Protein AF-0000000065899846 (afdb_homodimer)

Radius of gyration: 25.54 Å; Cα contacts (8 Å, |Δi|>4): 1429; chains: 2; bounding box: 60×69×65 Å

pLDDT: mean 94.38, std 7.81, range [38.62, 98.94]

Organism: Xanthomonas campestris pv. campestris (strain 8004) (NCBI:txid314565)

InterPro domains:
  IPR001555 Phosphoribosylglycinamide formyltransferase, active site [PS00373] (131-154)
  IPR002376 Formyl transferase, N-terminal [PF00551] (1-176)
  IPR005793 Formyl transferase, C-terminal [PF02911] (203-300)
  IPR005794 Methionyl-tRNA formyltransferase [MF_00182] (1-303)
  IPR005794 Methionyl-tRNA formyltransferase [TIGR00460] (1-301)
  IPR011034 Formyl transferase-like, C-terminal domain superfamily [SSF50486] (204-304)
  IPR036477 Formyl transferase, N-terminal domain superfamily [SSF53328] (1-206)
  IPR037022 Formyl transferase, C-terminal domain superfamily [G3DSA:3.10.25.10] (206-305)
  IPR041711 Methionyl-tRNA formyltransferase, N-terminal domain [cd08646] (1-204)
  IPR044135 Methionyl-tRNA formyltransferase, C-terminal domain [cd08704] (207-293)

Foldseek 3Di:
DAEEEAAFAPLCQLQVCLVPVVPRHQEYEAAFFFQDDPVRDGDGTPNVVSCVVVVHHYDHDPACPDPVNLVVVLVSQAQEYEYEHRPYQDDPSRQVSHVPGYKYKDWFDPLEAQERQSLLVCLLVPPQKTWIFIFRDDNDRVQGFTQDIDMDTDDPFAASVRSSVVRSNRSSVRSSVQVVCVVVVHHGDGHGTDPPNHDHHYDDDLVVQEDDQQDAQQSVQSNQRSCVPPPFHWYQDPNFIKGANHKDFAQDDDDDDGQDFDAAEQQATWTHGNGGTIGGFWMAGVVGDIDGSNVVCVVPVPPPNRD/DAEEEAAFAPLCQLQVCLVPVVPRHQEYEAAFFFQDDPVRDGDGTPNVVSCVVVVHHYDHDPACPDPVNLVVVLVSQAQEYEYEHRPYQQDPSRQVRHVPGYKYKDWFDPLAAQERQSLLVCLLVPPQKTWIFIFRDDNDRVQGFTQDIDMDTDDPFAASVNSSVVRSNRSSVRSSVQVVCVVVVHHGDTHGTDPPNHDHNYDDDLVVQEDDQQDAQQSVQSNQRSCVPPPFHWYQDPNFIKGANHKDFAQDDDDDDGQDFDAAEQQATWTHGNGGTIGGFWMAGVVGDIDGSNVVCVVVVPPPNRD

Solvent-accessible surface area (backbone atoms only — not comparable to full-atom values): 31270 Å² total; per-residue (Å²): 117,35,28,34,38,29,19,18,46,68,63,26,38,49,35,50,50,48,57,39,69,76,72,26,45,67,32,34,35,29,53,59,62,39,65,44,76,96,78,49,42,78,33,69,35,54,30,50,53,53,32,45,44,68,68,33,50,76,43,52,64,93,56,56,78,44,70,65,43,46,51,57,51,54,71,64,57,30,35,30,32,43,36,25,72,38,86,69,77,69,42,70,69,59,43,60,60,18,75,74,22,30,38,31,57,40,64,21,53,73,38,32,33,27,67,72,27,24,57,34,45,38,38,46,71,62,46,60,58,42,28,30,24,36,23,41,61,50,88,51,79,74,58,33,26,37,44,47,72,50,79,42,74,48,57,95,80,51,29,25,47,59,49,46,55,51,48,23,52,50,36,16,50,54,48,42,52,53,52,51,34,46,74,71,71,37,75,69,66,66,39,73,54,61,85,70,66,62,40,74,10,66,68,84,54,71,79,69,19,57,66,62,39,64,43,41,10,62,54,51,24,27,38,20,25,17,17,20,78,58,75,28,19,27,42,70,57,95,86,37,65,32,35,35,62,18,44,43,53,37,95,42,91,77,89,63,59,52,64,37,79,72,44,28,47,80,81,16,37,28,28,26,17,56,41,29,20,32,30,35,24,23,31,24,48,78,95,55,64,74,38,43,30,40,59,51,50,69,72,34,79,82,52,71,68,39,123,115,36,28,33,38,28,21,19,46,68,63,26,39,47,35,50,51,47,57,39,70,77,72,24,45,66,32,36,35,30,52,58,62,39,65,44,75,96,78,50,42,77,32,68,36,54,30,50,52,53,32,46,43,70,68,33,50,74,44,53,62,95,56,56,78,44,70,64,44,44,51,56,52,54,73,64,58,30,36,30,32,42,37,24,72,37,87,69,77,70,42,70,69,58,43,61,60,17,76,73,21,30,38,32,55,40,62,20,52,72,38,31,34,27,65,73,25,24,58,34,45,38,38,46,71,61,49,58,59,43,27,28,26,36,21,43,63,50,86,50,80,74,57,33,26,38,45,48,72,51,78,43,74,48,56,95,79,53,28,24,46,58,49,47,55,53,47,22,52,48,35,16,49,52,49,42,52,51,54,51,35,46,74,71,71,37,75,69,67,67,39,73,54,61,84,67,66,63,41,74,10,66,67,84,54,70,78,69,19,55,66,63,39,63,42,41,10,62,54,51,25,27,38,22,24,18,17,22,78,58,74,27,20,27,44,70,55,95,86,36,63,32,35,35,62,17,44,42,53,36,95,42,90,77,91,62,60,51,64,36,80,72,42,26,45,80,83,17,37,29,27,27,16,55,40,30,19,33,32,36,22,23,30,23,48,80,95,56,64,74,39,42,29,40,59,51,50,69,72,35,79,81,52,71,70,36,125

Structure (mmCIF, N/CA/C/O backbone):
data_AF-0000000065899846-model_v1
#
loop_
_entity.id
_entity.type
_entity.pdbx_description
1 polymer 'Methionyl-tRNA formyltransferase'
#
loop_
_atom_site.group_PDB
_atom_site.id
_atom_site.type_symbol
_atom_site.label_atom_id
_atom_site.label_alt_id
_atom_site.label_comp_id
_atom_site.label_asym_id
_atom_site.label_entity_id
_atom_site.label_seq_id
_atom_site.pdbx_PDB_ins_code
_atom_site.Cartn_x
_atom_site.Cartn_y
_atom_site.Cartn_z
_atom_site.occupancy
_atom_site.B_iso_or_equiv
_atom_site.auth_seq_id
_atom_site.auth_comp_id
_atom_site.auth_asym_id
_atom_site.auth_atom_id
_atom_site.pdbx_PDB_model_num
ATOM 1 N N . MET A 1 1 ? 4.375 15.898 23.734 1 94 1 MET A N 1
ATOM 2 C CA . MET A 1 1 ? 5.648 15.82 23.016 1 94 1 MET A CA 1
ATOM 3 C C . MET A 1 1 ? 5.555 16.531 21.672 1 94 1 MET A C 1
ATOM 5 O O . MET A 1 1 ? 4.539 16.422 20.984 1 94 1 MET A O 1
ATOM 9 N N . ARG A 1 2 ? 6.488 17.344 21.328 1 98.12 2 ARG A N 1
ATOM 10 C CA . ARG A 1 2 ? 6.559 18.016 20.047 1 98.12 2 ARG A CA 1
ATOM 11 C C . ARG A 1 2 ? 7.453 17.266 19.078 1 98.12 2 ARG A C 1
ATOM 13 O O . ARG A 1 2 ? 8.672 17.219 19.25 1 98.12 2 ARG A O 1
ATOM 20 N N . ILE A 1 3 ? 6.805 16.734 18 1 98.75 3 ILE A N 1
ATOM 21 C CA . ILE A 1 3 ? 7.527 15.906 17.047 1 98.75 3 ILE A CA 1
ATOM 22 C C . ILE A 1 3 ? 7.676 16.656 15.727 1 98.75 3 ILE A C 1
ATOM 24 O O . ILE A 1 3 ? 6.715 17.25 15.227 1 98.75 3 ILE A O 1
ATOM 28 N N . VAL A 1 4 ? 8.852 16.75 15.227 1 98.94 4 VAL A N 1
ATOM 29 C CA . VAL A 1 4 ? 9.094 17.125 13.836 1 98.94 4 VAL A CA 1
ATOM 30 C C . VAL A 1 4 ? 9.305 15.883 12.984 1 98.94 4 VAL A C 1
ATOM 32 O O . VAL A 1 4 ? 10.102 15.008 13.344 1 98.94 4 VAL A O 1
ATOM 35 N N . PHE A 1 5 ? 8.516 15.75 11.922 1 98.88 5 PHE A N 1
ATOM 36 C CA . PHE A 1 5 ? 8.625 14.609 11.031 1 98.88 5 PHE A CA 1
ATOM 37 C C . PHE A 1 5 ? 9.32 15 9.734 1 98.88 5 PHE A C 1
ATOM 39 O O . PHE A 1 5 ? 8.953 15.992 9.102 1 98.88 5 PHE A O 1
ATOM 46 N N . ALA A 1 6 ? 10.344 14.242 9.312 1 98.88 6 ALA A N 1
ATOM 47 C CA . ALA A 1 6 ? 11.055 14.484 8.062 1 98.88 6 ALA A CA 1
ATOM 48 C C . ALA A 1 6 ? 11 13.266 7.152 1 98.88 6 ALA A C 1
ATOM 50 O O . ALA A 1 6 ? 11.516 12.195 7.496 1 98.88 6 ALA A O 1
ATOM 51 N N . GLY A 1 7 ? 10.312 13.359 6.09 1 98.75 7 GLY A N 1
ATOM 52 C CA . GLY A 1 7 ? 10.164 12.305 5.105 1 98.75 7 GLY A CA 1
ATOM 53 C C . GLY A 1 7 ? 9.688 12.805 3.754 1 98.75 7 GLY A C 1
ATOM 54 O O . GLY A 1 7 ? 9.219 13.938 3.637 1 98.75 7 GLY A O 1
ATOM 55 N N . THR A 1 8 ? 9.805 11.922 2.686 1 98.31 8 THR A N 1
ATOM 56 C CA . THR A 1 8 ? 9.477 12.445 1.364 1 98.31 8 THR A CA 1
ATOM 57 C C . THR A 1 8 ? 8.609 11.453 0.596 1 98.31 8 THR A C 1
ATOM 59 O O . THR A 1 8 ? 7.473 11.766 0.228 1 98.31 8 THR A O 1
ATOM 62 N N . PRO A 1 9 ? 9.078 10.211 0.34 1 97.38 9 PRO A N 1
ATOM 63 C CA . PRO A 1 9 ? 8.328 9.312 -0.535 1 97.38 9 PRO A CA 1
ATOM 64 C C . PRO A 1 9 ? 7.152 8.641 0.176 1 97.38 9 PRO A C 1
ATOM 66 O O . PRO A 1 9 ? 6.953 8.852 1.375 1 97.38 9 PRO A O 1
ATOM 69 N N . ASP A 1 10 ? 6.41 7.852 -0.604 1 96.5 10 ASP A N 1
ATOM 70 C CA . ASP A 1 10 ? 5.227 7.141 -0.131 1 96.5 10 ASP A CA 1
ATOM 71 C C . ASP A 1 10 ? 5.566 6.23 1.048 1 96.5 10 ASP A C 1
ATOM 73 O O . ASP A 1 10 ? 4.75 6.047 1.953 1 96.5 10 ASP A O 1
ATOM 77 N N . PHE A 1 11 ? 6.766 5.707 1.084 1 97.62 11 PHE A N 1
ATOM 78 C CA . PHE A 1 11 ? 7.223 4.824 2.15 1 97.62 11 PHE A CA 1
ATOM 79 C C . PHE A 1 11 ? 7.055 5.488 3.512 1 97.62 11 PHE A C 1
ATOM 81 O O . PHE A 1 11 ? 6.758 4.82 4.504 1 97.62 11 PHE A O 1
ATOM 88 N N . ALA A 1 12 ? 7.176 6.781 3.539 1 98.56 12 ALA A N 1
ATOM 89 C CA . ALA A 1 12 ? 7.246 7.527 4.793 1 98.56 12 ALA A CA 1
ATOM 90 C C . ALA A 1 12 ? 5.852 7.902 5.285 1 98.56 12 ALA A C 1
ATOM 92 O O . ALA A 1 12 ? 5.684 8.312 6.438 1 98.56 12 ALA A O 1
ATOM 93 N N . VAL A 1 13 ? 4.848 7.727 4.496 1 97.5 13 VAL A N 1
ATOM 94 C CA . VAL A 1 13 ? 3.516 8.242 4.797 1 97.5 13 VAL A CA 1
ATOM 95 C C . VAL A 1 13 ? 2.918 7.473 5.973 1 97.5 13 VAL A C 1
ATOM 97 O O . VAL A 1 13 ? 2.33 8.07 6.879 1 97.5 13 VAL A O 1
ATOM 100 N N . ALA A 1 14 ? 3.113 6.137 5.992 1 96.31 14 ALA A N 1
ATOM 101 C CA . ALA A 1 14 ? 2.582 5.332 7.09 1 96.31 14 ALA A CA 1
ATOM 102 C C . ALA A 1 14 ? 3.188 5.762 8.422 1 96.31 14 ALA A C 1
ATOM 104 O O . ALA A 1 14 ? 2.49 5.812 9.438 1 96.31 14 ALA A O 1
ATOM 105 N N . SER A 1 15 ? 4.43 6.078 8.43 1 98.31 15 SER A N 1
ATOM 106 C CA . SER A 1 15 ? 5.109 6.527 9.641 1 98.31 15 SER A CA 1
ATOM 107 C C . SER A 1 15 ? 4.613 7.902 10.07 1 98.31 15 SER A C 1
ATOM 109 O O . SER A 1 15 ? 4.453 8.164 11.266 1 98.31 15 SER A O 1
ATOM 111 N N . LEU A 1 16 ? 4.414 8.789 9.102 1 98.25 16 LEU A N 1
ATOM 112 C CA . LEU A 1 16 ? 3.855 10.094 9.43 1 98.25 16 LEU A CA 1
ATOM 113 C C . LEU A 1 16 ? 2.5 9.945 10.109 1 98.25 16 LEU A C 1
ATOM 115 O O . LEU A 1 16 ? 2.242 10.586 11.133 1 98.25 16 LEU A O 1
ATOM 119 N N . ARG A 1 17 ? 1.745 9.07 9.562 1 95.12 17 ARG A N 1
ATOM 120 C CA . ARG A 1 17 ? 0.423 8.836 10.133 1 95.12 17 ARG A CA 1
ATOM 121 C C . ARG A 1 17 ? 0.529 8.328 11.57 1 95.12 17 ARG A C 1
ATOM 123 O O . ARG A 1 17 ? -0.198 8.797 12.453 1 95.12 17 ARG A O 1
ATOM 130 N N . ALA A 1 18 ? 1.392 7.414 11.766 1 95.12 18 ALA A N 1
ATOM 131 C CA . ALA A 1 18 ? 1.591 6.855 13.102 1 95.12 18 ALA A CA 1
ATOM 132 C C . ALA A 1 18 ? 2.039 7.934 14.086 1 95.12 18 ALA A C 1
ATOM 134 O O . ALA A 1 18 ? 1.532 8.008 15.211 1 95.12 18 ALA A O 1
ATOM 135 N N . ALA A 1 19 ? 2.904 8.773 13.656 1 97.5 19 ALA A N 1
ATOM 136 C CA . ALA A 1 19 ? 3.445 9.82 14.516 1 97.5 19 ALA A CA 1
ATOM 137 C C . ALA A 1 19 ? 2.396 10.891 14.805 1 97.5 19 ALA A C 1
ATOM 139 O O . ALA A 1 19 ? 2.42 11.523 15.867 1 97.5 19 ALA A O 1
ATOM 140 N N . ALA A 1 20 ? 1.506 11.055 13.836 1 95.5 20 ALA A N 1
ATOM 141 C CA . ALA A 1 20 ? 0.547 12.156 13.914 1 95.5 20 ALA A CA 1
ATOM 142 C C . ALA A 1 20 ? -0.713 11.734 14.664 1 95.5 20 ALA A C 1
ATOM 144 O O . ALA A 1 20 ? -1.615 12.547 14.875 1 95.5 20 ALA A O 1
ATOM 145 N N . GLN A 1 21 ? -0.756 10.516 15.078 1 88.81 21 GLN A N 1
ATOM 146 C CA . GLN A 1 21 ? -1.967 9.953 15.664 1 88.81 21 GLN A CA 1
ATOM 147 C C . GLN A 1 21 ? -2.402 10.742 16.891 1 88.81 21 GLN A C 1
ATOM 149 O O . GLN A 1 21 ? -3.6 10.875 17.156 1 88.81 21 GLN A O 1
ATOM 154 N N . ARG A 1 22 ? -1.499 11.297 17.656 1 91.5 22 ARG A N 1
ATOM 155 C CA . ARG A 1 22 ? -1.827 12 18.891 1 91.5 22 ARG A CA 1
ATOM 156 C C . ARG A 1 22 ? -1.637 13.5 18.719 1 91.5 22 ARG A C 1
ATOM 158 O O . ARG A 1 22 ? -1.414 14.211 19.703 1 91.5 22 ARG A O 1
ATOM 165 N N . HIS A 1 23 ? -1.62 13.922 17.516 1 92.31 23 HIS A N 1
ATOM 166 C CA . HIS A 1 23 ? -1.536 15.344 17.188 1 92.31 23 HIS A CA 1
ATOM 167 C C . HIS A 1 23 ? -0.284 15.969 17.781 1 92.31 23 HIS A C 1
ATOM 169 O O . HIS A 1 23 ? -0.337 17.078 18.328 1 92.31 23 HIS A O 1
ATOM 175 N N . GLU A 1 24 ? 0.776 15.156 17.688 1 95.88 24 GLU A N 1
ATOM 176 C CA . GLU A 1 24 ? 2.031 15.602 18.281 1 95.88 24 GLU A CA 1
ATOM 177 C C . GLU A 1 24 ? 3.002 16.109 17.234 1 95.88 24 GLU A C 1
ATOM 179 O O . GLU A 1 24 ? 4.02 16.734 17.562 1 95.88 24 GLU A O 1
ATOM 184 N N . VAL A 1 25 ? 2.654 15.945 15.977 1 98.25 25 VAL A N 1
ATOM 185 C CA . VAL A 1 25 ? 3.537 16.406 14.914 1 98.25 25 VAL A CA 1
ATOM 186 C C . VAL A 1 25 ? 3.303 17.891 14.664 1 98.25 25 VAL A C 1
ATOM 188 O O . VAL A 1 25 ? 2.24 18.297 14.172 1 98.25 25 VAL A O 1
ATOM 191 N N . VAL A 1 26 ? 4.297 18.703 14.93 1 98.38 26 VAL A N 1
ATOM 192 C CA . VAL A 1 26 ? 4.125 20.156 14.891 1 98.38 26 VAL A CA 1
ATOM 193 C C . VAL A 1 26 ? 4.602 20.688 13.547 1 98.38 26 VAL A C 1
ATOM 195 O O . VAL A 1 26 ? 4.273 21.812 13.172 1 98.38 26 VAL A O 1
ATOM 198 N N . ALA A 1 27 ? 5.387 19.938 12.836 1 98.75 27 ALA A N 1
ATOM 199 C CA . ALA A 1 27 ? 5.895 20.312 11.523 1 98.75 27 ALA A CA 1
ATOM 200 C C . ALA A 1 27 ? 6.34 19.094 10.727 1 98.75 27 ALA A C 1
ATOM 202 O O . ALA A 1 27 ? 6.797 18.094 11.305 1 98.75 27 ALA A O 1
ATOM 203 N N . VAL A 1 28 ? 6.164 19.234 9.445 1 98.75 28 VAL A N 1
ATOM 204 C CA . VAL A 1 28 ? 6.652 18.203 8.531 1 98.75 28 VAL A CA 1
ATOM 205 C C . VAL A 1 28 ? 7.711 18.797 7.605 1 98.75 28 VAL A C 1
ATOM 207 O O . VAL A 1 28 ? 7.512 19.875 7.039 1 98.75 28 VAL A O 1
ATOM 210 N N . TYR A 1 29 ? 8.859 18.156 7.582 1 98.81 29 TYR A N 1
ATOM 211 C CA . TYR A 1 29 ? 9.914 18.469 6.629 1 98.81 29 TYR A CA 1
ATOM 212 C C . TYR A 1 29 ? 9.922 17.484 5.473 1 98.81 29 TYR A C 1
ATOM 214 O O . TYR A 1 29 ? 9.828 16.266 5.68 1 98.81 29 TYR A O 1
ATOM 222 N N . THR A 1 30 ? 9.961 17.984 4.273 1 98.5 30 THR A N 1
ATOM 223 C CA . THR A 1 30 ? 10.039 17.156 3.078 1 98.5 30 THR A CA 1
ATOM 224 C C . THR A 1 30 ? 10.836 17.859 1.981 1 98.5 30 THR A C 1
ATOM 226 O O . THR A 1 30 ? 11.148 19.047 2.098 1 98.5 30 THR A O 1
ATOM 229 N N . GLN A 1 31 ? 11.266 17.094 1.015 1 97.56 31 GLN A N 1
ATOM 230 C CA . GLN A 1 31 ? 12.031 17.656 -0.088 1 97.56 31 GLN A CA 1
ATOM 231 C C . GLN A 1 31 ? 11.188 18.625 -0.91 1 97.56 31 GLN A C 1
ATOM 233 O O . GLN A 1 31 ? 9.961 18.516 -0.929 1 97.56 31 GLN A O 1
ATOM 238 N N . PRO A 1 32 ? 11.867 19.625 -1.485 1 95.75 32 PRO A N 1
ATOM 239 C CA . PRO A 1 32 ? 11.125 20.516 -2.383 1 95.75 32 PRO A CA 1
ATOM 240 C C . PRO A 1 32 ? 10.398 19.75 -3.49 1 95.75 32 PRO A C 1
ATOM 242 O O . PRO A 1 32 ? 10.812 18.656 -3.869 1 95.75 32 PRO A O 1
ATOM 245 N N . ASP A 1 33 ? 9.273 20.375 -3.93 1 93.12 33 ASP A N 1
ATOM 246 C CA . ASP A 1 33 ? 8.531 19.781 -5.035 1 93.12 33 ASP A CA 1
ATOM 247 C C . ASP A 1 33 ? 9.438 19.562 -6.246 1 93.12 33 ASP A C 1
ATOM 249 O O . ASP A 1 33 ? 10.297 20.391 -6.543 1 93.12 33 ASP A O 1
ATOM 253 N N . ARG A 1 34 ? 9.242 18.422 -6.797 1 89.44 34 ARG A N 1
ATOM 254 C CA . ARG A 1 34 ? 10.07 18.094 -7.957 1 89.44 34 ARG A CA 1
ATOM 255 C C . ARG A 1 34 ? 9.203 17.766 -9.164 1 89.44 34 ARG A C 1
ATOM 257 O O . ARG A 1 34 ? 8.039 17.375 -9.023 1 89.44 34 ARG A O 1
ATOM 264 N N . PRO A 1 35 ? 9.797 18.016 -10.32 1 83.31 35 PRO A N 1
ATOM 265 C CA . PRO A 1 35 ? 9.055 17.625 -11.523 1 83.31 35 PRO A CA 1
ATOM 266 C C . PRO A 1 35 ? 8.797 16.125 -11.609 1 83.31 35 PRO A C 1
ATOM 268 O O . PRO A 1 35 ? 9.68 15.32 -11.273 1 83.31 35 PRO A O 1
ATOM 271 N N . ALA A 1 36 ? 7.559 15.789 -11.875 1 79.62 36 ALA A N 1
ATOM 272 C CA . ALA A 1 36 ? 7.219 14.375 -12.008 1 79.62 36 ALA A CA 1
ATOM 273 C C . ALA A 1 36 ? 6.16 14.164 -13.086 1 79.62 36 ALA A C 1
ATOM 275 O O . ALA A 1 36 ? 5.461 15.102 -13.469 1 79.62 36 ALA A O 1
ATOM 276 N N . GLY A 1 37 ? 6.086 12.914 -13.555 1 66.44 37 GLY A N 1
ATOM 277 C CA . GLY A 1 37 ? 5.07 12.523 -14.516 1 66.44 37 GLY A CA 1
ATOM 278 C C . GLY A 1 37 ? 5.387 12.969 -15.93 1 66.44 37 GLY A C 1
ATOM 279 O O . GLY A 1 37 ? 6.453 13.531 -16.188 1 66.44 37 GLY A O 1
ATOM 280 N N . ARG A 1 38 ? 4.621 12.695 -16.891 1 60.72 38 ARG A N 1
ATOM 281 C CA . ARG A 1 38 ? 4.816 12.969 -18.297 1 60.72 38 ARG A CA 1
ATOM 282 C C . ARG A 1 38 ? 4.871 14.469 -18.578 1 60.72 38 ARG A C 1
ATOM 284 O O . ARG A 1 38 ? 5.602 14.914 -19.453 1 60.72 38 ARG A O 1
ATOM 291 N N . GLY A 1 39 ? 4.18 15.211 -17.75 1 63.38 39 GLY A N 1
ATOM 292 C CA . GLY A 1 39 ? 4.137 16.641 -17.984 1 63.38 39 GLY A CA 1
ATOM 293 C C . GLY A 1 39 ? 5.172 17.422 -17.188 1 63.38 39 GLY A C 1
ATOM 294 O O . GLY A 1 39 ? 5.363 18.609 -17.406 1 63.38 39 GLY A O 1
ATOM 295 N N . ARG A 1 40 ? 5.957 16.719 -16.484 1 68.88 40 ARG A N 1
ATOM 296 C CA . ARG A 1 40 ? 7.074 17.234 -15.711 1 68.88 40 ARG A CA 1
ATOM 297 C C . ARG A 1 40 ? 6.664 18.469 -14.898 1 68.88 40 ARG A C 1
ATOM 299 O O . ARG A 1 40 ? 7.449 19.406 -14.742 1 68.88 40 ARG A O 1
ATOM 306 N N . GLY A 1 41 ? 5.434 18.578 -14.523 1 77.81 41 GLY A N 1
ATOM 307 C CA . GLY A 1 41 ? 5.02 19.625 -13.609 1 77.81 41 GLY A CA 1
ATOM 308 C C . GLY A 1 41 ? 5.465 19.391 -12.18 1 77.81 41 GLY A C 1
ATOM 309 O O . GLY A 1 41 ? 5.758 18.266 -11.797 1 77.81 41 GLY A O 1
ATOM 310 N N . LEU A 1 42 ? 5.711 20.562 -11.445 1 84.62 42 LEU A N 1
ATOM 311 C CA . LEU A 1 42 ? 6.082 20.422 -10.047 1 84.62 42 LEU A CA 1
ATOM 312 C C . LEU A 1 42 ? 5.027 19.641 -9.281 1 84.62 42 LEU A C 1
ATOM 314 O O . LEU A 1 42 ? 3.834 19.938 -9.375 1 84.62 42 LEU A O 1
ATOM 318 N N . THR A 1 43 ? 5.516 18.609 -8.734 1 88.31 43 THR A N 1
ATOM 319 C CA . THR A 1 43 ? 4.625 17.703 -8.016 1 88.31 43 THR A CA 1
ATOM 320 C C . THR A 1 43 ? 5.012 17.609 -6.547 1 88.31 43 THR A C 1
ATOM 322 O O . THR A 1 43 ? 6.176 17.359 -6.219 1 88.31 43 THR A O 1
ATOM 325 N N . PRO A 1 44 ? 4.023 17.906 -5.672 1 93.69 44 PRO A N 1
ATOM 326 C CA . PRO A 1 44 ? 4.316 17.75 -4.246 1 93.69 44 PRO A CA 1
ATOM 327 C C . PRO A 1 44 ? 4.594 16.297 -3.861 1 93.69 44 PRO A C 1
ATOM 329 O O . PRO A 1 44 ? 4.082 15.375 -4.504 1 93.69 44 PRO A O 1
ATOM 332 N N . SER A 1 45 ? 5.457 16.141 -2.859 1 96.06 45 SER A N 1
ATOM 333 C CA . SER A 1 45 ? 5.754 14.789 -2.375 1 96.06 45 SER A CA 1
ATOM 334 C C . SER A 1 45 ? 4.539 14.164 -1.696 1 96.06 45 SER A C 1
ATOM 336 O O . SER A 1 45 ? 3.65 14.883 -1.224 1 96.06 45 SER A O 1
ATOM 338 N N . PRO A 1 46 ? 4.5 12.852 -1.667 1 95.69 46 PRO A N 1
ATOM 339 C CA . PRO A 1 46 ? 3.428 12.18 -0.93 1 95.69 46 PRO A CA 1
ATOM 340 C C . PRO A 1 46 ? 3.334 12.641 0.523 1 95.69 46 PRO A C 1
ATOM 342 O O . PRO A 1 46 ? 2.232 12.836 1.042 1 95.69 46 PRO A O 1
ATOM 345 N N . VAL A 1 47 ? 4.426 12.875 1.143 1 97.94 47 VAL A N 1
ATOM 346 C CA . VAL A 1 47 ? 4.449 13.312 2.535 1 97.94 47 VAL A CA 1
ATOM 347 C C . VAL A 1 47 ? 3.867 14.719 2.643 1 97.94 47 VAL A C 1
ATOM 349 O O . VAL A 1 47 ? 3.129 15.023 3.582 1 97.94 47 VAL A O 1
ATOM 352 N N . LYS A 1 48 ? 4.227 15.555 1.676 1 97.31 48 LYS A N 1
ATOM 353 C CA . LYS A 1 48 ? 3.674 16.906 1.678 1 97.31 48 LYS A CA 1
ATOM 354 C C . LYS A 1 48 ? 2.152 16.875 1.575 1 97.31 48 LYS A C 1
ATOM 356 O O . LYS A 1 48 ? 1.459 17.547 2.344 1 97.31 48 LYS A O 1
ATOM 361 N N . LEU A 1 49 ? 1.688 16.109 0.654 1 94.5 49 LEU A N 1
ATOM 362 C CA . LEU A 1 49 ? 0.247 16.016 0.44 1 94.5 49 LEU A CA 1
ATOM 363 C C . LEU A 1 49 ? -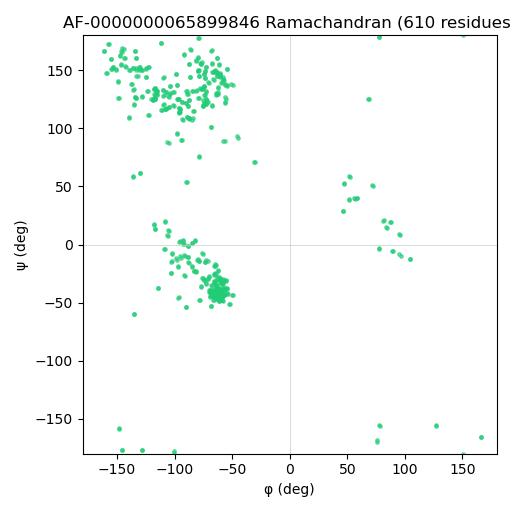0.46 15.531 1.699 1 94.5 49 LEU A C 1
ATOM 365 O O . LEU A 1 49 ? -1.489 16.078 2.094 1 94.5 49 LEU A O 1
ATOM 369 N N . ASP A 1 50 ? 0.075 14.531 2.332 1 95.56 50 ASP A N 1
ATOM 370 C CA . ASP A 1 50 ? -0.522 13.984 3.549 1 95.56 50 ASP A CA 1
ATOM 371 C C . ASP A 1 50 ? -0.489 15.008 4.68 1 95.56 50 ASP A C 1
ATOM 373 O O . ASP A 1 50 ? -1.469 15.164 5.414 1 95.56 50 ASP A O 1
ATOM 377 N N . ALA A 1 51 ? 0.589 15.672 4.824 1 97 51 ALA A N 1
ATOM 378 C CA . ALA A 1 51 ? 0.749 16.688 5.867 1 97 51 ALA A CA 1
ATOM 379 C C . ALA A 1 51 ? -0.26 17.812 5.691 1 97 51 ALA A C 1
ATOM 381 O O . ALA A 1 51 ? -0.925 18.219 6.648 1 97 51 ALA A O 1
ATOM 382 N N . ILE A 1 52 ? -0.324 18.281 4.477 1 95.31 52 ILE A N 1
ATOM 383 C CA . ILE A 1 52 ? -1.226 19.391 4.18 1 95.31 52 ILE A CA 1
ATOM 384 C C . ILE A 1 52 ? -2.67 18.969 4.422 1 95.31 52 ILE A C 1
ATOM 386 O O . ILE A 1 52 ? -3.459 19.719 5.004 1 95.31 52 ILE A O 1
ATOM 390 N N . ALA A 1 53 ? -2.957 17.781 4 1 91.62 53 ALA A N 1
ATOM 391 C CA . ALA A 1 53 ? -4.297 17.234 4.23 1 91.62 53 ALA A CA 1
ATOM 392 C C . ALA A 1 53 ? -4.629 17.219 5.723 1 91.62 53 ALA A C 1
ATOM 394 O O . ALA A 1 53 ? -5.781 17.406 6.109 1 91.62 53 ALA A O 1
ATOM 395 N N . ARG A 1 54 ? -3.643 17.062 6.594 1 91.88 54 ARG A N 1
ATOM 396 C CA . ARG A 1 54 ? -3.812 16.953 8.039 1 91.88 54 ARG A CA 1
ATOM 397 C C . ARG A 1 54 ? -3.713 18.328 8.703 1 91.88 54 ARG A C 1
ATOM 399 O O . ARG A 1 54 ? -3.949 18.453 9.906 1 91.88 54 ARG A O 1
ATOM 406 N N . GLY A 1 55 ? -3.328 19.281 7.93 1 91.75 55 GLY A N 1
ATOM 407 C CA . GLY A 1 55 ? -3.199 20.625 8.477 1 91.75 55 GLY A CA 1
ATOM 408 C C . GLY A 1 55 ? -1.896 20.844 9.219 1 91.75 55 GLY A C 1
ATOM 409 O O . GLY A 1 55 ? -1.814 21.703 10.102 1 91.75 55 GLY A O 1
ATOM 410 N N . ILE A 1 56 ? -0.958 20.031 8.945 1 96 56 ILE A N 1
ATOM 411 C CA . ILE A 1 56 ? 0.343 20.172 9.586 1 96 56 ILE A CA 1
ATOM 412 C C . ILE A 1 56 ? 1.232 21.094 8.766 1 96 56 ILE A C 1
ATOM 414 O O . ILE A 1 56 ? 1.317 20.969 7.539 1 96 56 ILE A O 1
ATOM 418 N N . PRO A 1 57 ? 1.89 22.078 9.383 1 96.81 57 PRO A N 1
ATOM 419 C CA . PRO A 1 57 ? 2.811 22.953 8.648 1 96.81 57 PRO A CA 1
ATOM 420 C C . PRO A 1 57 ? 3.91 22.172 7.934 1 96.81 57 PRO A C 1
ATOM 422 O O . PRO A 1 57 ? 4.461 21.219 8.492 1 96.81 57 PRO A O 1
ATOM 425 N N . VAL A 1 58 ? 4.176 22.594 6.695 1 97.88 58 VAL A N 1
ATOM 426 C CA . VAL A 1 58 ? 5.172 21.891 5.891 1 97.88 58 VAL A CA 1
ATOM 427 C C . VAL A 1 58 ? 6.352 22.828 5.613 1 97.88 58 VAL A C 1
ATOM 429 O O . VAL A 1 58 ? 6.164 23.984 5.254 1 97.88 58 VAL A O 1
ATOM 432 N N . PHE A 1 59 ? 7.516 22.312 5.828 1 98.31 59 PHE A N 1
ATOM 433 C CA . PHE A 1 59 ? 8.766 23 5.527 1 98.31 59 PHE A CA 1
ATOM 434 C C . PHE A 1 59 ? 9.555 22.234 4.465 1 98.31 59 PHE A C 1
ATOM 436 O O . PHE A 1 59 ? 9.68 21.016 4.531 1 98.31 59 PHE A O 1
ATOM 443 N N . GLN A 1 60 ? 10.062 23 3.475 1 97.62 60 GLN A N 1
ATOM 444 C CA . GLN A 1 60 ? 10.789 22.359 2.377 1 97.62 60 GLN A CA 1
ATOM 445 C C . GLN A 1 60 ? 12.141 23.047 2.146 1 97.62 60 GLN A C 1
ATOM 447 O O . GLN A 1 60 ? 12.438 23.484 1.035 1 97.62 60 GLN A O 1
ATOM 452 N N . PRO A 1 61 ? 12.984 23 3.166 1 97.5 61 PRO A N 1
ATOM 453 C CA . PRO A 1 61 ? 14.305 23.609 2.961 1 97.5 61 PRO A CA 1
ATOM 454 C C . PRO A 1 61 ? 15.148 22.859 1.937 1 97.5 61 PRO A C 1
ATOM 456 O O . PRO A 1 61 ? 15.07 21.641 1.85 1 97.5 61 PRO A O 1
ATOM 459 N N . GLN A 1 62 ? 16.016 23.594 1.189 1 95.69 62 GLN A N 1
ATOM 460 C CA . GLN A 1 62 ? 16.953 22.984 0.254 1 95.69 62 GLN A CA 1
ATOM 461 C C . GLN A 1 62 ? 18.109 22.328 0.992 1 95.69 62 GLN A C 1
ATOM 463 O O . GLN A 1 62 ? 18.719 21.375 0.491 1 95.69 62 GLN A O 1
ATOM 468 N N . THR A 1 63 ? 18.406 22.906 2.096 1 95.94 63 THR A N 1
ATOM 469 C CA . THR A 1 63 ? 19.5 22.406 2.932 1 95.94 63 THR A CA 1
ATOM 470 C C . THR A 1 63 ? 19.188 22.625 4.41 1 95.94 63 THR A C 1
ATOM 472 O O . THR A 1 63 ? 18.391 23.5 4.762 1 95.94 63 THR A O 1
ATOM 475 N N . LEU A 1 64 ? 19.781 21.797 5.258 1 97.12 64 LEU A N 1
ATOM 476 C CA . LEU A 1 64 ? 19.625 21.953 6.699 1 97.12 64 LEU A CA 1
ATOM 477 C C . LEU A 1 64 ? 20.906 22.531 7.316 1 97.12 64 LEU A C 1
ATOM 479 O O . LEU A 1 64 ? 21.016 22.609 8.539 1 97.12 64 LEU A O 1
ATOM 483 N N . ARG A 1 65 ? 21.75 22.891 6.492 1 95.25 65 ARG A N 1
ATOM 484 C CA . ARG A 1 65 ? 23.062 23.312 6.961 1 95.25 65 ARG A CA 1
ATOM 485 C C . ARG A 1 65 ? 23.078 24.812 7.273 1 95.25 65 ARG A C 1
ATOM 487 O O . ARG A 1 65 ? 23.953 25.297 7.98 1 95.25 65 ARG A O 1
ATOM 494 N N . SER A 1 66 ? 22.125 25.609 6.844 1 95.75 66 SER A N 1
ATOM 495 C CA . SER A 1 66 ? 22.125 27.047 7.027 1 95.75 66 SER A CA 1
ATOM 496 C C . SER A 1 66 ? 21.688 27.422 8.445 1 95.75 66 SER A C 1
ATOM 498 O O . SER A 1 66 ? 20.891 26.719 9.055 1 95.75 66 SER A O 1
ATOM 500 N N . PRO A 1 67 ? 22.219 28.547 8.914 1 96.12 67 PRO A N 1
ATOM 501 C CA . PRO A 1 67 ? 21.781 29.031 10.227 1 96.12 67 PRO A CA 1
ATOM 502 C C . PRO A 1 67 ? 20.281 29.281 10.281 1 96.12 67 PRO A C 1
ATOM 504 O O . PRO A 1 67 ? 19.656 29.062 11.32 1 96.12 67 PRO A O 1
ATOM 507 N N . GLU A 1 68 ? 19.812 29.688 9.227 1 96.75 68 GLU A N 1
ATOM 508 C CA . GLU A 1 68 ? 18.375 29.953 9.164 1 96.75 68 GLU A CA 1
ATOM 509 C C . GLU A 1 68 ? 17.562 28.672 9.328 1 96.75 68 GLU A C 1
ATOM 511 O O . GLU A 1 68 ? 16.547 28.656 10.023 1 96.75 68 GLU A O 1
ATOM 516 N N . ALA A 1 69 ? 18.016 27.656 8.641 1 96.19 69 ALA A N 1
ATOM 517 C CA . ALA A 1 69 ? 17.328 26.375 8.742 1 96.19 69 ALA A CA 1
ATOM 518 C C . ALA A 1 69 ? 17.344 25.859 10.18 1 96.19 69 ALA A C 1
ATOM 520 O O . ALA A 1 69 ? 16.344 25.359 10.68 1 96.19 69 ALA A O 1
ATOM 521 N N . LEU A 1 70 ? 18.469 25.969 10.805 1 97.38 70 LEU A N 1
ATOM 522 C CA . LEU A 1 70 ? 18.594 25.531 12.188 1 97.38 70 LEU A CA 1
ATOM 523 C C . LEU A 1 70 ? 17.719 26.359 13.117 1 97.38 70 LEU A C 1
ATOM 525 O O . LEU A 1 70 ? 17.078 25.828 14.016 1 97.38 70 LEU A O 1
ATOM 529 N N . ALA A 1 71 ? 17.734 27.672 12.906 1 98.12 71 ALA A N 1
ATOM 530 C CA . ALA A 1 71 ? 16.922 28.562 13.719 1 98.12 71 ALA A CA 1
ATOM 531 C C . ALA A 1 71 ? 15.438 28.219 13.609 1 98.12 71 ALA A C 1
ATOM 533 O O . ALA A 1 71 ? 14.711 28.234 14.609 1 98.12 71 ALA A O 1
ATOM 534 N N . THR A 1 72 ? 15.039 27.938 12.383 1 98.31 72 THR A N 1
ATOM 535 C CA . THR A 1 72 ? 13.656 27.562 12.133 1 98.31 72 THR A CA 1
ATOM 536 C C . THR A 1 72 ? 13.297 26.297 12.906 1 98.31 72 THR A C 1
ATOM 538 O O . THR A 1 72 ? 12.242 26.219 13.539 1 98.31 72 THR A O 1
ATOM 541 N N . LEU A 1 73 ? 14.148 25.312 12.875 1 98.44 73 LEU A N 1
ATOM 542 C CA . LEU A 1 73 ? 13.922 24.062 13.586 1 98.44 73 LEU A CA 1
ATOM 543 C C . LEU A 1 73 ? 13.867 24.281 15.094 1 98.44 73 LEU A C 1
ATOM 545 O O . LEU A 1 73 ? 12.969 23.781 15.766 1 98.44 73 LEU A O 1
ATOM 549 N N . ARG A 1 74 ? 14.781 25.047 15.609 1 98.31 74 ARG A N 1
ATOM 550 C CA . ARG A 1 74 ? 14.852 25.297 17.047 1 98.31 74 ARG A CA 1
ATOM 551 C C . ARG A 1 74 ? 13.617 26.047 17.531 1 98.31 74 ARG A C 1
ATOM 553 O O . ARG A 1 74 ? 13.148 25.828 18.656 1 98.31 74 ARG A O 1
ATOM 560 N N . ALA A 1 75 ? 13.148 26.906 16.672 1 98.56 75 ALA A N 1
ATOM 561 C CA . ALA A 1 75 ? 11.969 27.703 17.031 1 98.56 75 ALA A CA 1
ATOM 562 C C . ALA A 1 75 ? 10.758 26.797 17.266 1 98.56 75 ALA A C 1
ATOM 564 O O . ALA A 1 75 ? 9.828 27.172 17.984 1 98.56 75 ALA A O 1
ATOM 565 N N . LEU A 1 76 ? 10.789 25.625 16.719 1 98.5 76 LEU A N 1
ATOM 566 C CA . LEU A 1 76 ? 9.688 24.672 16.875 1 98.5 76 LEU A CA 1
ATOM 567 C C . LEU A 1 76 ? 9.781 23.953 18.219 1 98.5 76 LEU A C 1
ATOM 569 O O . LEU A 1 76 ? 8.828 23.281 18.625 1 98.5 76 LEU A O 1
ATOM 573 N N . GLN A 1 77 ? 10.906 24.078 18.875 1 98.38 77 GLN A N 1
ATOM 574 C CA . GLN A 1 77 ? 11.156 23.438 20.156 1 98.38 77 GLN A CA 1
ATOM 575 C C . GLN A 1 77 ? 10.844 21.953 20.094 1 98.38 77 GLN A C 1
ATOM 577 O O . GLN A 1 77 ? 10.102 21.438 20.938 1 98.38 77 GLN A O 1
ATOM 582 N N . PRO A 1 78 ? 11.555 21.25 19.172 1 98.56 78 PRO A N 1
ATOM 583 C CA . PRO A 1 78 ? 11.203 19.828 19.016 1 98.56 78 PRO A CA 1
ATOM 584 C C . PRO A 1 78 ? 11.734 18.969 20.156 1 98.56 78 PRO A C 1
ATOM 586 O O . PRO A 1 78 ? 12.875 19.141 20.594 1 98.56 78 PRO A O 1
ATOM 589 N N . ASP A 1 79 ? 10.852 18.078 20.656 1 98.38 79 ASP A N 1
ATOM 590 C CA . ASP A 1 79 ? 11.305 17.031 21.562 1 98.38 79 ASP A CA 1
ATOM 591 C C . ASP A 1 79 ? 12.008 15.906 20.812 1 98.38 79 ASP A C 1
ATOM 593 O O . ASP A 1 79 ? 13 15.352 21.281 1 98.38 79 ASP A O 1
ATOM 597 N N . LEU A 1 80 ? 11.531 15.602 19.625 1 98.56 80 LEU A N 1
ATOM 598 C CA . LEU A 1 80 ? 12.039 14.516 18.781 1 98.56 80 LEU A CA 1
ATOM 599 C C . LEU A 1 80 ? 11.875 14.844 17.312 1 98.56 80 LEU A C 1
ATOM 601 O O . LEU A 1 80 ? 10.875 15.438 16.906 1 98.56 80 LEU A O 1
ATOM 605 N N . MET A 1 81 ? 12.859 14.492 16.547 1 98.81 81 MET A N 1
ATOM 606 C CA . MET A 1 81 ? 12.711 14.492 15.094 1 98.81 81 MET A CA 1
ATOM 607 C C . MET A 1 81 ? 12.695 13.07 14.547 1 98.81 81 MET A C 1
ATOM 609 O O . MET A 1 81 ? 13.609 12.289 14.812 1 98.81 81 MET A O 1
ATOM 613 N N . VAL A 1 82 ? 11.609 12.703 13.883 1 98.88 82 VAL A N 1
ATOM 614 C CA . VAL A 1 82 ? 11.5 11.398 13.227 1 98.88 82 VAL A CA 1
ATOM 615 C C . VAL A 1 82 ? 11.859 11.531 11.75 1 98.88 82 VAL A C 1
ATOM 617 O O . VAL A 1 82 ? 11.281 12.352 11.031 1 98.88 82 VAL A O 1
ATOM 620 N N . VAL A 1 83 ? 12.797 10.742 11.32 1 98.88 83 VAL A N 1
ATOM 621 C CA . VAL A 1 83 ? 13.305 10.805 9.945 1 98.88 83 VAL A CA 1
ATOM 622 C C . VAL A 1 83 ? 13.016 9.484 9.234 1 98.88 83 VAL A C 1
ATOM 624 O O . VAL A 1 83 ? 13.352 8.414 9.734 1 98.88 83 VAL A O 1
ATOM 627 N N . VAL A 1 84 ? 12.336 9.547 8.062 1 98.69 84 VAL A N 1
ATOM 628 C CA . VAL A 1 84 ? 12.047 8.375 7.242 1 98.69 84 VAL A CA 1
ATOM 629 C C . VAL A 1 84 ? 12.242 8.719 5.766 1 98.69 84 VAL A C 1
ATOM 631 O O . VAL A 1 84 ? 11.438 9.453 5.18 1 98.69 84 VAL A O 1
ATOM 634 N N . ALA A 1 85 ? 13.266 8.188 5.168 1 97.81 85 ALA A N 1
ATOM 635 C CA . ALA A 1 85 ? 13.531 8.391 3.746 1 97.81 85 ALA A CA 1
ATOM 636 C C . ALA A 1 85 ? 13.406 9.867 3.373 1 97.81 85 ALA A C 1
ATOM 638 O O . ALA A 1 85 ? 12.711 10.219 2.418 1 97.81 85 ALA A O 1
ATOM 639 N N . TYR A 1 86 ? 14.125 10.797 4.113 1 97.88 86 TYR A N 1
ATOM 640 C CA . TYR A 1 86 ? 13.992 12.242 3.961 1 97.88 86 TYR A CA 1
ATOM 641 C C . TYR A 1 86 ? 14.75 12.734 2.732 1 97.88 86 TYR A C 1
ATOM 643 O O . TYR A 1 86 ? 14.227 13.539 1.957 1 97.88 86 TYR A O 1
ATOM 651 N N . GLY A 1 87 ? 15.883 12.383 2.531 1 95.31 87 GLY A N 1
ATOM 652 C CA . GLY A 1 87 ? 16.672 12.742 1.361 1 95.31 87 GLY A CA 1
ATOM 653 C C . GLY A 1 87 ? 17.719 13.797 1.651 1 95.31 87 GLY A C 1
ATOM 654 O O . GLY A 1 87 ? 18.594 14.062 0.815 1 95.31 87 GLY A O 1
ATOM 655 N N . LEU A 1 88 ? 17.656 14.445 2.797 1 95 88 LEU A N 1
ATOM 656 C CA . LEU A 1 88 ? 18.703 15.383 3.186 1 95 88 LEU A CA 1
ATOM 657 C C . LEU A 1 88 ? 19.531 14.828 4.336 1 95 88 LEU A C 1
ATOM 659 O O . LEU A 1 88 ? 19 14.188 5.242 1 95 88 LEU A O 1
ATOM 663 N N . ILE A 1 89 ? 20.766 15.133 4.277 1 93.38 89 ILE A N 1
ATOM 664 C CA . ILE A 1 89 ? 21.672 14.805 5.371 1 93.38 89 ILE A CA 1
ATOM 665 C C . ILE A 1 89 ? 21.422 15.758 6.543 1 93.38 89 ILE A C 1
ATOM 667 O O . ILE A 1 89 ? 21.25 16.969 6.344 1 93.38 89 ILE A O 1
ATOM 671 N N . LEU A 1 90 ? 21.391 15.234 7.684 1 97.31 90 LEU A N 1
ATOM 672 C CA . LEU A 1 90 ? 21.234 16.062 8.875 1 97.31 90 LEU A CA 1
ATOM 673 C C . LEU A 1 90 ? 22.578 16.391 9.5 1 97.31 90 LEU A C 1
ATOM 675 O O . LEU A 1 90 ? 23.281 15.5 9.984 1 97.31 90 LEU A O 1
ATOM 679 N N . PRO A 1 91 ? 22.938 17.703 9.531 1 96.88 91 PRO A N 1
ATOM 680 C CA . PRO A 1 91 ? 24.172 18.078 10.188 1 96.88 91 PRO A CA 1
ATOM 681 C C . PRO A 1 91 ? 24.125 17.875 11.703 1 96.88 91 PRO A C 1
ATOM 683 O O . PRO A 1 91 ? 23.047 17.719 12.273 1 96.88 91 PRO A O 1
ATOM 686 N N . LYS A 1 92 ? 25.297 17.938 12.359 1 96.94 92 LYS A N 1
ATOM 687 C CA . LYS A 1 92 ? 25.422 17.672 13.789 1 96.94 92 LYS A CA 1
ATOM 688 C C . LYS A 1 92 ? 24.516 18.594 14.602 1 96.94 92 LYS A C 1
ATOM 690 O O . LYS A 1 92 ? 23.891 18.156 15.57 1 96.94 92 LYS A O 1
ATOM 695 N N . ALA A 1 93 ? 24.469 19.812 14.203 1 97.31 93 ALA A N 1
ATOM 696 C CA . ALA A 1 93 ? 23.672 20.781 14.938 1 97.31 93 ALA A CA 1
ATOM 697 C C . ALA A 1 93 ? 22.188 20.438 14.891 1 97.31 93 ALA A C 1
ATOM 699 O O . ALA A 1 93 ? 21.453 20.641 15.859 1 97.31 93 ALA A O 1
ATOM 700 N N . VAL A 1 94 ? 21.719 19.938 13.727 1 98.25 94 VAL A N 1
ATOM 701 C CA . VAL A 1 94 ? 20.328 19.516 13.57 1 98.25 94 VAL A CA 1
ATOM 702 C C . VAL A 1 94 ? 20.062 18.266 14.398 1 98.25 94 VAL A C 1
ATOM 704 O O . VAL A 1 94 ? 19.031 18.141 15.055 1 98.25 94 VAL A O 1
ATOM 707 N N . LEU A 1 95 ? 21 17.328 14.406 1 98.31 95 LEU A N 1
ATOM 708 C CA . LEU A 1 95 ? 20.891 16.078 15.156 1 98.31 95 LEU A CA 1
ATOM 709 C C . LEU A 1 95 ? 20.75 16.359 16.656 1 98.31 95 LEU A C 1
ATOM 711 O O . LEU A 1 95 ? 20.078 15.609 17.359 1 98.31 95 LEU A O 1
ATOM 715 N N . ALA A 1 96 ? 21.328 17.469 17.094 1 97.5 96 ALA A N 1
ATOM 716 C CA . ALA A 1 96 ? 21.406 17.766 18.516 1 97.5 96 ALA A CA 1
ATOM 717 C C . ALA A 1 96 ? 20.25 18.672 18.953 1 97.5 96 ALA A C 1
ATOM 719 O O . ALA A 1 96 ? 20 18.828 20.141 1 97.5 96 ALA A O 1
ATOM 720 N N . ALA A 1 97 ? 19.531 19.188 18.047 1 98.19 97 ALA A N 1
ATOM 721 C CA . ALA A 1 97 ? 18.547 20.234 18.328 1 98.19 97 ALA A CA 1
ATOM 722 C C . ALA A 1 97 ? 17.375 19.656 19.125 1 98.19 97 ALA A C 1
ATOM 724 O O . ALA A 1 97 ? 16.922 20.266 20.109 1 98.19 97 ALA A O 1
ATOM 725 N N . PRO A 1 98 ? 16.828 18.469 18.734 1 98.5 98 PRO A N 1
ATOM 726 C CA . PRO A 1 98 ? 15.695 17.953 19.5 1 98.5 98 PRO A CA 1
ATOM 727 C C . PRO A 1 98 ? 16.109 17.375 20.844 1 98.5 98 PRO A C 1
ATOM 729 O O . PRO A 1 98 ? 17.188 16.766 20.969 1 98.5 98 PRO A O 1
ATOM 732 N N . THR A 1 99 ? 15.273 17.5 21.844 1 97.69 99 THR A N 1
ATOM 733 C CA . THR A 1 99 ? 15.555 17.062 23.203 1 97.69 99 THR A CA 1
ATOM 734 C C . THR A 1 99 ? 15.969 15.586 23.219 1 97.69 99 THR A C 1
ATOM 736 O O . THR A 1 99 ? 16.938 15.219 23.891 1 97.69 99 THR A O 1
ATOM 739 N N . HIS A 1 100 ? 15.328 14.727 22.469 1 97.56 100 HIS A N 1
ATOM 740 C CA . HIS A 1 100 ? 15.609 13.297 22.438 1 97.56 100 HIS A CA 1
ATOM 741 C C . HIS A 1 100 ? 16.344 12.914 21.156 1 97.56 100 HIS A C 1
ATOM 743 O O . HIS A 1 100 ? 16.422 11.727 20.812 1 97.56 100 HIS A O 1
ATOM 749 N N . GLY A 1 101 ? 16.844 13.93 20.422 1 97.75 101 GLY A N 1
ATOM 750 C CA . GLY A 1 101 ? 17.594 13.68 19.188 1 97.75 101 GLY A CA 1
ATOM 751 C C . GLY A 1 101 ? 16.703 13.336 18.016 1 97.75 101 GLY A C 1
ATOM 752 O O . GLY A 1 101 ? 15.578 13.828 17.906 1 97.75 101 GLY A O 1
ATOM 753 N N . CYS A 1 102 ? 17.359 12.617 17.078 1 98.62 102 CYS A N 1
ATOM 754 C CA . CYS A 1 102 ? 16.688 12.211 15.852 1 98.62 102 CYS A CA 1
ATOM 755 C C . CYS A 1 102 ? 16.609 10.695 15.742 1 98.62 102 CYS A C 1
ATOM 757 O O . CYS A 1 102 ? 17.594 10 15.984 1 98.62 102 CYS A O 1
ATOM 759 N N . TRP A 1 103 ? 15.375 10.188 15.484 1 98.75 103 TRP A N 1
ATOM 760 C CA . TRP A 1 103 ? 15.156 8.766 15.227 1 98.75 103 TRP A CA 1
ATOM 761 C C . TRP A 1 103 ? 14.93 8.508 13.742 1 98.75 103 TRP A C 1
ATOM 763 O O . TRP A 1 103 ? 14.227 9.273 13.07 1 98.75 103 TRP A O 1
ATOM 773 N N . ASN A 1 104 ? 15.539 7.488 13.234 1 98.69 104 ASN A N 1
ATOM 774 C CA . ASN A 1 104 ? 15.344 7.074 11.852 1 98.69 104 ASN A CA 1
ATOM 775 C C . ASN A 1 104 ? 14.688 5.695 11.766 1 98.69 104 ASN A C 1
ATOM 777 O O . ASN A 1 104 ? 15.094 4.77 12.469 1 98.69 104 ASN A O 1
ATOM 781 N N . VAL A 1 105 ? 13.609 5.578 10.984 1 98.75 105 VAL A N 1
ATOM 782 C CA . VAL A 1 105 ? 13.062 4.277 10.617 1 98.75 105 VAL A CA 1
ATOM 783 C C . VAL A 1 105 ? 13.75 3.762 9.359 1 98.75 105 VAL A C 1
ATOM 785 O O . VAL A 1 105 ? 13.508 4.262 8.258 1 98.75 105 VAL A O 1
ATOM 788 N N . HIS A 1 106 ? 14.57 2.766 9.531 1 98.75 106 HIS A N 1
ATOM 789 C CA . HIS A 1 106 ? 15.375 2.244 8.43 1 98.75 106 HIS A CA 1
ATOM 790 C C . HIS A 1 106 ? 14.898 0.859 8.008 1 98.75 106 HIS A C 1
ATOM 792 O O . HIS A 1 106 ? 14.695 -0.017 8.852 1 98.75 106 HIS A O 1
ATOM 798 N N . ALA A 1 107 ? 14.742 0.628 6.699 1 98.56 107 ALA A N 1
ATOM 799 C CA . ALA A 1 107 ? 14.102 -0.578 6.176 1 98.56 107 ALA A CA 1
ATOM 800 C C . ALA A 1 107 ? 15.133 -1.684 5.949 1 98.56 107 ALA A C 1
ATOM 802 O O . ALA A 1 107 ? 15.203 -2.26 4.859 1 98.56 107 ALA A O 1
ATOM 803 N N . SER A 1 108 ? 15.906 -2.029 6.941 1 98.56 108 SER A N 1
ATOM 804 C CA . SER A 1 108 ? 16.797 -3.188 6.98 1 98.56 108 SER A CA 1
ATOM 805 C C . SER A 1 108 ? 17.109 -3.594 8.414 1 98.56 108 SER A C 1
ATOM 807 O O . SER A 1 108 ? 16.688 -2.924 9.359 1 98.56 108 SER A O 1
ATOM 809 N N . LEU A 1 109 ? 17.781 -4.734 8.539 1 98.31 109 LEU A N 1
ATOM 810 C CA . LEU A 1 109 ? 18.328 -5.152 9.828 1 98.31 109 LEU A CA 1
ATOM 811 C C . LEU A 1 109 ? 19.781 -4.703 9.969 1 98.31 109 LEU A C 1
ATOM 813 O O . LEU A 1 109 ? 20.703 -5.461 9.648 1 98.31 109 LEU A O 1
ATOM 817 N N . LEU A 1 110 ? 19.969 -3.525 10.492 1 98 110 LEU A N 1
ATOM 818 C CA . LEU A 1 110 ? 21.297 -2.941 10.625 1 98 110 LEU A CA 1
ATOM 819 C C . LEU A 1 110 ? 22.203 -3.83 11.477 1 98 110 LEU A C 1
ATOM 821 O O . LEU A 1 110 ? 21.75 -4.43 12.453 1 98 110 LEU A O 1
ATOM 825 N N . PRO A 1 111 ? 23.578 -3.969 11.031 1 98.12 111 PRO A N 1
ATOM 826 C CA . PRO A 1 111 ? 24.328 -3.07 10.156 1 98.12 111 PRO A CA 1
ATOM 827 C C . PRO A 1 111 ? 24.25 -3.473 8.68 1 98.12 111 PRO A C 1
ATOM 829 O O . PRO A 1 111 ? 24.875 -2.842 7.832 1 98.12 111 PRO A O 1
ATOM 832 N N . ARG A 1 112 ? 23.484 -4.477 8.398 1 98.12 112 ARG A N 1
ATOM 833 C CA . ARG A 1 112 ? 23.344 -4.871 6.996 1 98.12 112 ARG A CA 1
ATOM 834 C C . ARG A 1 112 ? 22.469 -3.887 6.234 1 98.12 112 ARG A C 1
ATOM 836 O O . ARG A 1 112 ? 21.391 -3.516 6.703 1 98.12 112 ARG A O 1
ATOM 843 N N . TRP A 1 113 ? 23.047 -3.43 5.074 1 98.25 113 TRP A N 1
ATOM 844 C CA . TRP A 1 113 ? 22.344 -2.609 4.105 1 98.25 113 TRP A CA 1
ATOM 845 C C . TRP A 1 113 ? 22.109 -1.2 4.645 1 98.25 113 TRP A C 1
ATOM 847 O O . TRP A 1 113 ? 21 -0.688 4.609 1 98.25 113 TRP A O 1
ATOM 857 N N . ARG A 1 114 ? 23.156 -0.578 5.117 1 98 114 ARG A N 1
ATOM 858 C CA . ARG A 1 114 ? 23.156 0.871 5.289 1 98 114 ARG A CA 1
ATOM 859 C C . ARG A 1 114 ? 22.984 1.583 3.951 1 98 114 ARG A C 1
ATOM 861 O O . ARG A 1 114 ? 23.516 1.142 2.934 1 98 114 ARG A O 1
ATOM 868 N N . GLY A 1 115 ? 22.141 2.586 3.928 1 96.06 115 GLY A N 1
ATOM 869 C CA . GLY A 1 115 ? 22.125 3.352 2.691 1 96.06 115 GLY A CA 1
ATOM 870 C C . GLY A 1 115 ? 20.734 3.498 2.088 1 96.06 115 GLY A C 1
ATOM 871 O O . GLY A 1 115 ? 19.734 3.455 2.805 1 96.06 115 GLY A O 1
ATOM 872 N N . ALA A 1 116 ? 20.703 3.717 0.787 1 95.19 116 ALA A N 1
ATOM 873 C CA . ALA A 1 116 ? 19.578 4.398 0.144 1 95.19 116 ALA A CA 1
ATOM 874 C C . ALA A 1 116 ? 18.516 3.396 -0.324 1 95.19 116 ALA A C 1
ATOM 876 O O . ALA A 1 116 ? 17.344 3.734 -0.443 1 95.19 116 ALA A O 1
ATOM 877 N N . ALA A 1 117 ? 18.938 2.117 -0.622 1 97.75 117 ALA A N 1
ATOM 878 C CA . ALA A 1 117 ? 17.984 1.203 -1.246 1 97.75 117 ALA A CA 1
ATOM 879 C C . ALA A 1 117 ? 18.047 -0.177 -0.597 1 97.75 117 ALA A C 1
ATOM 881 O O . ALA A 1 117 ? 18.188 -1.189 -1.287 1 97.75 117 ALA A O 1
ATOM 882 N N . PRO A 1 118 ? 17.812 -0.209 0.696 1 98.62 118 PRO A N 1
ATOM 883 C CA . PRO A 1 118 ? 18 -1.47 1.419 1 98.62 118 PRO A CA 1
ATOM 884 C C . PRO A 1 118 ? 17.016 -2.553 0.974 1 98.62 118 PRO A C 1
ATOM 886 O O . PRO A 1 118 ? 17.375 -3.734 0.938 1 98.62 118 PRO A O 1
ATOM 889 N N . ILE A 1 119 ? 15.844 -2.215 0.578 1 98.62 119 ILE A N 1
ATOM 890 C CA . ILE A 1 119 ? 14.812 -3.191 0.24 1 98.62 119 ILE A CA 1
ATOM 891 C C . ILE A 1 119 ? 15.211 -3.945 -1.025 1 98.62 119 ILE A C 1
ATOM 893 O O . ILE A 1 119 ? 15.289 -5.176 -1.023 1 98.62 119 ILE A O 1
ATOM 897 N N . GLN A 1 120 ? 15.508 -3.209 -2.033 1 98.44 120 GLN A N 1
ATOM 898 C CA . GLN A 1 120 ? 15.844 -3.805 -3.322 1 98.44 120 GLN A CA 1
ATOM 899 C C . GLN A 1 120 ? 17.156 -4.574 -3.25 1 98.44 120 GLN A C 1
ATOM 901 O O . GLN A 1 120 ? 17.266 -5.672 -3.799 1 98.44 120 GLN A O 1
ATOM 906 N N . ARG A 1 121 ? 18.109 -3.994 -2.529 1 98.56 121 ARG A N 1
ATOM 907 C CA . ARG A 1 121 ? 19.422 -4.633 -2.447 1 98.56 121 ARG A CA 1
ATOM 908 C C . ARG A 1 121 ? 19.344 -5.941 -1.669 1 98.56 121 ARG A C 1
ATOM 910 O O . ARG A 1 121 ? 20.047 -6.902 -1.991 1 98.56 121 ARG A O 1
ATOM 917 N N . ALA A 1 122 ? 18.516 -6.012 -0.652 1 98.62 122 ALA A N 1
ATOM 918 C CA . ALA A 1 122 ? 18.312 -7.254 0.086 1 98.62 122 ALA A CA 1
ATOM 919 C C . ALA A 1 122 ? 17.781 -8.352 -0.826 1 98.62 122 ALA A C 1
ATOM 921 O O . ALA A 1 122 ? 18.281 -9.484 -0.815 1 98.62 122 ALA A O 1
ATOM 922 N N . ILE A 1 123 ? 16.797 -8.039 -1.661 1 98.31 123 ILE A N 1
ATOM 923 C CA . ILE A 1 123 ? 16.219 -9.008 -2.576 1 98.31 123 ILE A CA 1
ATOM 924 C C . ILE A 1 123 ? 17.25 -9.43 -3.613 1 98.31 123 ILE A C 1
ATOM 926 O O . ILE A 1 123 ? 17.438 -10.625 -3.865 1 98.31 123 ILE A O 1
ATOM 930 N N . GLU A 1 124 ? 17.984 -8.477 -4.168 1 97.62 124 GLU A N 1
ATOM 931 C CA . GLU A 1 124 ? 19 -8.75 -5.184 1 97.62 124 GLU A CA 1
ATOM 932 C C . GLU A 1 124 ? 20.062 -9.703 -4.652 1 97.62 124 GLU A C 1
ATOM 934 O O . GLU A 1 124 ? 20.547 -10.578 -5.379 1 97.62 124 GLU A O 1
ATOM 939 N N . ALA A 1 125 ? 20.375 -9.5 -3.404 1 97.69 125 ALA A N 1
ATOM 940 C CA . ALA A 1 125 ? 21.453 -10.273 -2.799 1 97.69 125 ALA A CA 1
ATOM 941 C C . ALA A 1 125 ? 20.984 -11.68 -2.428 1 97.69 125 ALA A C 1
ATOM 943 O O . ALA A 1 125 ? 21.797 -12.547 -2.094 1 97.69 125 ALA A O 1
ATOM 944 N N . GLY A 1 126 ? 19.703 -11.867 -2.424 1 97.81 126 GLY A N 1
ATOM 945 C CA . GLY A 1 126 ? 19.156 -13.172 -2.094 1 97.81 126 GLY A CA 1
ATOM 946 C C . GLY A 1 126 ? 18.938 -13.367 -0.606 1 97.81 126 GLY A C 1
ATOM 947 O O . GLY A 1 126 ? 18.891 -14.5 -0.125 1 97.81 126 GLY A O 1
ATOM 948 N N . ASP A 1 127 ? 18.875 -12.227 0.133 1 98.12 127 ASP A N 1
ATOM 949 C CA . ASP A 1 127 ? 18.562 -12.336 1.555 1 98.12 127 ASP A CA 1
ATOM 950 C C . ASP A 1 127 ? 17.219 -13.031 1.771 1 98.12 127 ASP A C 1
ATOM 952 O O . ASP A 1 127 ? 16.266 -12.797 1.026 1 98.12 127 ASP A O 1
ATOM 956 N N . THR A 1 128 ? 17.156 -13.875 2.832 1 97.25 128 THR A N 1
ATOM 957 C CA . THR A 1 128 ? 15.906 -14.57 3.143 1 97.25 128 THR A CA 1
ATOM 958 C C . THR A 1 128 ? 15.148 -13.852 4.25 1 97.25 128 THR A C 1
ATOM 960 O O . THR A 1 128 ? 13.969 -14.141 4.488 1 97.25 128 THR A O 1
ATOM 963 N N . GLU A 1 129 ? 15.836 -12.938 4.855 1 97.94 129 GLU A N 1
ATOM 964 C CA . GLU A 1 129 ? 15.234 -12.141 5.922 1 97.94 129 GLU A CA 1
ATOM 965 C C . GLU A 1 129 ? 15.648 -10.68 5.824 1 97.94 129 GLU A C 1
ATOM 967 O O . GLU A 1 129 ? 16.719 -10.359 5.289 1 97.94 129 GLU A O 1
ATOM 972 N N . THR A 1 130 ? 14.781 -9.852 6.266 1 98.44 130 THR A N 1
ATOM 973 C CA . THR A 1 130 ? 15.031 -8.422 6.43 1 98.44 130 THR A CA 1
ATOM 974 C C . THR A 1 130 ? 14.219 -7.867 7.602 1 98.44 130 THR A C 1
ATOM 976 O O . THR A 1 130 ? 13.922 -8.586 8.555 1 98.44 130 THR A O 1
ATOM 979 N N . GLY A 1 131 ? 14 -6.609 7.602 1 98.25 131 GLY A N 1
ATOM 980 C CA . GLY A 1 131 ? 13.227 -6 8.672 1 98.25 131 GLY A CA 1
ATOM 981 C C . GLY A 1 131 ? 13.336 -4.488 8.703 1 98.25 131 GLY A C 1
ATOM 982 O O . GLY A 1 131 ? 13.648 -3.861 7.688 1 98.25 131 GLY A O 1
ATOM 983 N N . VAL A 1 132 ? 12.875 -3.988 9.852 1 98.62 132 VAL A N 1
ATOM 984 C CA . VAL A 1 132 ? 12.953 -2.555 10.102 1 98.62 132 VAL A CA 1
ATOM 985 C C . VAL A 1 132 ? 13.688 -2.303 11.422 1 98.62 132 VAL A C 1
ATOM 987 O O . VAL A 1 132 ? 13.57 -3.088 12.359 1 98.62 132 VAL A O 1
ATOM 990 N N . CYS A 1 133 ? 14.43 -1.25 11.438 1 98.56 133 CYS A N 1
ATOM 991 C CA . CYS A 1 133 ? 15.07 -0.778 12.656 1 98.56 133 CYS A CA 1
ATOM 992 C C . CYS A 1 133 ? 14.68 0.665 12.953 1 98.56 133 CYS A C 1
ATOM 994 O O . CYS A 1 133 ? 14.594 1.489 12.039 1 98.56 133 CYS A O 1
ATOM 996 N N . LEU A 1 134 ? 14.32 0.896 14.109 1 98.69 134 LEU A N 1
ATOM 997 C CA . LEU A 1 134 ? 14.312 2.246 14.664 1 98.69 134 LEU A CA 1
ATOM 998 C C . LEU A 1 134 ? 15.656 2.582 15.289 1 98.69 134 LEU A C 1
ATOM 1000 O O . LEU A 1 134 ? 16.094 1.923 16.234 1 98.69 134 LEU A O 1
ATOM 1004 N N . MET A 1 135 ? 16.328 3.584 14.797 1 98.25 135 MET A N 1
ATOM 1005 C CA . MET A 1 135 ? 17.672 3.832 15.305 1 98.25 135 MET A CA 1
ATOM 1006 C C . MET A 1 135 ? 17.828 5.289 15.734 1 98.25 135 MET A C 1
ATOM 1008 O O . MET A 1 135 ? 17.141 6.172 15.211 1 98.25 135 MET A O 1
ATOM 1012 N N . GLN A 1 136 ? 18.672 5.496 16.703 1 98.31 136 GLN A N 1
ATOM 1013 C CA . GLN A 1 136 ? 19.141 6.828 17.062 1 98.31 136 GLN A CA 1
ATOM 1014 C C . GLN A 1 136 ? 20.172 7.332 16.047 1 98.31 136 GLN A C 1
ATOM 1016 O O . GLN A 1 136 ? 21.219 6.715 15.867 1 98.31 136 GLN A O 1
ATOM 1021 N N . MET A 1 137 ? 19.812 8.445 15.422 1 98.12 137 MET A N 1
ATOM 1022 C CA . MET A 1 137 ? 20.703 8.914 14.359 1 98.12 137 MET A CA 1
ATOM 1023 C C . MET A 1 137 ? 21.984 9.508 14.938 1 98.12 137 MET A C 1
ATOM 1025 O O . MET A 1 137 ? 21.953 10.141 16 1 98.12 137 MET A O 1
ATOM 1029 N N . GLU A 1 138 ? 23.031 9.289 14.297 1 96.44 138 GLU A N 1
ATOM 1030 C CA . GLU A 1 138 ? 24.328 9.914 14.508 1 96.44 138 GLU 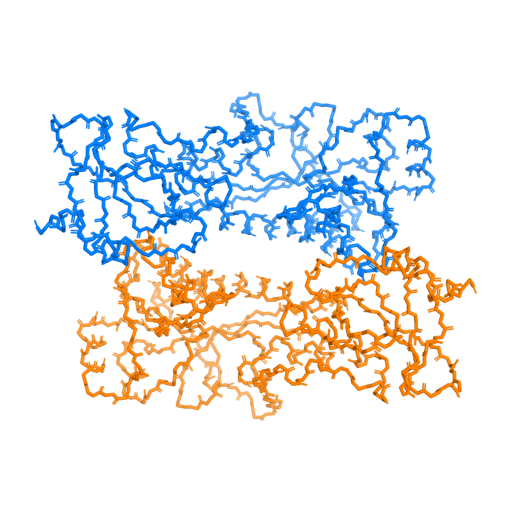A CA 1
ATOM 1031 C C . GLU A 1 138 ? 24.891 10.477 13.203 1 96.44 138 GLU A C 1
ATOM 1033 O O . GLU A 1 138 ? 24.219 10.477 12.172 1 96.44 138 GLU A O 1
ATOM 1038 N N . ALA A 1 139 ? 26.047 11.008 13.219 1 92.94 139 ALA A N 1
ATOM 1039 C CA . ALA A 1 139 ? 26.625 11.703 12.07 1 92.94 139 ALA A CA 1
ATOM 1040 C C . ALA A 1 139 ? 26.875 10.75 10.906 1 92.94 139 ALA A C 1
ATOM 1042 O O . ALA A 1 139 ? 26.766 11.133 9.742 1 92.94 139 ALA A O 1
ATOM 1043 N N . GLY A 1 140 ? 27.047 9.578 11.188 1 90.19 140 GLY A N 1
ATOM 1044 C CA . GLY A 1 140 ? 27.359 8.609 10.148 1 90.19 140 GLY A CA 1
ATOM 1045 C C . GLY A 1 140 ? 26.125 8.117 9.406 1 90.19 140 GLY A C 1
ATOM 1046 O O . GLY A 1 140 ? 25 8.266 9.883 1 90.19 140 GLY A O 1
ATOM 1047 N N . LEU A 1 141 ? 26.391 7.605 8.18 1 92.81 141 LEU A N 1
ATOM 1048 C CA . LEU A 1 141 ? 25.312 7.078 7.359 1 92.81 141 LEU A CA 1
ATOM 1049 C C . LEU A 1 141 ? 24.734 5.797 7.969 1 92.81 141 LEU A C 1
ATOM 1051 O O . LEU A 1 141 ? 25.328 4.723 7.82 1 92.81 141 LEU A O 1
ATOM 1055 N N . ASP A 1 142 ? 23.656 5.867 8.609 1 96.19 142 ASP A N 1
ATOM 1056 C CA . ASP A 1 142 ? 22.906 4.77 9.195 1 96.19 142 ASP A CA 1
ATOM 1057 C C . ASP A 1 142 ? 23.766 3.959 10.164 1 96.19 142 ASP A C 1
ATOM 1059 O O . ASP A 1 142 ? 23.703 2.729 10.18 1 96.19 142 ASP A O 1
ATOM 1063 N N . THR A 1 143 ? 24.578 4.633 10.945 1 96.38 143 THR A N 1
ATOM 1064 C CA . THR A 1 143 ? 25.547 3.969 11.82 1 96.38 143 THR A CA 1
ATOM 1065 C C . THR A 1 143 ? 25.047 3.973 13.266 1 96.38 143 THR A C 1
ATOM 1067 O O . THR A 1 143 ? 25.594 3.268 14.117 1 96.38 143 THR A O 1
ATOM 1070 N N . GLY A 1 144 ? 24.078 4.758 13.609 1 97.25 144 GLY A N 1
ATOM 1071 C CA . GLY A 1 144 ? 23.656 4.945 14.984 1 97.25 144 GLY A CA 1
ATOM 1072 C C . GLY A 1 144 ? 23.125 3.676 15.625 1 97.25 144 GLY A C 1
ATOM 1073 O O . GLY A 1 144 ? 22.766 2.723 14.93 1 97.25 144 GLY A O 1
ATOM 1074 N N . PRO A 1 145 ? 23.109 3.672 16.938 1 98.5 145 PRO A N 1
ATOM 1075 C CA . PRO A 1 145 ? 22.625 2.488 17.656 1 98.5 145 PRO A CA 1
ATOM 1076 C C . PRO A 1 145 ? 21.125 2.234 17.422 1 98.5 145 PRO A C 1
ATOM 1078 O O . PRO A 1 145 ? 20.375 3.178 17.188 1 98.5 145 PRO A O 1
ATOM 1081 N N . VAL A 1 146 ? 20.766 0.949 17.453 1 98.62 146 VAL A N 1
ATOM 1082 C CA . VAL A 1 146 ? 19.391 0.514 17.188 1 98.62 146 VAL A CA 1
ATOM 1083 C C . VAL A 1 146 ? 18.578 0.525 18.484 1 98.62 146 VAL A C 1
ATOM 1085 O O . VAL A 1 146 ? 19.047 0.022 19.516 1 98.62 146 VAL A O 1
ATOM 1088 N N . LEU A 1 147 ? 17.438 1.152 18.406 1 98.56 147 LEU A N 1
ATOM 1089 C CA . LEU A 1 147 ? 16.547 1.246 19.562 1 98.56 147 LEU A CA 1
ATOM 1090 C C . LEU A 1 147 ? 15.57 0.074 19.594 1 98.56 147 LEU A C 1
ATOM 1092 O O . LEU A 1 147 ? 15.375 -0.546 20.641 1 98.56 147 LEU A O 1
ATOM 1096 N N . LEU A 1 148 ? 14.867 -0.151 18.562 1 98.31 148 LEU A N 1
ATOM 1097 C CA . LEU A 1 148 ? 13.93 -1.249 18.344 1 98.31 148 LEU A CA 1
ATOM 1098 C C . LEU A 1 148 ? 14.102 -1.843 16.953 1 98.31 148 LEU A C 1
ATOM 1100 O O . LEU A 1 148 ? 14.57 -1.162 16.031 1 98.31 148 LEU A O 1
ATOM 1104 N N . SER A 1 149 ? 13.781 -3.111 16.797 1 98.06 149 SER A N 1
ATOM 1105 C CA . SER A 1 149 ? 13.828 -3.758 15.492 1 98.06 149 SER A CA 1
ATOM 1106 C C . SER A 1 149 ? 12.812 -4.891 15.398 1 98.06 149 SER A C 1
ATOM 1108 O O . SER A 1 149 ? 12.383 -5.43 16.422 1 98.06 149 SER A O 1
ATOM 1110 N N . GLN A 1 150 ? 12.367 -5.109 14.281 1 97.81 150 GLN A N 1
ATOM 1111 C CA . GLN A 1 150 ? 11.508 -6.254 13.984 1 97.81 150 GLN A CA 1
ATOM 1112 C C . GLN A 1 150 ? 11.945 -6.941 12.688 1 97.81 150 GLN A C 1
ATOM 1114 O O . GLN A 1 150 ? 12.18 -6.277 11.68 1 97.81 150 GLN A O 1
ATOM 1119 N N . ARG A 1 151 ? 12.016 -8.258 12.789 1 97.69 151 ARG A N 1
ATOM 1120 C CA . ARG A 1 151 ? 12.461 -9.07 11.664 1 97.69 151 ARG A CA 1
ATOM 1121 C C . ARG A 1 151 ? 11.266 -9.656 10.906 1 97.69 151 ARG A C 1
ATOM 1123 O O . ARG A 1 151 ? 10.242 -9.969 11.508 1 97.69 151 ARG A O 1
ATOM 1130 N N . VAL A 1 152 ? 11.484 -9.781 9.555 1 95.81 152 VAL A N 1
ATOM 1131 C CA . VAL A 1 152 ? 10.484 -10.461 8.734 1 95.81 152 VAL A CA 1
ATOM 1132 C C . VAL A 1 152 ? 11.18 -11.297 7.656 1 95.81 152 VAL A C 1
ATOM 1134 O O . VAL A 1 152 ? 12.297 -10.977 7.242 1 95.81 152 VAL A O 1
ATOM 1137 N N . GLU A 1 153 ? 10.508 -12.359 7.211 1 95.81 153 GLU A N 1
ATOM 1138 C CA . GLU A 1 153 ? 11.008 -13.156 6.086 1 95.81 153 GLU A CA 1
ATOM 1139 C C . GLU A 1 153 ? 10.719 -12.461 4.758 1 95.81 153 GLU A C 1
ATOM 1141 O O . GLU A 1 153 ? 9.719 -11.758 4.621 1 95.81 153 GLU A O 1
ATOM 1146 N N . ILE A 1 154 ? 11.586 -12.602 3.846 1 96.38 154 ILE A N 1
ATOM 1147 C CA . ILE A 1 154 ? 11.32 -12.188 2.475 1 96.38 154 ILE A CA 1
ATOM 1148 C C . ILE A 1 154 ? 10.711 -13.344 1.69 1 96.38 154 ILE A C 1
ATOM 1150 O O . ILE A 1 154 ? 11.328 -14.414 1.571 1 96.38 154 ILE A O 1
ATOM 1154 N N . GLY A 1 155 ? 9.57 -13.141 1.173 1 91.44 155 GLY A N 1
ATOM 1155 C CA . GLY A 1 155 ? 8.93 -14.188 0.392 1 91.44 155 GLY A CA 1
ATOM 1156 C C . GLY A 1 155 ? 9.703 -14.562 -0.859 1 91.44 155 GLY A C 1
ATOM 1157 O O . GLY A 1 155 ? 10.32 -13.695 -1.493 1 91.44 155 GLY A O 1
ATOM 1158 N N . GLU A 1 156 ? 9.617 -15.789 -1.229 1 90 156 GLU A N 1
ATOM 1159 C CA . GLU A 1 156 ? 10.383 -16.312 -2.363 1 90 156 GLU A CA 1
ATOM 1160 C C . GLU A 1 156 ? 10.039 -15.562 -3.648 1 90 156 GLU A C 1
ATOM 1162 O O . GLU A 1 156 ? 10.891 -15.375 -4.512 1 90 156 GLU A O 1
ATOM 1167 N N . GLN A 1 157 ? 8.852 -15.148 -3.752 1 90.75 157 GLN A N 1
ATOM 1168 C CA . GLN A 1 157 ? 8.406 -14.492 -4.977 1 90.75 157 GLN A CA 1
ATOM 1169 C C . GLN A 1 157 ? 7.996 -13.047 -4.703 1 90.75 157 GLN A C 1
ATOM 1171 O O . GLN A 1 157 ? 7.32 -12.422 -5.523 1 90.75 157 GLN A O 1
ATOM 1176 N N . GLU A 1 158 ? 8.336 -12.57 -3.6 1 93.81 158 GLU A N 1
ATOM 1177 C CA . GLU A 1 158 ? 7.949 -11.227 -3.184 1 93.81 158 GLU A CA 1
ATOM 1178 C C . GLU A 1 158 ? 8.727 -10.164 -3.953 1 93.81 158 GLU A C 1
ATOM 1180 O O . GLU A 1 158 ? 9.945 -10.281 -4.125 1 93.81 158 GLU A O 1
ATOM 1185 N N . THR A 1 159 ? 8.023 -9.164 -4.484 1 96.44 159 THR A N 1
ATOM 1186 C CA . THR A 1 159 ? 8.656 -8.094 -5.238 1 96.44 159 THR A CA 1
ATOM 1187 C C . THR A 1 159 ? 9.133 -6.98 -4.305 1 96.44 159 THR A C 1
ATOM 1189 O O . THR A 1 159 ? 8.773 -6.965 -3.123 1 96.44 159 THR A O 1
ATOM 1192 N N . GLY A 1 160 ? 9.938 -6.109 -4.922 1 97.44 160 GLY A N 1
ATOM 1193 C CA . GLY A 1 160 ? 10.375 -4.941 -4.176 1 97.44 160 GLY A CA 1
ATOM 1194 C C . GLY A 1 160 ? 9.227 -4.102 -3.656 1 97.44 160 GLY A C 1
ATOM 1195 O O . GLY A 1 160 ? 9.242 -3.656 -2.508 1 97.44 160 GLY A O 1
ATOM 1196 N N . GLY A 1 161 ? 8.242 -3.9 -4.504 1 96.38 161 GLY A N 1
ATOM 1197 C CA . GLY A 1 161 ? 7.074 -3.123 -4.121 1 96.38 161 GLY A CA 1
ATOM 1198 C C . GLY A 1 161 ? 6.27 -3.768 -3.008 1 96.38 161 GLY A C 1
ATOM 1199 O O . GLY A 1 161 ? 5.82 -3.088 -2.084 1 96.38 161 GLY A O 1
ATOM 1200 N N . GLN A 1 162 ? 6.055 -5.023 -3.088 1 93.62 162 GLN A N 1
ATOM 1201 C CA . GLN A 1 162 ? 5.316 -5.758 -2.066 1 93.62 162 GLN A CA 1
ATOM 1202 C C . GLN A 1 162 ? 6.039 -5.711 -0.724 1 93.62 162 GLN A C 1
ATOM 1204 O O . GLN A 1 162 ? 5.418 -5.477 0.314 1 93.62 162 GLN A O 1
ATOM 1209 N N . LEU A 1 163 ? 7.312 -5.973 -0.768 1 96.94 163 LEU A N 1
ATOM 1210 C CA . LEU A 1 163 ? 8.109 -5.898 0.455 1 96.94 163 LEU A CA 1
ATOM 1211 C C . LEU A 1 163 ? 8.125 -4.48 1.007 1 96.94 163 LEU A C 1
ATOM 1213 O O . LEU A 1 163 ? 8.062 -4.277 2.221 1 96.94 163 LEU A O 1
ATOM 1217 N N . HIS A 1 164 ? 8.242 -3.502 0.103 1 97.12 164 HIS A N 1
ATOM 1218 C CA . HIS A 1 164 ? 8.188 -2.086 0.451 1 97.12 164 HIS A CA 1
ATOM 1219 C C . HIS A 1 164 ? 6.941 -1.771 1.27 1 97.12 164 HIS A C 1
ATOM 1221 O O . HIS A 1 164 ? 7.031 -1.171 2.344 1 97.12 164 HIS A O 1
ATOM 1227 N N . ASP A 1 165 ? 5.828 -2.186 0.788 1 94.06 165 ASP A N 1
ATOM 1228 C CA . ASP A 1 165 ? 4.562 -1.908 1.464 1 94.06 165 ASP A CA 1
ATOM 1229 C C . ASP A 1 165 ? 4.52 -2.566 2.842 1 94.06 165 ASP A C 1
ATOM 1231 O O . ASP A 1 165 ? 4.082 -1.952 3.814 1 94.06 165 ASP A O 1
ATOM 1235 N N . ARG A 1 166 ? 4.984 -3.777 2.928 1 94.19 166 ARG A N 1
ATOM 1236 C CA . ARG A 1 166 ? 5.008 -4.504 4.191 1 94.19 166 ARG A CA 1
ATOM 1237 C C . ARG A 1 166 ? 5.941 -3.834 5.195 1 94.19 166 ARG A C 1
ATOM 1239 O O . ARG A 1 166 ? 5.594 -3.682 6.367 1 94.19 166 ARG A O 1
ATOM 1246 N N . LEU A 1 167 ? 7.039 -3.432 4.699 1 97.75 167 LEU A N 1
ATOM 1247 C CA . LEU A 1 167 ? 8.031 -2.826 5.582 1 97.75 167 LEU A CA 1
ATOM 1248 C C . LEU A 1 167 ? 7.594 -1.43 6.016 1 97.75 167 LEU A C 1
ATOM 1250 O O . LEU A 1 167 ? 7.883 -1.002 7.133 1 97.75 167 LEU A O 1
ATOM 1254 N N . ALA A 1 168 ? 6.891 -0.708 5.137 1 97.25 168 ALA A N 1
ATOM 1255 C CA . ALA A 1 168 ? 6.344 0.594 5.512 1 97.25 168 ALA A CA 1
ATOM 1256 C C . ALA A 1 168 ? 5.383 0.467 6.691 1 97.25 168 ALA A C 1
ATOM 1258 O O . ALA A 1 168 ? 5.469 1.229 7.656 1 97.25 168 ALA A O 1
ATOM 1259 N N . ALA A 1 169 ? 4.551 -0.477 6.621 1 93.62 169 ALA A N 1
ATOM 1260 C CA . ALA A 1 169 ? 3.596 -0.722 7.699 1 93.62 169 ALA A CA 1
ATOM 1261 C C . ALA A 1 169 ? 4.309 -1.163 8.977 1 93.62 169 ALA A C 1
ATOM 1263 O O . ALA A 1 169 ? 3.977 -0.702 10.07 1 93.62 169 ALA A O 1
ATOM 1264 N N . LEU A 1 170 ? 5.238 -2.07 8.797 1 95.62 170 LEU A N 1
ATOM 1265 C CA . LEU A 1 170 ? 6.016 -2.557 9.93 1 95.62 170 LEU A CA 1
ATOM 1266 C C . LEU A 1 170 ? 6.785 -1.417 10.594 1 95.62 170 LEU A C 1
ATOM 1268 O O . LEU A 1 170 ? 6.859 -1.345 11.82 1 95.62 170 LEU A O 1
ATOM 1272 N N . GLY A 1 171 ? 7.359 -0.588 9.742 1 97.81 171 GLY A N 1
ATOM 1273 C CA . GLY A 1 171 ? 8.07 0.571 10.258 1 97.81 171 GLY A CA 1
ATOM 1274 C C . GLY A 1 171 ? 7.191 1.5 11.07 1 97.81 171 GLY A C 1
ATOM 1275 O O . GLY A 1 171 ? 7.617 2.014 12.109 1 97.81 171 GLY A O 1
ATOM 1276 N N . ALA A 1 172 ? 6.016 1.751 10.586 1 97.06 172 ALA A N 1
ATOM 1277 C CA . ALA A 1 172 ? 5.051 2.566 11.328 1 97.06 172 ALA A CA 1
ATOM 1278 C C . ALA A 1 172 ? 4.746 1.957 12.688 1 97.06 172 ALA A C 1
ATOM 1280 O O . ALA A 1 172 ? 4.648 2.674 13.688 1 97.06 172 ALA A O 1
ATOM 1281 N N . GLN A 1 173 ? 4.641 0.659 12.719 1 94.62 173 GLN A N 1
ATOM 1282 C CA . GLN A 1 173 ? 4.367 -0.041 13.969 1 94.62 173 GLN A CA 1
ATOM 1283 C C . GLN A 1 173 ? 5.535 0.09 14.938 1 94.62 173 GLN A C 1
ATOM 1285 O O . GLN A 1 173 ? 5.332 0.377 16.125 1 94.62 173 GLN A O 1
ATOM 1290 N N . VAL A 1 174 ? 6.688 -0.14 14.453 1 97.81 174 VAL A N 1
ATOM 1291 C CA . VAL A 1 174 ? 7.887 -0.062 15.289 1 97.81 174 VAL A CA 1
ATOM 1292 C C . VAL A 1 174 ? 8.047 1.356 15.828 1 97.81 174 VAL A C 1
ATOM 1294 O O . VAL A 1 174 ? 8.383 1.546 17 1 97.81 174 VAL A O 1
ATOM 1297 N N . LEU A 1 175 ? 7.805 2.348 14.961 1 98.38 175 LEU A N 1
ATOM 1298 C CA . LEU A 1 175 ? 7.855 3.74 15.391 1 98.38 175 LEU A CA 1
ATOM 1299 C C . LEU A 1 175 ? 6.828 4.008 16.484 1 98.38 175 LEU A C 1
ATOM 1301 O O . LEU A 1 175 ? 7.137 4.656 17.484 1 98.38 175 LEU A O 1
ATOM 1305 N N . SER A 1 176 ? 5.66 3.527 16.266 1 96.81 176 SER A N 1
ATOM 1306 C CA . SER A 1 176 ? 4.602 3.703 17.25 1 96.81 176 SER A CA 1
ATOM 1307 C C . SER A 1 176 ? 5.004 3.125 18.609 1 96.81 176 SER A C 1
ATOM 1309 O O . SER A 1 176 ? 4.773 3.746 19.641 1 96.81 176 SER A O 1
ATOM 1311 N N . ASP A 1 177 ? 5.586 1.972 18.578 1 96.94 177 ASP A N 1
ATOM 1312 C CA . ASP A 1 177 ? 6.055 1.343 19.812 1 96.94 177 ASP A CA 1
ATOM 1313 C C . ASP A 1 177 ? 7.105 2.207 20.5 1 96.94 177 ASP A C 1
ATOM 1315 O O . ASP A 1 177 ? 7.035 2.426 21.703 1 96.94 177 ASP A O 1
ATOM 1319 N N . GLY A 1 178 ? 8.031 2.65 19.719 1 97.88 178 GLY A N 1
ATOM 1320 C CA . GLY A 1 178 ? 9.055 3.52 20.281 1 97.88 178 GLY A CA 1
ATOM 1321 C C . GLY A 1 178 ? 8.492 4.793 20.891 1 97.88 178 GLY A C 1
ATOM 1322 O O . GLY A 1 178 ? 8.867 5.18 22 1 97.88 178 GLY A O 1
ATOM 1323 N N . LEU A 1 179 ? 7.594 5.461 20.172 1 97.81 179 LEU A N 1
ATOM 1324 C CA . LEU A 1 179 ? 6.961 6.684 20.656 1 97.81 179 LEU A CA 1
ATOM 1325 C C . LEU A 1 179 ? 6.152 6.41 21.922 1 97.81 179 LEU A C 1
ATOM 1327 O O . LEU A 1 179 ? 6.102 7.25 22.828 1 97.81 179 LEU A O 1
ATOM 1331 N N . GLY A 1 180 ? 5.516 5.23 21.938 1 96.5 180 GLY A N 1
ATOM 1332 C CA . GLY A 1 180 ? 4.793 4.836 23.141 1 96.5 180 GLY A CA 1
ATOM 1333 C C . GLY A 1 180 ? 5.676 4.766 24.375 1 96.5 180 GLY A C 1
ATOM 1334 O O . GLY A 1 180 ? 5.301 5.25 25.438 1 96.5 180 GLY A O 1
ATOM 1335 N N . LEU A 1 181 ? 6.793 4.129 24.25 1 96.31 181 LEU A N 1
ATOM 1336 C CA . LEU A 1 181 ? 7.754 4.039 25.344 1 96.31 181 LEU A CA 1
ATOM 1337 C C . LEU A 1 181 ? 8.211 5.426 25.797 1 96.31 181 LEU A C 1
ATOM 1339 O O . LEU A 1 181 ? 8.227 5.723 26.984 1 96.31 181 LEU A O 1
ATOM 1343 N N . LEU A 1 182 ? 8.523 6.254 24.797 1 95.5 182 LEU A N 1
ATOM 1344 C CA . LEU A 1 182 ? 9 7.602 25.109 1 95.5 182 LEU A CA 1
ATOM 1345 C C . LEU A 1 182 ? 7.93 8.391 25.859 1 95.5 182 LEU A C 1
ATOM 1347 O O . LEU A 1 182 ? 8.234 9.109 26.812 1 95.5 182 LEU A O 1
ATOM 1351 N N . ARG A 1 183 ? 6.719 8.266 25.453 1 94.94 183 ARG A N 1
ATOM 1352 C CA . ARG A 1 183 ? 5.586 8.922 26.094 1 94.94 183 ARG A CA 1
ATOM 1353 C C . ARG A 1 183 ? 5.434 8.469 27.547 1 94.94 183 ARG A C 1
ATOM 1355 O O . ARG A 1 183 ? 5 9.242 28.406 1 94.94 183 ARG A O 1
ATOM 1362 N N . ALA A 1 184 ? 5.812 7.27 27.797 1 95 184 ALA A N 1
ATOM 1363 C CA . ALA A 1 184 ? 5.715 6.695 29.141 1 95 184 ALA A CA 1
ATOM 1364 C C . ALA A 1 184 ? 6.934 7.062 29.984 1 95 184 ALA A C 1
ATOM 1366 O O . ALA A 1 184 ? 7.066 6.609 31.125 1 95 184 ALA A O 1
ATOM 1367 N N . GLY A 1 185 ? 7.754 7.785 29.391 1 94.31 185 GLY A N 1
ATOM 1368 C CA . GLY A 1 185 ? 8.961 8.195 30.094 1 94.31 185 GLY A CA 1
ATOM 1369 C C . GLY A 1 185 ? 10.062 7.156 30.047 1 94.31 185 GLY A C 1
ATOM 1370 O O . GLY A 1 185 ? 11.039 7.234 30.797 1 94.31 185 GLY A O 1
ATOM 1371 N N . ILE A 1 186 ? 9.891 6.211 29.141 1 94.44 186 ILE A N 1
ATOM 1372 C CA . ILE A 1 186 ? 10.867 5.145 28.984 1 94.44 186 ILE A CA 1
ATOM 1373 C C . ILE A 1 186 ? 11.641 5.336 27.672 1 94.44 186 ILE A C 1
ATOM 1375 O O . ILE A 1 186 ? 11.055 5.312 26.594 1 94.44 186 ILE A O 1
ATOM 1379 N N . ARG A 1 187 ? 12.898 5.543 27.859 1 91 187 ARG A N 1
ATOM 1380 C CA . ARG A 1 187 ? 13.734 5.582 26.672 1 91 187 ARG A CA 1
ATOM 1381 C C . ARG A 1 187 ? 14.219 4.188 26.297 1 91 187 ARG A C 1
ATOM 1383 O O . ARG A 1 187 ? 14.82 3.492 27.125 1 91 187 ARG A O 1
ATOM 1390 N N . PRO A 1 188 ? 13.93 3.826 25.094 1 93.12 188 PRO A N 1
ATOM 1391 C CA . PRO A 1 188 ? 14.484 2.533 24.688 1 93.12 188 PRO A CA 1
ATOM 1392 C C . PRO A 1 188 ? 16 2.479 24.797 1 93.12 188 PRO A C 1
ATOM 1394 O O . PRO A 1 188 ? 16.688 3.475 24.531 1 93.12 188 PRO A O 1
ATOM 1397 N N . VAL A 1 189 ? 16.516 1.345 25.172 1 94.06 189 VAL A N 1
ATOM 1398 C CA . VAL A 1 189 ? 17.969 1.181 25.297 1 94.06 189 VAL A CA 1
ATOM 1399 C C . VAL A 1 189 ? 18.609 1.114 23.922 1 94.06 189 VAL A C 1
ATOM 1401 O O . VAL A 1 189 ? 18.281 0.232 23.125 1 94.06 189 VAL A O 1
ATOM 1404 N N . ALA A 1 190 ? 19.484 2.002 23.656 1 96.62 190 ALA A N 1
ATOM 1405 C CA . ALA A 1 190 ? 20.188 2.047 22.375 1 96.62 190 ALA A CA 1
ATOM 1406 C C . ALA A 1 190 ? 21.234 0.949 22.297 1 96.62 190 ALA A C 1
ATOM 1408 O O . ALA A 1 190 ? 22.141 0.889 23.125 1 96.62 190 ALA A O 1
ATOM 1409 N N . GLN A 1 191 ? 21.125 0.083 21.344 1 97.94 191 GLN A N 1
ATOM 1410 C CA . GLN A 1 191 ? 22.094 -0.988 21.141 1 97.94 191 GLN A CA 1
ATOM 1411 C C . GLN A 1 191 ? 23.047 -0.64 20 1 97.94 191 GLN A C 1
ATOM 1413 O O . GLN A 1 191 ? 22.641 -0.518 18.844 1 97.94 191 GLN A O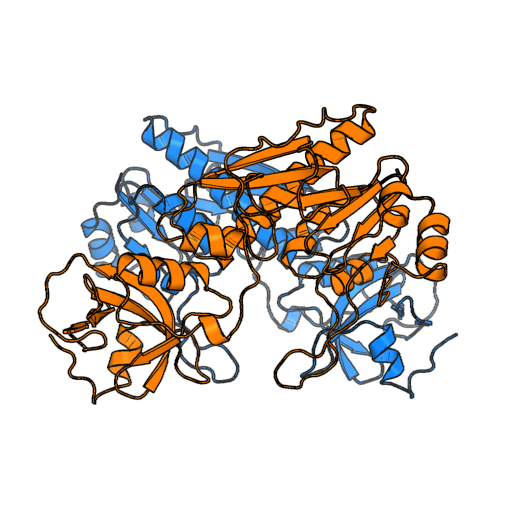 1
ATOM 1418 N N . PRO A 1 192 ? 24.375 -0.569 20.312 1 97.88 192 PRO A N 1
ATOM 1419 C CA . PRO A 1 192 ? 25.344 -0.308 19.234 1 97.88 192 PRO A CA 1
ATOM 1420 C C . PRO A 1 192 ? 25.312 -1.383 18.156 1 97.88 192 PRO A C 1
ATOM 1422 O O . PRO A 1 192 ? 25.094 -2.559 18.453 1 97.88 192 PRO A O 1
ATOM 1425 N N . GLN A 1 193 ? 25.5 -0.952 16.953 1 97.81 193 GLN A N 1
ATOM 1426 C CA . GLN A 1 193 ? 25.594 -1.912 15.852 1 97.81 193 GLN A CA 1
ATOM 1427 C C . GLN A 1 193 ? 26.891 -2.717 15.922 1 97.81 193 GLN A C 1
ATOM 1429 O O . GLN A 1 193 ? 27.953 -2.166 16.219 1 97.81 193 GLN A O 1
ATOM 1434 N N . PRO A 1 194 ? 26.812 -3.99 15.656 1 96.69 194 PRO A N 1
ATOM 1435 C CA . PRO A 1 194 ? 28.047 -4.762 15.562 1 96.69 194 PRO A CA 1
ATOM 1436 C C . PRO A 1 194 ? 28.969 -4.266 14.453 1 96.69 194 PRO A C 1
ATOM 1438 O O . PRO A 1 194 ? 28.5 -3.715 13.453 1 96.69 194 PRO A O 1
ATOM 1441 N N . ALA A 1 195 ? 30.234 -4.523 14.617 1 95.19 195 ALA A N 1
ATOM 1442 C CA . ALA A 1 195 ? 31.219 -4.145 13.609 1 95.19 195 ALA A CA 1
ATOM 1443 C C . ALA A 1 195 ? 31.172 -5.086 12.406 1 95.19 195 ALA A C 1
ATOM 1445 O O . ALA A 1 195 ? 31.484 -4.688 11.289 1 95.19 195 ALA A O 1
ATOM 1446 N N . GLU A 1 196 ? 30.781 -6.289 12.68 1 96.25 196 GLU A N 1
ATOM 1447 C CA . GLU A 1 196 ? 30.688 -7.297 11.633 1 96.25 196 GLU A CA 1
ATOM 1448 C C . GLU A 1 196 ? 29.328 -7.25 10.938 1 96.25 196 GLU A C 1
ATOM 1450 O O . GLU A 1 196 ? 28.312 -6.918 11.57 1 96.25 196 GLU A O 1
ATOM 1455 N N . GLY A 1 197 ? 29.359 -7.516 9.617 1 96.25 197 GLY A N 1
ATOM 1456 C CA . GLY A 1 197 ? 28.109 -7.648 8.906 1 96.25 197 GLY A CA 1
ATOM 1457 C C . GLY A 1 197 ? 27.672 -6.363 8.234 1 96.25 197 GLY A C 1
ATOM 1458 O O . GLY A 1 197 ? 26.562 -6.289 7.68 1 96.25 197 GLY A O 1
ATOM 1459 N N . VAL A 1 198 ? 28.516 -5.387 8.219 1 96.94 198 VAL A N 1
ATOM 1460 C CA . VAL A 1 198 ? 28.188 -4.109 7.582 1 96.94 198 VAL A CA 1
ATOM 1461 C C . VAL A 1 198 ? 28.172 -4.273 6.066 1 96.94 198 VAL A C 1
ATOM 1463 O O . VAL A 1 198 ? 29.109 -4.809 5.48 1 96.94 198 VAL A O 1
ATOM 1466 N N . THR A 1 199 ? 27.094 -3.949 5.438 1 97.62 199 THR A N 1
ATOM 1467 C CA . THR A 1 199 ? 26.984 -3.846 3.984 1 97.62 199 THR A CA 1
ATOM 1468 C C . THR A 1 199 ? 26.266 -2.559 3.586 1 97.62 199 THR A C 1
ATOM 1470 O O . THR A 1 199 ? 25.656 -1.898 4.426 1 97.62 199 THR A O 1
ATOM 1473 N N . TYR A 1 200 ? 26.453 -2.16 2.365 1 97.06 200 TYR A N 1
ATOM 1474 C CA . TYR A 1 200 ? 25.891 -0.895 1.917 1 97.06 200 TYR A CA 1
ATOM 1475 C C . TYR A 1 200 ? 24.891 -1.115 0.789 1 97.06 200 TYR A C 1
ATOM 1477 O O . TYR A 1 200 ? 25.141 -1.908 -0.123 1 97.06 200 TYR A O 1
ATOM 1485 N N . ALA A 1 201 ? 23.766 -0.479 0.907 1 97.25 201 ALA A N 1
ATOM 1486 C CA . ALA A 1 201 ? 22.719 -0.459 -0.11 1 97.25 201 ALA A CA 1
ATOM 1487 C C . ALA A 1 201 ? 22.797 0.813 -0.95 1 97.25 201 ALA A C 1
ATOM 1489 O O . ALA A 1 201 ? 22.125 1.803 -0.648 1 97.25 201 ALA A O 1
ATOM 1490 N N . HIS A 1 202 ? 23.422 0.747 -2.053 1 94.38 202 HIS A N 1
ATOM 1491 C CA . HIS A 1 202 ? 23.578 1.902 -2.928 1 94.38 202 HIS A CA 1
ATOM 1492 C C . HIS A 1 202 ? 22.266 2.246 -3.631 1 94.38 202 HIS A C 1
ATOM 1494 O O . HIS A 1 202 ? 21.453 1.364 -3.885 1 94.38 202 HIS A O 1
ATOM 1500 N N . LYS A 1 203 ? 22.156 3.471 -3.943 1 94.75 203 LYS A N 1
ATOM 1501 C CA . LYS A 1 203 ? 20.969 3.979 -4.621 1 94.75 203 LYS A CA 1
ATOM 1502 C C . LYS A 1 203 ? 20.781 3.297 -5.973 1 94.75 203 LYS A C 1
ATOM 1504 O O . LYS A 1 203 ? 21.75 2.996 -6.668 1 94.75 203 LYS A O 1
ATOM 1509 N N . LEU A 1 204 ? 19.547 3.109 -6.336 1 94 204 LEU A N 1
ATOM 1510 C CA . LEU A 1 204 ? 19.234 2.527 -7.633 1 94 204 LEU A CA 1
ATOM 1511 C C . LEU A 1 204 ? 19.328 3.57 -8.742 1 94 204 LEU A C 1
ATOM 1513 O O . LEU A 1 204 ? 19.156 4.766 -8.492 1 94 204 LEU A O 1
ATOM 1517 N N . ASP A 1 205 ? 19.672 3.123 -9.898 1 91.5 205 ASP A N 1
ATOM 1518 C CA . ASP A 1 205 ? 19.688 3.973 -11.086 1 91.5 205 ASP A CA 1
ATOM 1519 C C . ASP A 1 205 ? 19.016 3.275 -12.266 1 91.5 205 ASP A C 1
ATOM 1521 O O . ASP A 1 205 ? 19.016 2.047 -12.344 1 91.5 205 ASP A O 1
ATOM 1525 N N . LYS A 1 206 ? 18.453 4.074 -13.117 1 91.25 206 LYS A N 1
ATOM 1526 C CA . LYS A 1 206 ? 17.703 3.561 -14.258 1 91.25 206 LYS A CA 1
ATOM 1527 C C . LYS A 1 206 ? 18.594 2.697 -15.148 1 91.25 206 LYS A C 1
ATOM 1529 O O . LYS A 1 206 ? 18.109 1.751 -15.781 1 91.25 206 LYS A O 1
ATOM 1534 N N . ALA A 1 207 ? 19.812 3.039 -15.141 1 90.94 207 ALA A N 1
ATOM 1535 C CA . ALA A 1 207 ? 20.75 2.299 -15.992 1 90.94 207 ALA A CA 1
ATOM 1536 C C . ALA A 1 207 ? 20.859 0.843 -15.547 1 90.94 207 ALA A C 1
ATOM 1538 O O . ALA A 1 207 ? 21.125 -0.042 -16.359 1 90.94 207 ALA A O 1
ATOM 1539 N N . GLN A 1 208 ? 20.578 0.579 -14.273 1 92.69 208 GLN A N 1
ATOM 1540 C CA . GLN A 1 208 ? 20.672 -0.764 -13.711 1 92.69 208 GLN A CA 1
ATOM 1541 C C . GLN A 1 208 ? 19.5 -1.63 -14.156 1 92.69 208 GLN A C 1
ATOM 1543 O O . GLN A 1 208 ? 19.5 -2.844 -13.938 1 92.69 208 GLN A O 1
ATOM 1548 N N . ALA A 1 209 ? 18.531 -1.029 -14.812 1 94.69 209 ALA A N 1
ATOM 1549 C CA . ALA A 1 209 ? 17.312 -1.724 -15.195 1 94.69 209 ALA A CA 1
ATOM 1550 C C . ALA A 1 209 ? 17.578 -2.746 -16.297 1 94.69 209 ALA A C 1
ATOM 1552 O O . ALA A 1 209 ? 16.906 -3.775 -16.375 1 94.69 209 ALA A O 1
ATOM 1553 N N . ARG A 1 210 ? 18.578 -2.533 -17.125 1 95.81 210 ARG A N 1
ATOM 1554 C CA . ARG A 1 210 ? 18.875 -3.416 -18.25 1 95.81 210 ARG A CA 1
ATOM 1555 C C . ARG A 1 210 ? 19.516 -4.715 -17.781 1 95.81 210 ARG A C 1
ATOM 1557 O O . ARG A 1 210 ? 20.578 -4.695 -17.156 1 95.81 210 ARG A O 1
ATOM 1564 N N . LEU A 1 211 ? 18.875 -5.828 -18.141 1 96.94 211 LEU A N 1
ATOM 1565 C CA . LEU A 1 211 ? 19.391 -7.129 -17.719 1 96.94 211 LEU A CA 1
ATOM 1566 C C . LEU A 1 211 ? 20.578 -7.547 -18.578 1 96.94 211 LEU A C 1
ATOM 1568 O O . LEU A 1 211 ? 20.578 -7.316 -19.797 1 96.94 211 LEU A O 1
ATOM 1572 N N . ASP A 1 212 ? 21.609 -8.031 -17.922 1 96.25 212 ASP A N 1
ATOM 1573 C CA . ASP A 1 212 ? 22.719 -8.711 -18.578 1 96.25 212 ASP A CA 1
ATOM 1574 C C . ASP A 1 212 ? 22.5 -10.227 -18.625 1 96.25 212 ASP A C 1
ATOM 1576 O O . ASP A 1 212 ? 22.75 -10.922 -17.641 1 96.25 212 ASP A O 1
ATOM 1580 N N . TRP A 1 213 ? 22.203 -10.727 -19.812 1 96.75 213 TRP A N 1
ATOM 1581 C CA . TRP A 1 213 ? 21.797 -12.117 -19.984 1 96.75 213 TRP A CA 1
ATOM 1582 C C . TRP A 1 213 ? 22.922 -13.07 -19.594 1 96.75 213 TRP A C 1
ATOM 1584 O O . TRP A 1 213 ? 22.688 -14.266 -19.391 1 96.75 213 TRP A O 1
ATOM 1594 N N . ALA A 1 214 ? 24.141 -12.57 -19.516 1 97.38 214 ALA A N 1
ATOM 1595 C CA . ALA A 1 214 ? 25.281 -13.422 -19.219 1 97.38 214 ALA A CA 1
ATOM 1596 C C . ALA A 1 214 ? 25.297 -13.836 -17.75 1 97.38 214 ALA A C 1
ATOM 1598 O O . ALA A 1 214 ? 26.016 -14.75 -17.344 1 97.38 214 ALA A O 1
ATOM 1599 N N . GLN A 1 215 ? 24.5 -13.141 -16.938 1 97.69 215 GLN A N 1
ATOM 1600 C CA . GLN A 1 215 ? 24.406 -13.477 -15.523 1 97.69 215 GLN A CA 1
ATOM 1601 C C . GLN A 1 215 ? 23.547 -14.719 -15.312 1 97.69 215 GLN A C 1
ATOM 1603 O O . GLN A 1 215 ? 22.766 -15.094 -16.188 1 97.69 215 GLN A O 1
ATOM 1608 N N . PRO A 1 216 ? 23.781 -15.406 -14.133 1 98.25 216 PRO A N 1
ATOM 1609 C CA . PRO A 1 216 ? 22.938 -16.578 -13.844 1 98.25 216 PRO A CA 1
ATOM 1610 C C . PRO A 1 216 ? 21.453 -16.234 -13.734 1 98.25 216 PRO A C 1
ATOM 1612 O O . PRO A 1 216 ? 21.109 -15.172 -13.203 1 98.25 216 PRO A O 1
ATOM 1615 N N . ALA A 1 217 ? 20.578 -17.172 -14.148 1 98.44 217 ALA A N 1
ATOM 1616 C CA . ALA A 1 217 ? 19.141 -16.984 -14.156 1 98.44 217 ALA A CA 1
ATOM 1617 C C . ALA A 1 217 ? 18.609 -16.625 -12.766 1 98.44 217 ALA A C 1
ATOM 1619 O O . ALA A 1 217 ? 17.719 -15.797 -12.633 1 98.44 217 ALA A O 1
ATOM 1620 N N . GLU A 1 218 ? 19.156 -17.234 -11.766 1 98.06 218 GLU A N 1
ATOM 1621 C CA . GLU A 1 218 ? 18.719 -16.984 -10.406 1 98.06 218 GLU A CA 1
ATOM 1622 C C . GLU A 1 218 ? 18.938 -15.523 -10.008 1 98.06 218 GLU A C 1
ATOM 1624 O O . GLU A 1 218 ? 18.078 -14.914 -9.359 1 98.06 218 GLU A O 1
ATOM 1629 N N . GLU A 1 219 ? 20.016 -14.992 -10.406 1 97.94 219 GLU A N 1
ATOM 1630 C CA . GLU A 1 219 ? 20.328 -13.594 -10.109 1 97.94 219 GLU A CA 1
ATOM 1631 C C . GLU A 1 219 ? 19.406 -12.648 -10.883 1 97.94 219 GLU A C 1
ATOM 1633 O O . GLU A 1 219 ? 18.938 -11.648 -10.336 1 97.94 219 GLU A O 1
ATOM 1638 N N . LEU A 1 220 ? 19.156 -13.031 -12.078 1 98.19 220 LEU A N 1
ATOM 1639 C CA . LEU A 1 220 ? 18.297 -12.203 -12.906 1 98.19 220 LEU A CA 1
ATOM 1640 C C . LEU A 1 220 ? 16.859 -12.234 -12.398 1 98.19 220 LEU A C 1
ATOM 1642 O O . LEU A 1 220 ? 16.172 -11.211 -12.391 1 98.19 220 LEU A O 1
ATOM 1646 N N . ALA A 1 221 ? 16.438 -13.422 -11.984 1 98.12 221 ALA A N 1
ATOM 1647 C CA . ALA A 1 221 ? 15.094 -13.539 -11.422 1 98.12 221 ALA A CA 1
ATOM 1648 C C . ALA A 1 221 ? 14.938 -12.656 -10.188 1 98.12 221 ALA A C 1
ATOM 1650 O O . ALA A 1 221 ? 13.914 -11.992 -10.016 1 98.12 221 ALA A O 1
ATOM 1651 N N . ARG A 1 222 ? 15.898 -12.609 -9.344 1 98.06 222 ARG A N 1
ATOM 1652 C CA . ARG A 1 222 ? 15.867 -11.773 -8.148 1 98.06 222 ARG A CA 1
ATOM 1653 C C . ARG A 1 222 ? 15.836 -10.289 -8.523 1 98.06 222 ARG A C 1
ATOM 1655 O O . ARG A 1 222 ? 15.141 -9.5 -7.879 1 98.06 222 ARG A O 1
ATOM 1662 N N . ARG A 1 223 ? 16.562 -9.945 -9.523 1 97.94 223 ARG A N 1
ATOM 1663 C CA . ARG A 1 223 ? 16.609 -8.555 -9.945 1 97.94 223 ARG A CA 1
ATOM 1664 C C . ARG A 1 223 ? 15.25 -8.102 -10.477 1 97.94 223 ARG A C 1
ATOM 1666 O O . ARG A 1 223 ? 14.805 -6.988 -10.188 1 97.94 223 ARG A O 1
ATOM 1673 N N . VAL A 1 224 ? 14.625 -8.992 -11.242 1 98.12 224 VAL A N 1
ATOM 1674 C CA . VAL A 1 224 ? 13.297 -8.688 -11.75 1 98.12 224 VAL A CA 1
ATOM 1675 C C . VAL A 1 224 ? 12.352 -8.414 -10.578 1 98.12 224 VAL A C 1
ATOM 1677 O O . VAL A 1 224 ? 11.594 -7.434 -10.602 1 98.12 224 VAL A O 1
ATOM 1680 N N . ARG A 1 225 ? 12.414 -9.203 -9.555 1 97.25 225 ARG A N 1
ATOM 1681 C CA . ARG A 1 225 ? 11.562 -9.023 -8.383 1 97.25 225 ARG A CA 1
ATOM 1682 C C . ARG A 1 225 ? 11.938 -7.754 -7.625 1 97.25 225 ARG A C 1
ATOM 1684 O O . ARG A 1 225 ? 11.07 -6.977 -7.227 1 97.25 225 ARG A O 1
ATOM 1691 N N . ALA A 1 226 ? 13.211 -7.531 -7.457 1 98.12 226 ALA A N 1
ATOM 1692 C CA . ALA A 1 226 ? 13.727 -6.422 -6.66 1 98.12 226 ALA A CA 1
ATOM 1693 C C . ALA A 1 226 ? 13.32 -5.078 -7.262 1 98.12 226 ALA A C 1
ATOM 1695 O O . 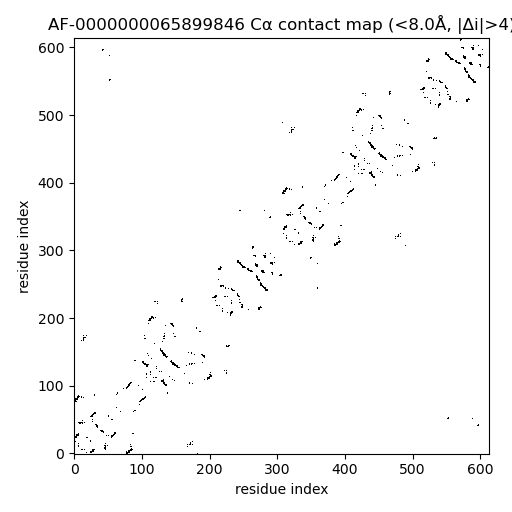ALA A 1 226 ? 12.984 -4.145 -6.531 1 98.12 226 ALA A O 1
ATOM 1696 N N . PHE A 1 227 ? 13.352 -5.051 -8.578 1 97.94 227 PHE A N 1
ATOM 1697 C CA . PHE A 1 227 ? 13.195 -3.775 -9.273 1 97.94 227 PHE A CA 1
ATOM 1698 C C . PHE A 1 227 ? 11.734 -3.518 -9.617 1 97.94 227 PHE A C 1
ATOM 1700 O O . PHE A 1 227 ? 11.422 -2.547 -10.305 1 97.94 227 PHE A O 1
ATOM 1707 N N . ASN A 1 228 ? 10.922 -4.465 -9.219 1 96.56 228 ASN A N 1
ATOM 1708 C CA . ASN A 1 228 ? 9.484 -4.258 -9.375 1 96.56 228 ASN A CA 1
ATOM 1709 C C . ASN A 1 228 ? 8.891 -3.535 -8.172 1 96.56 228 ASN A C 1
ATOM 1711 O O . ASN A 1 228 ? 8.875 -4.074 -7.062 1 96.56 228 ASN A O 1
ATOM 1715 N N . PRO A 1 229 ? 8.445 -2.178 -8.289 1 95.44 229 PRO A N 1
ATOM 1716 C CA . PRO A 1 229 ? 7.965 -1.528 -9.516 1 95.44 229 PRO A CA 1
ATOM 1717 C C . PRO A 1 229 ? 8.953 -0.501 -10.062 1 95.44 229 PRO A C 1
ATOM 1719 O O . PRO A 1 229 ? 8.648 0.196 -11.031 1 95.44 229 PRO A O 1
ATOM 1722 N N . TRP A 1 230 ? 10.008 -0.233 -9.438 1 94 230 TRP A N 1
ATOM 1723 C CA . TRP A 1 230 ? 10.992 0.71 -9.945 1 94 230 TRP A CA 1
ATOM 1724 C C . TRP A 1 230 ? 12.406 0.176 -9.75 1 94 230 TRP A C 1
ATOM 1726 O O . TRP A 1 230 ? 12.742 -0.329 -8.672 1 94 230 TRP A O 1
ATOM 1736 N N . PRO A 1 231 ? 13.312 0.301 -10.695 1 96.12 231 PRO A N 1
ATOM 1737 C CA . PRO A 1 231 ? 13.102 0.928 -12 1 96.12 231 PRO A CA 1
ATOM 1738 C C . PRO A 1 231 ? 12.453 -0.017 -13.016 1 96.12 231 PRO A C 1
ATOM 1740 O O . PRO A 1 231 ? 12.25 0.357 -14.172 1 96.12 231 PRO A O 1
ATOM 1743 N N . VAL A 1 232 ? 12.102 -1.228 -12.625 1 97.38 232 VAL A N 1
ATOM 1744 C CA . VAL A 1 232 ? 11.586 -2.33 -13.43 1 97.38 232 VAL A CA 1
ATOM 1745 C C . VAL A 1 232 ? 12.68 -2.848 -14.359 1 97.38 232 VAL A C 1
ATOM 1747 O O . VAL A 1 232 ? 13.289 -2.072 -15.102 1 97.38 232 VAL A O 1
ATOM 1750 N N . ALA A 1 233 ? 12.93 -4.094 -14.289 1 98 233 ALA A N 1
ATOM 1751 C CA . ALA A 1 233 ? 13.938 -4.695 -15.156 1 98 233 ALA A CA 1
ATOM 1752 C C . ALA A 1 233 ? 13.539 -4.582 -16.625 1 98 233 ALA A C 1
ATOM 1754 O O . ALA A 1 233 ? 12.359 -4.68 -16.969 1 98 233 ALA A O 1
ATOM 1755 N N . GLU A 1 234 ? 14.57 -4.391 -17.453 1 97.38 234 GLU A N 1
ATOM 1756 C CA . GLU A 1 234 ? 14.344 -4.258 -18.891 1 97.38 234 GLU A CA 1
ATOM 1757 C C . GLU A 1 234 ? 15.18 -5.266 -19.688 1 97.38 234 GLU A C 1
ATOM 1759 O O . GLU A 1 234 ? 16.25 -5.68 -19.234 1 97.38 234 GLU A O 1
ATOM 1764 N N . ALA A 1 235 ? 14.641 -5.605 -20.797 1 95.25 235 ALA A N 1
ATOM 1765 C CA . ALA A 1 235 ? 15.352 -6.5 -21.703 1 95.25 235 ALA A CA 1
ATOM 1766 C C . ALA A 1 235 ? 14.891 -6.32 -23.141 1 95.25 235 ALA A C 1
ATOM 1768 O O . ALA A 1 235 ? 13.867 -5.676 -23.391 1 95.25 235 ALA A O 1
ATOM 1769 N N . ILE A 1 236 ? 15.766 -6.766 -24 1 89.81 236 ILE A N 1
ATOM 1770 C CA . ILE A 1 236 ? 15.367 -6.844 -25.391 1 89.81 236 ILE A CA 1
ATOM 1771 C C . ILE A 1 236 ? 14.898 -8.258 -25.719 1 89.81 236 ILE A C 1
ATOM 1773 O O . ILE A 1 236 ? 15.656 -9.227 -25.562 1 89.81 236 ILE A O 1
ATOM 1777 N N . LEU A 1 237 ? 13.688 -8.391 -26 1 85.25 237 LEU A N 1
ATOM 1778 C CA . LEU A 1 237 ? 13.102 -9.664 -26.422 1 85.25 237 LEU A CA 1
ATOM 1779 C C . LEU A 1 237 ? 12.688 -9.625 -27.891 1 85.25 237 LEU A C 1
ATOM 1781 O O . LEU A 1 237 ? 11.789 -8.875 -28.266 1 85.25 237 LEU A O 1
ATOM 1785 N N . ALA A 1 238 ? 13.375 -10.484 -28.688 1 79.25 238 ALA A N 1
ATOM 1786 C CA . ALA A 1 238 ? 13.102 -10.531 -30.109 1 79.25 238 ALA A CA 1
ATOM 1787 C C . ALA A 1 238 ? 13.156 -9.133 -30.734 1 79.25 238 ALA A C 1
ATOM 1789 O O . ALA A 1 238 ? 12.242 -8.727 -31.453 1 79.25 238 ALA A O 1
ATOM 1790 N N . GLY A 1 239 ? 14.039 -8.297 -30.344 1 82.25 239 GLY A N 1
ATOM 1791 C CA . GLY A 1 239 ? 14.297 -6.984 -30.922 1 82.25 239 GLY A CA 1
ATOM 1792 C C . GLY A 1 239 ? 13.469 -5.883 -30.281 1 82.25 239 GLY A C 1
ATOM 1793 O O . GLY A 1 239 ? 13.633 -4.707 -30.625 1 82.25 239 GLY A O 1
ATOM 1794 N N . GLU A 1 240 ? 12.609 -6.262 -29.438 1 88.88 240 GLU A N 1
ATOM 1795 C CA . GLU A 1 240 ? 11.734 -5.285 -28.781 1 88.88 240 GLU A CA 1
ATOM 1796 C C . GLU A 1 240 ? 12.133 -5.082 -27.328 1 88.88 240 GLU A C 1
ATOM 1798 O O . GLU A 1 240 ? 12.391 -6.051 -26.609 1 88.88 240 GLU A O 1
ATOM 1803 N N . ARG A 1 241 ? 12.234 -3.832 -27.031 1 93.62 241 ARG A N 1
ATOM 1804 C CA . ARG A 1 241 ? 12.492 -3.521 -25.625 1 93.62 241 ARG A CA 1
ATOM 1805 C C . ARG A 1 241 ? 11.25 -3.775 -24.781 1 93.62 241 ARG A C 1
ATOM 1807 O O . ARG A 1 241 ? 10.156 -3.316 -25.109 1 93.62 241 ARG A O 1
ATOM 1814 N N . VAL A 1 242 ? 11.383 -4.574 -23.766 1 96.38 242 VAL A N 1
ATOM 1815 C CA . VAL A 1 242 ? 10.273 -4.875 -22.859 1 96.38 242 VAL A CA 1
ATOM 1816 C C . VAL A 1 242 ? 10.719 -4.691 -21.422 1 96.38 242 VAL A C 1
ATOM 1818 O O . VAL A 1 242 ? 11.914 -4.754 -21.109 1 96.38 242 VAL A O 1
ATOM 1821 N N . ARG A 1 243 ? 9.789 -4.387 -20.594 1 97.75 243 ARG A N 1
ATOM 1822 C CA . ARG A 1 243 ? 9.992 -4.379 -19.141 1 97.75 243 ARG A CA 1
ATOM 1823 C C . ARG A 1 243 ? 9.5 -5.676 -18.516 1 97.75 243 ARG A C 1
ATOM 1825 O O . ARG A 1 243 ? 8.477 -6.219 -18.922 1 97.75 243 ARG A O 1
ATOM 1832 N N . LEU A 1 244 ? 10.25 -6.199 -17.609 1 97.88 244 LEU A N 1
ATOM 1833 C CA . LEU A 1 244 ? 9.93 -7.488 -17 1 97.88 244 LEU A CA 1
ATOM 1834 C C . LEU A 1 244 ? 9.375 -7.301 -15.586 1 97.88 244 LEU A C 1
ATOM 1836 O O . LEU A 1 244 ? 10.07 -6.797 -14.703 1 97.88 244 LEU A O 1
ATOM 1840 N N . HIS A 1 245 ? 8.125 -7.738 -15.383 1 97.25 245 HIS A N 1
ATOM 1841 C CA . HIS A 1 245 ? 7.449 -7.566 -14.102 1 97.25 245 HIS A CA 1
ATOM 1842 C C . HIS A 1 245 ? 7.426 -8.867 -13.312 1 97.25 245 HIS A C 1
ATOM 1844 O O . HIS A 1 245 ? 7.262 -8.859 -12.094 1 97.25 245 HIS A O 1
ATOM 1850 N N . GLY A 1 246 ? 7.52 -9.969 -13.969 1 96.81 246 GLY A N 1
ATOM 1851 C CA . GLY A 1 246 ? 7.523 -11.281 -13.344 1 96.81 246 GLY A CA 1
ATOM 1852 C C . GLY A 1 246 ? 8.344 -12.305 -14.109 1 96.81 246 GLY A C 1
ATOM 1853 O O . GLY A 1 246 ? 8.133 -12.508 -15.305 1 96.81 246 GLY A O 1
ATOM 1854 N N . ALA A 1 247 ? 9.266 -12.938 -13.406 1 97.62 247 ALA A N 1
ATOM 1855 C CA . ALA A 1 247 ? 10.117 -13.961 -14.016 1 97.62 247 ALA A CA 1
ATOM 1856 C C . ALA A 1 247 ? 10.602 -14.961 -12.977 1 97.62 247 ALA A C 1
ATOM 1858 O O . ALA A 1 247 ? 10.68 -14.648 -11.789 1 97.62 247 ALA A O 1
ATOM 1859 N N . VAL A 1 248 ? 10.875 -16.172 -13.414 1 96.81 248 VAL A N 1
ATOM 1860 C CA . VAL A 1 248 ? 11.43 -17.203 -12.531 1 96.81 248 VAL A CA 1
ATOM 1861 C C . VAL A 1 248 ? 12.641 -17.859 -13.195 1 96.81 248 VAL A C 1
ATOM 1863 O O . VAL A 1 248 ? 12.75 -17.875 -14.422 1 96.81 248 VAL A O 1
ATOM 1866 N N . ALA A 1 249 ? 13.531 -18.297 -12.32 1 97.62 249 ALA A N 1
ATOM 1867 C CA . ALA A 1 249 ? 14.719 -19 -12.812 1 97.62 249 ALA A CA 1
ATOM 1868 C C . ALA A 1 249 ? 14.43 -20.469 -13.055 1 97.62 249 ALA A C 1
ATOM 1870 O O . ALA A 1 249 ? 13.742 -21.109 -12.258 1 97.62 249 ALA A O 1
ATOM 1871 N N . LEU A 1 250 ? 14.844 -20.891 -14.188 1 97.25 250 LEU A N 1
ATOM 1872 C CA . LEU A 1 250 ? 14.789 -22.312 -14.5 1 97.25 250 LEU A CA 1
ATOM 1873 C C . LEU A 1 250 ? 16.172 -22.938 -14.438 1 97.25 250 LEU A C 1
ATOM 1875 O O . LEU A 1 250 ? 17.125 -22.422 -15.016 1 97.25 250 LEU A O 1
ATOM 1879 N N . ASP A 1 251 ? 16.219 -24.047 -13.633 1 96.31 251 ASP A N 1
ATOM 1880 C CA . ASP A 1 251 ? 17.453 -24.828 -13.641 1 96.31 251 ASP A CA 1
ATOM 1881 C C . ASP A 1 251 ? 17.531 -25.719 -14.867 1 96.31 251 ASP A C 1
ATOM 1883 O O . ASP A 1 251 ? 17.266 -26.922 -14.789 1 96.31 251 ASP A O 1
ATOM 1887 N N . LEU A 1 252 ? 17.812 -25.141 -15.906 1 94 252 LEU A N 1
ATOM 1888 C CA . LEU A 1 252 ? 17.828 -25.797 -17.203 1 94 252 LEU A CA 1
ATOM 1889 C C . LEU A 1 252 ? 19.219 -25.703 -17.844 1 94 252 LEU A C 1
ATOM 1891 O O . LEU A 1 252 ? 19.812 -24.625 -17.906 1 94 252 LEU A O 1
ATOM 1895 N N . ALA A 1 253 ? 19.75 -26.875 -18.203 1 94.06 253 ALA A N 1
ATOM 1896 C CA . ALA A 1 253 ? 21.016 -26.875 -18.938 1 94.06 253 ALA A CA 1
ATOM 1897 C C . ALA A 1 253 ? 20.781 -26.578 -20.422 1 94.06 253 ALA A C 1
ATOM 1899 O O . ALA A 1 253 ? 19.828 -27.078 -21.016 1 94.06 253 ALA A O 1
ATOM 1900 N N . HIS A 1 254 ? 21.594 -25.688 -20.859 1 94.69 254 HIS A N 1
ATOM 1901 C CA . HIS A 1 254 ? 21.547 -25.391 -22.297 1 94.69 254 HIS A CA 1
ATOM 1902 C C . HIS A 1 254 ? 22.922 -25.031 -22.828 1 94.69 254 HIS A C 1
ATOM 1904 O O . HIS A 1 254 ? 23.844 -24.75 -22.047 1 94.69 254 HIS A O 1
ATOM 1910 N N . GLN A 1 2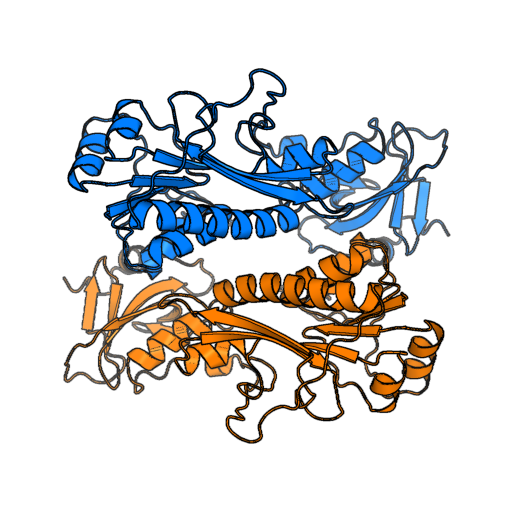55 ? 23.078 -25.016 -24.188 1 95.19 255 GLN A N 1
ATOM 1911 C CA . GLN A 1 255 ? 24.328 -24.641 -24.828 1 95.19 255 GLN A CA 1
ATOM 1912 C C . GLN A 1 255 ? 24.172 -23.406 -25.703 1 95.19 255 GLN A C 1
ATOM 1914 O O . GLN A 1 255 ? 24.984 -23.141 -26.578 1 95.19 255 GLN A O 1
ATOM 1919 N N . GLN A 1 256 ? 23.109 -22.703 -25.469 1 95.88 256 GLN A N 1
ATOM 1920 C CA . GLN A 1 256 ? 22.828 -21.516 -26.281 1 95.88 256 GLN A CA 1
ATOM 1921 C C . GLN A 1 256 ? 23.5 -20.281 -25.719 1 95.88 256 GLN A C 1
ATOM 1923 O O . GLN A 1 256 ? 23.812 -20.219 -24.531 1 95.88 256 GLN A O 1
ATOM 1928 N N . ALA A 1 257 ? 23.734 -19.312 -26.594 1 96.31 257 ALA A N 1
ATOM 1929 C CA . ALA A 1 257 ? 24.312 -18.047 -26.141 1 96.31 257 ALA A CA 1
ATOM 1930 C C . ALA A 1 257 ? 23.328 -17.297 -25.234 1 96.31 257 ALA A C 1
ATOM 1932 O O . ALA A 1 257 ? 22.125 -17.297 -25.484 1 96.31 257 ALA A O 1
ATOM 1933 N N . PRO A 1 258 ? 23.844 -16.656 -24.219 1 96.38 258 PRO A N 1
ATOM 1934 C CA . PRO A 1 258 ? 22.953 -15.836 -23.406 1 96.38 258 PRO A CA 1
ATOM 1935 C C . PRO A 1 258 ? 22.109 -14.875 -24.234 1 96.38 258 PRO A C 1
ATOM 1937 O O . PRO A 1 258 ? 22.594 -14.281 -25.203 1 96.38 258 PRO A O 1
ATOM 1940 N N . GLY A 1 259 ? 20.797 -14.734 -23.875 1 94.69 259 GLY A N 1
ATOM 1941 C CA . GLY A 1 259 ? 19.891 -13.859 -24.578 1 94.69 259 GLY A CA 1
ATOM 1942 C C . GLY A 1 259 ? 19.078 -14.578 -25.641 1 94.69 259 GLY A C 1
ATOM 1943 O O . GLY A 1 259 ? 18.109 -14.023 -26.172 1 94.69 259 GLY A O 1
ATOM 1944 N N . THR A 1 260 ? 19.406 -15.844 -25.906 1 93.94 260 THR A N 1
ATOM 1945 C CA . THR A 1 260 ? 18.719 -16.625 -26.906 1 93.94 260 THR A CA 1
ATOM 1946 C C . THR A 1 260 ? 17.344 -17.094 -26.406 1 93.94 260 THR A C 1
ATOM 1948 O O . THR A 1 260 ? 17.219 -17.516 -25.25 1 93.94 260 THR A O 1
ATOM 1951 N N . LEU A 1 261 ? 16.359 -16.922 -27.25 1 93.38 261 LEU A N 1
ATOM 1952 C CA . LEU A 1 261 ? 15.047 -17.469 -26.953 1 93.38 261 LEU A CA 1
ATOM 1953 C C . LEU A 1 261 ? 15.07 -18.984 -26.984 1 93.38 261 LEU A C 1
ATOM 1955 O O . LEU A 1 261 ? 15.375 -19.594 -28.016 1 93.38 261 LEU A O 1
ATOM 1959 N N . LEU A 1 262 ? 14.742 -19.625 -25.859 1 93.5 262 LEU A N 1
ATOM 1960 C CA . LEU A 1 262 ? 14.805 -21.078 -25.781 1 93.5 262 LEU A CA 1
ATOM 1961 C C . LEU A 1 262 ? 13.43 -21.688 -26.031 1 93.5 262 LEU A C 1
ATOM 1963 O O . LEU A 1 262 ? 13.32 -22.719 -26.703 1 93.5 262 LEU A O 1
ATOM 1967 N N . ALA A 1 263 ? 12.406 -21.125 -25.391 1 92.44 263 ALA A N 1
ATOM 1968 C CA . ALA A 1 263 ? 11.047 -21.641 -25.5 1 92.44 263 ALA A CA 1
ATOM 1969 C C . ALA A 1 263 ? 10.016 -20.547 -25.234 1 92.44 263 ALA A C 1
ATOM 1971 O O . ALA A 1 263 ? 10.312 -19.562 -24.547 1 92.44 263 ALA A O 1
ATOM 1972 N N . ALA A 1 264 ? 8.82 -20.641 -25.828 1 91.88 264 ALA A N 1
ATOM 1973 C CA . ALA A 1 264 ? 7.668 -19.781 -25.594 1 91.88 264 ALA A CA 1
ATOM 1974 C C . ALA A 1 264 ? 6.391 -20.609 -25.453 1 91.88 264 ALA A C 1
ATOM 1976 O O . ALA A 1 264 ? 6.074 -21.438 -26.312 1 91.88 264 ALA A O 1
ATOM 1977 N N . SER A 1 265 ? 5.785 -20.469 -24.344 1 89.31 265 SER A N 1
ATOM 1978 C CA . SER A 1 265 ? 4.547 -21.188 -24.047 1 89.31 265 SER A CA 1
ATOM 1979 C C . SER A 1 265 ? 3.611 -20.344 -23.188 1 89.31 265 SER A C 1
ATOM 1981 O O . SER A 1 265 ? 3.9 -19.172 -22.891 1 89.31 265 SER A O 1
ATOM 1983 N N . LYS A 1 266 ? 2.461 -20.922 -22.797 1 85 266 LYS A N 1
ATOM 1984 C CA . LYS A 1 266 ? 1.515 -20.25 -21.906 1 85 266 LYS A CA 1
ATOM 1985 C C . LYS A 1 266 ? 2.117 -20.031 -20.531 1 85 266 LYS A C 1
ATOM 1987 O O . LYS A 1 266 ? 1.675 -19.172 -19.781 1 85 266 LYS A O 1
ATOM 1992 N N . GLN A 1 267 ? 3.156 -20.812 -20.312 1 89.44 267 GLN A N 1
ATOM 1993 C CA . GLN A 1 267 ? 3.785 -20.734 -19 1 89.44 267 GLN A CA 1
ATOM 1994 C C . GLN A 1 267 ? 4.766 -19.562 -18.938 1 89.44 267 GLN A C 1
ATOM 1996 O O . GLN A 1 267 ? 5.152 -19.125 -17.844 1 89.44 267 GLN A O 1
ATOM 2001 N N . GLY A 1 268 ? 5.242 -19.141 -20.094 1 94.12 268 GLY A N 1
ATOM 2002 C CA . GLY A 1 268 ? 6.18 -18.031 -20.125 1 94.12 268 GLY A CA 1
ATOM 2003 C C . GLY A 1 268 ? 7.148 -18.109 -21.297 1 94.12 268 GLY A C 1
ATOM 2004 O O . GLY A 1 268 ? 7.023 -18.984 -22.156 1 94.12 268 GLY A O 1
ATOM 2005 N N . ILE A 1 269 ? 8.016 -17.141 -21.375 1 94.81 269 ILE A N 1
ATOM 2006 C CA . ILE A 1 269 ? 9.062 -17.047 -22.391 1 94.81 269 ILE A CA 1
ATOM 2007 C C . ILE A 1 269 ? 10.422 -17.344 -21.75 1 94.81 269 ILE A C 1
ATOM 2009 O O . ILE A 1 269 ? 10.875 -16.609 -20.875 1 94.81 269 ILE A O 1
ATOM 2013 N N . ASP A 1 270 ? 11.047 -18.406 -22.188 1 96.25 270 ASP A N 1
ATOM 2014 C CA . ASP A 1 270 ? 12.312 -18.844 -21.609 1 96.25 270 ASP A CA 1
ATOM 2015 C C . ASP A 1 270 ? 13.5 -18.281 -22.391 1 96.25 270 ASP A C 1
ATOM 2017 O O . ASP A 1 270 ? 13.617 -18.484 -23.594 1 96.25 270 ASP A O 1
ATOM 2021 N N . ILE A 1 271 ? 14.359 -17.562 -21.719 1 96.56 271 ILE A N 1
ATOM 2022 C CA . ILE A 1 271 ? 15.531 -16.953 -22.328 1 96.56 271 ILE A CA 1
ATOM 2023 C C . ILE A 1 271 ? 16.797 -17.547 -21.719 1 96.56 271 ILE A C 1
ATOM 2025 O O . ILE A 1 271 ? 16.922 -17.641 -20.5 1 96.56 271 ILE A O 1
ATOM 2029 N N . ALA A 1 272 ? 17.75 -17.922 -22.562 1 97.19 272 ALA A N 1
ATOM 2030 C CA . ALA A 1 272 ? 19.016 -18.484 -22.109 1 97.19 272 ALA A CA 1
ATOM 2031 C C . ALA A 1 272 ? 19.812 -17.453 -21.297 1 97.19 272 ALA A C 1
ATOM 2033 O O . ALA A 1 272 ? 19.953 -16.312 -21.719 1 97.19 272 ALA A O 1
ATOM 2034 N N . CYS A 1 273 ? 20.266 -17.875 -20.125 1 97.94 273 CYS A N 1
ATOM 2035 C CA . CYS A 1 273 ? 21.156 -17.062 -19.297 1 97.94 273 CYS A CA 1
ATOM 2036 C C . CYS A 1 273 ? 22.547 -17.672 -19.219 1 97.94 273 CYS A C 1
ATOM 2038 O O . CYS A 1 273 ? 22.828 -18.672 -19.891 1 97.94 273 CYS A O 1
ATOM 2040 N N . GLY A 1 274 ? 23.531 -16.891 -18.562 1 97.56 274 GLY A N 1
ATOM 2041 C CA . GLY A 1 274 ? 24.844 -17.484 -18.359 1 97.56 274 GLY A CA 1
ATOM 2042 C C . GLY A 1 274 ? 24.781 -18.875 -17.75 1 97.56 274 GLY A C 1
ATOM 2043 O O . GLY A 1 274 ? 25.562 -19.75 -18.109 1 97.56 274 GLY A O 1
ATOM 2044 N N . GLN A 1 275 ? 23.938 -18.969 -16.797 1 97.62 275 GLN A N 1
ATOM 2045 C CA . GLN A 1 275 ? 23.578 -20.25 -16.188 1 97.62 275 GLN A CA 1
ATOM 2046 C C . GLN A 1 275 ? 22.062 -20.375 -16.031 1 97.62 275 GLN A C 1
ATOM 2048 O O . GLN A 1 275 ? 21.422 -19.5 -15.445 1 97.62 275 GLN A O 1
ATOM 2053 N N . GLY A 1 276 ? 21.562 -21.453 -16.562 1 98 276 GLY A N 1
ATOM 2054 C CA . GLY A 1 276 ? 20.109 -21.625 -16.5 1 98 276 GLY A CA 1
ATOM 2055 C C . GLY A 1 276 ? 19.359 -20.75 -17.5 1 98 276 GLY A C 1
ATOM 2056 O O . GLY A 1 276 ? 19.953 -20.234 -18.453 1 98 276 GLY A O 1
ATOM 2057 N N . ALA A 1 277 ? 18.062 -20.688 -17.312 1 98.12 277 ALA A N 1
ATOM 2058 C CA . ALA A 1 277 ? 17.203 -19.875 -18.156 1 98.12 277 ALA A CA 1
ATOM 2059 C C . ALA A 1 277 ? 16.234 -19.047 -17.312 1 98.12 277 ALA A C 1
ATOM 2061 O O . ALA A 1 277 ? 15.852 -19.469 -16.219 1 98.12 277 ALA A O 1
ATOM 2062 N N . LEU A 1 278 ? 15.961 -17.859 -17.781 1 97.81 278 LEU A N 1
ATOM 2063 C CA . LEU A 1 278 ? 14.945 -17.016 -17.156 1 97.81 278 LEU A CA 1
ATOM 2064 C C . LEU A 1 278 ? 13.602 -17.156 -17.875 1 97.81 278 LEU A C 1
ATOM 2066 O O . LEU A 1 278 ? 13.516 -16.938 -19.078 1 97.81 278 LEU A O 1
ATOM 2070 N N . ARG A 1 279 ? 12.594 -17.641 -17.188 1 97.5 279 ARG A N 1
ATOM 2071 C CA . ARG A 1 279 ? 11.234 -17.672 -17.719 1 97.5 279 ARG A CA 1
ATOM 2072 C C . ARG A 1 279 ? 10.477 -16.391 -17.391 1 97.5 279 ARG A C 1
ATOM 2074 O O . ARG A 1 279 ? 10.133 -16.156 -16.234 1 97.5 279 ARG A O 1
ATOM 2081 N N . VAL A 1 280 ? 10.227 -15.578 -18.391 1 97.06 280 VAL A N 1
ATOM 2082 C CA . VAL A 1 280 ? 9.461 -14.344 -18.25 1 97.06 280 VAL A CA 1
ATOM 2083 C C . VAL A 1 280 ? 7.969 -14.664 -18.234 1 97.06 280 VAL A C 1
ATOM 2085 O O . VAL A 1 280 ? 7.457 -15.289 -19.172 1 97.06 280 VAL A O 1
ATOM 2088 N N . ARG A 1 281 ? 7.297 -14.195 -17.219 1 96.88 281 ARG A N 1
ATOM 2089 C CA . ARG A 1 281 ? 5.891 -14.555 -17.078 1 96.88 281 ARG A CA 1
ATOM 2090 C C . ARG A 1 281 ? 4.992 -13.336 -17.234 1 96.88 281 ARG A C 1
ATOM 2092 O O . ARG A 1 281 ? 3.867 -13.445 -17.719 1 96.88 281 ARG A O 1
ATOM 2099 N N . VAL A 1 282 ? 5.402 -12.234 -16.75 1 96.69 282 VAL A N 1
ATOM 2100 C CA . VAL A 1 282 ? 4.676 -10.969 -16.844 1 96.69 282 VAL A CA 1
ATOM 2101 C C . VAL A 1 282 ? 5.594 -9.883 -17.391 1 96.69 282 VAL A C 1
ATOM 2103 O O . VAL A 1 282 ? 6.711 -9.695 -16.906 1 96.69 282 VAL A O 1
ATOM 2106 N N . LEU A 1 283 ? 5.148 -9.219 -18.438 1 96.5 283 LEU A N 1
ATOM 2107 C CA . LEU A 1 283 ? 5.98 -8.195 -19.062 1 96.5 283 LEU A CA 1
ATOM 2108 C C . LEU A 1 283 ? 5.133 -7.035 -19.562 1 96.5 283 LEU A C 1
ATOM 2110 O O . LEU A 1 283 ? 3.904 -7.086 -19.5 1 96.5 283 LEU A O 1
ATOM 2114 N N . GLN A 1 284 ? 5.824 -6.012 -19.906 1 96 284 GLN A N 1
ATOM 2115 C CA . GLN A 1 284 ? 5.199 -4.777 -20.359 1 96 284 GLN A CA 1
ATOM 2116 C C . GLN A 1 284 ? 5.895 -4.238 -21.609 1 96 284 GLN A C 1
ATOM 2118 O O . GLN A 1 284 ? 7.113 -4.031 -21.609 1 96 284 GLN A O 1
ATOM 2123 N N . ARG A 1 285 ? 5.094 -3.998 -22.625 1 93.38 285 ARG A N 1
ATOM 2124 C CA . ARG A 1 285 ? 5.621 -3.365 -23.828 1 93.38 285 ARG A CA 1
ATOM 2125 C C . ARG A 1 285 ? 5.75 -1.857 -23.641 1 93.38 285 ARG A C 1
ATOM 2127 O O . ARG A 1 285 ? 5.141 -1.284 -22.734 1 93.38 285 ARG A O 1
ATOM 2134 N N . GLU A 1 286 ? 6.574 -1.275 -24.516 1 89.81 286 GLU A N 1
ATOM 2135 C CA . GLU A 1 286 ? 6.742 0.172 -24.422 1 89.81 286 GLU A CA 1
ATOM 2136 C C . GLU A 1 286 ? 5.398 0.89 -24.531 1 89.81 286 GLU A C 1
ATOM 2138 O O . GLU A 1 286 ? 4.629 0.657 -25.453 1 89.81 286 GLU A O 1
ATOM 2143 N N . GLY A 1 287 ? 5.184 1.703 -23.547 1 85.38 287 GLY A N 1
ATOM 2144 C CA . GLY A 1 287 ? 3.959 2.49 -23.562 1 85.38 287 GLY A CA 1
ATOM 2145 C C . GLY A 1 287 ? 2.73 1.69 -23.156 1 85.38 287 GLY A C 1
ATOM 2146 O O . GLY A 1 287 ? 1.619 2.221 -23.141 1 85.38 287 GLY A O 1
ATOM 2147 N N . GLY A 1 288 ? 2.879 0.415 -22.922 1 87.94 288 GLY A N 1
ATOM 2148 C CA . GLY A 1 288 ? 1.748 -0.441 -22.609 1 87.94 288 GLY A CA 1
ATOM 2149 C C . GLY A 1 288 ? 1.62 -0.733 -21.125 1 87.94 288 GLY A C 1
ATOM 2150 O O . GLY A 1 288 ? 2.359 -0.173 -20.312 1 87.94 288 GLY A O 1
ATOM 2151 N N . LYS A 1 289 ? 0.566 -1.558 -20.812 1 90.06 289 LYS A N 1
ATOM 2152 C CA . LYS A 1 289 ? 0.365 -2.061 -19.453 1 90.06 289 LYS A CA 1
ATOM 2153 C C . LYS A 1 289 ? 1.05 -3.41 -19.25 1 90.06 289 LYS A C 1
ATOM 2155 O O . LYS A 1 289 ? 1.473 -4.043 -20.234 1 90.06 289 LYS A O 1
ATOM 2160 N N . ALA A 1 290 ? 1.236 -3.795 -18 1 93.75 290 ALA A N 1
ATOM 2161 C CA . ALA A 1 290 ? 1.742 -5.137 -17.719 1 93.75 290 ALA A CA 1
ATOM 2162 C C . ALA A 1 290 ? 0.765 -6.203 -18.203 1 93.75 290 ALA A C 1
ATOM 2164 O O . ALA A 1 290 ? -0.438 -6.117 -17.953 1 93.75 290 ALA A O 1
ATOM 2165 N N . ILE A 1 291 ? 1.262 -7.137 -18.938 1 92.69 291 ILE A N 1
ATOM 2166 C CA . ILE A 1 291 ? 0.452 -8.227 -19.484 1 92.69 291 ILE A CA 1
ATOM 2167 C C . ILE A 1 291 ? 1.176 -9.555 -19.266 1 92.69 291 ILE A C 1
ATOM 2169 O O . ILE A 1 291 ? 2.367 -9.578 -18.953 1 92.69 291 ILE A O 1
ATOM 2173 N N . THR A 1 292 ? 0.498 -10.672 -19.438 1 92.62 292 THR A N 1
ATOM 2174 C CA . THR A 1 292 ? 1.093 -12 -19.297 1 92.62 292 THR A CA 1
ATOM 2175 C C . THR A 1 292 ? 1.926 -12.344 -20.531 1 92.62 292 THR A C 1
ATOM 2177 O O . THR A 1 292 ? 1.688 -11.82 -21.625 1 92.62 292 THR A O 1
ATOM 2180 N N . ALA A 1 293 ? 2.859 -13.227 -20.281 1 93 293 ALA A N 1
ATOM 2181 C CA . ALA A 1 293 ? 3.641 -13.719 -21.406 1 93 293 ALA A CA 1
ATOM 2182 C C . ALA A 1 293 ? 2.734 -14.32 -22.484 1 93 293 ALA A C 1
ATOM 2184 O O . ALA A 1 293 ? 2.975 -14.141 -23.672 1 93 293 ALA A O 1
ATOM 2185 N N . ALA A 1 294 ? 1.724 -14.977 -22.062 1 90.69 294 ALA A N 1
ATOM 2186 C CA . ALA A 1 294 ? 0.769 -15.562 -23 1 90.69 294 ALA A CA 1
ATOM 2187 C C . ALA A 1 294 ? 0.113 -14.492 -23.859 1 90.69 294 ALA A C 1
ATOM 2189 O O . ALA A 1 294 ? 0.005 -14.648 -25.078 1 90.69 294 ALA A O 1
ATOM 2190 N N . ASP A 1 295 ? -0.334 -13.422 -23.234 1 89.69 295 ASP A N 1
ATOM 2191 C CA . ASP A 1 295 ? -0.955 -12.328 -23.969 1 89.69 295 ASP A CA 1
ATOM 2192 C C . ASP A 1 295 ? 0.041 -11.672 -24.922 1 89.69 295 ASP A C 1
ATOM 2194 O O . ASP A 1 295 ? -0.322 -11.281 -26.031 1 89.69 295 ASP A O 1
ATOM 2198 N N . TYR A 1 296 ? 1.229 -11.508 -24.469 1 91.31 296 TYR A N 1
ATOM 2199 C CA . TYR A 1 296 ? 2.291 -10.953 -25.297 1 91.31 296 TYR A CA 1
ATOM 2200 C C . TYR A 1 296 ? 2.523 -11.805 -26.547 1 91.31 296 TYR A C 1
ATOM 2202 O O . TYR A 1 296 ? 2.604 -11.281 -27.656 1 91.31 296 TYR A O 1
ATOM 2210 N N . LEU A 1 297 ? 2.627 -13.109 -26.344 1 90.38 297 LEU A N 1
ATOM 2211 C CA . LEU A 1 297 ? 2.871 -14.047 -27.422 1 90.38 297 LEU A CA 1
ATOM 2212 C C . LEU A 1 297 ? 1.707 -14.047 -28.422 1 90.38 297 LEU A C 1
ATOM 2214 O O . LEU A 1 297 ? 1.911 -14.195 -29.625 1 90.38 297 LEU A O 1
ATOM 2218 N N . ASN A 1 298 ? 0.554 -13.875 -27.875 1 87.69 298 ASN A N 1
ATOM 2219 C CA . ASN A 1 298 ? -0.627 -13.812 -28.734 1 87.69 298 ASN A CA 1
ATOM 2220 C C . ASN A 1 298 ? -0.599 -12.586 -29.641 1 87.69 298 ASN A C 1
ATOM 2222 O O . ASN A 1 298 ? -1.12 -12.625 -30.75 1 87.69 298 ASN A O 1
ATOM 2226 N N . ALA A 1 299 ? -0.033 -11.547 -29.141 1 84.12 299 ALA A N 1
ATOM 2227 C CA . ALA A 1 299 ? 0.041 -10.305 -29.906 1 84.12 299 ALA A CA 1
ATOM 2228 C C . ALA A 1 299 ? 1.203 -10.344 -30.891 1 84.12 299 ALA A C 1
ATOM 2230 O O . ALA A 1 299 ? 1.224 -9.586 -31.875 1 84.12 299 ALA A O 1
ATOM 2231 N N . ARG A 1 300 ? 2.195 -11.18 -30.625 1 79.75 300 ARG A N 1
ATOM 2232 C CA . ARG A 1 300 ? 3.391 -11.273 -31.453 1 79.75 300 ARG A CA 1
ATOM 2233 C C . ARG A 1 300 ? 3.377 -12.547 -32.281 1 79.75 300 ARG A C 1
ATOM 2235 O O . ARG A 1 300 ? 3.988 -13.547 -31.906 1 79.75 300 ARG A O 1
ATOM 2242 N N . ARG A 1 301 ? 2.852 -12.562 -33.375 1 69.62 301 ARG A N 1
ATOM 2243 C CA . ARG A 1 301 ? 2.695 -13.719 -34.25 1 69.62 301 ARG A CA 1
ATOM 2244 C C . ARG A 1 301 ? 4.031 -14.133 -34.875 1 69.62 301 ARG A C 1
ATOM 2246 O O . ARG A 1 301 ? 4.156 -15.227 -35.438 1 69.62 301 ARG A O 1
ATOM 2253 N N . ASP A 1 302 ? 4.992 -13.258 -34.75 1 68.19 302 ASP A N 1
ATOM 2254 C CA . ASP A 1 302 ? 6.289 -13.516 -35.344 1 68.19 302 ASP A CA 1
ATOM 2255 C C . ASP A 1 302 ? 7.184 -14.352 -34.438 1 68.19 302 ASP A C 1
ATOM 2257 O O . ASP A 1 302 ? 8.195 -14.898 -34.875 1 68.19 302 ASP A O 1
ATOM 2261 N N . LEU A 1 303 ? 6.809 -14.367 -33.219 1 64.44 303 LEU A N 1
ATOM 2262 C CA . LEU A 1 303 ? 7.613 -15.148 -32.281 1 64.44 303 LEU A CA 1
ATOM 2263 C C . LEU A 1 303 ? 7.191 -16.609 -32.312 1 64.44 303 LEU A C 1
ATOM 2265 O O . LEU A 1 303 ? 5.996 -16.922 -32.281 1 64.44 303 LEU A O 1
ATOM 2269 N N . PRO A 1 304 ? 7.988 -17.469 -32.844 1 56.53 304 PRO A N 1
ATOM 2270 C CA . PRO A 1 304 ? 7.578 -18.875 -32.875 1 56.53 304 PRO A CA 1
ATOM 2271 C C . PRO A 1 304 ? 7 -19.359 -31.562 1 56.53 304 PRO A C 1
ATOM 2273 O O . PRO A 1 304 ? 7.512 -19.016 -30.484 1 56.53 304 PRO A O 1
ATOM 2276 N N . ALA A 1 305 ? 5.566 -19.281 -31.312 1 52.34 305 ALA A N 1
ATOM 2277 C CA . ALA A 1 305 ? 5.027 -20.062 -30.203 1 52.34 305 ALA A CA 1
ATOM 2278 C C . ALA A 1 305 ? 5.832 -21.344 -30 1 52.34 305 ALA A C 1
ATOM 2280 O O . ALA A 1 305 ? 5.801 -22.25 -30.844 1 52.34 305 ALA A O 1
ATOM 2281 N N . LEU A 1 306 ? 7.133 -21.312 -29.484 1 45.97 306 LEU A N 1
ATOM 2282 C CA . LEU A 1 306 ? 7.715 -22.656 -29.469 1 45.97 306 LEU A CA 1
ATOM 2283 C C . LEU A 1 306 ? 6.832 -23.609 -28.688 1 45.97 306 LEU A C 1
ATOM 2285 O O . LEU A 1 306 ? 6.449 -23.344 -27.547 1 45.97 306 LEU A O 1
ATOM 2289 N N . ARG A 1 307 ? 5.84 -24.281 -29.312 1 38.62 307 ARG A N 1
ATOM 2290 C CA . ARG A 1 307 ? 5.215 -25.484 -28.781 1 38.62 307 ARG A CA 1
ATOM 2291 C C . ARG A 1 307 ? 6.266 -26.453 -28.25 1 38.62 307 ARG A C 1
ATOM 2293 O O . ARG A 1 307 ? 7.375 -26.531 -28.781 1 38.62 307 ARG A O 1
ATOM 2300 N N . MET B 1 1 ? -2.053 -28.984 2.631 1 94.06 1 MET B N 1
ATOM 2301 C CA . MET B 1 1 ? -3.395 -28.453 2.416 1 94.06 1 MET B CA 1
ATOM 2302 C C . MET B 1 1 ? -3.518 -27.828 1.028 1 94.06 1 MET B C 1
ATOM 2304 O O . MET B 1 1 ? -2.598 -27.156 0.561 1 94.06 1 MET B O 1
ATOM 2308 N N . ARG B 1 2 ? -4.523 -28.141 0.302 1 98.06 2 ARG B N 1
ATOM 2309 C CA . ARG B 1 2 ? -4.797 -27.562 -1.011 1 98.06 2 ARG B CA 1
ATOM 2310 C C . ARG B 1 2 ? -5.758 -26.391 -0.904 1 98.06 2 ARG B C 1
ATOM 2312 O O . ARG B 1 2 ? -6.938 -26.562 -0.597 1 98.06 2 ARG B O 1
ATOM 2319 N N . ILE B 1 3 ? -5.219 -25.188 -1.231 1 98.75 3 ILE B N 1
ATOM 2320 C CA . ILE B 1 3 ? -6.004 -23.969 -1.086 1 98.75 3 ILE B CA 1
ATOM 2321 C C . ILE B 1 3 ? -6.363 -23.422 -2.465 1 98.75 3 ILE B C 1
ATOM 2323 O O . ILE B 1 3 ? -5.508 -23.344 -3.35 1 98.75 3 ILE B O 1
ATOM 2327 N N . VAL B 1 4 ? -7.594 -23.156 -2.703 1 98.94 4 VAL B N 1
ATOM 2328 C CA . VAL B 1 4 ? -8.023 -22.328 -3.826 1 98.94 4 VAL B CA 1
ATOM 2329 C C . VAL B 1 4 ? -8.266 -20.891 -3.355 1 98.94 4 VAL B C 1
ATOM 2331 O O . VAL B 1 4 ? -8.953 -20.672 -2.357 1 98.94 4 VAL B O 1
ATOM 2334 N N . PHE B 1 5 ? -7.613 -19.953 -4.004 1 98.88 5 PHE B N 1
ATOM 2335 C CA . PHE B 1 5 ? -7.77 -18.547 -3.65 1 98.88 5 PHE B CA 1
ATOM 2336 C C . PHE B 1 5 ? -8.648 -17.828 -4.668 1 98.88 5 PHE B C 1
ATOM 2338 O O . PHE B 1 5 ? -8.422 -17.938 -5.875 1 98.88 5 PHE B O 1
ATOM 2345 N N . ALA B 1 6 ? -9.656 -17.078 -4.215 1 98.88 6 ALA B N 1
ATOM 2346 C CA . ALA B 1 6 ? -10.531 -16.312 -5.086 1 98.88 6 ALA B CA 1
ATOM 2347 C C . ALA B 1 6 ? -10.516 -14.828 -4.703 1 98.88 6 ALA B C 1
ATOM 2349 O O . ALA B 1 6 ? -10.922 -14.461 -3.598 1 98.88 6 ALA B O 1
ATOM 2350 N N . GLY B 1 7 ? -9.977 -14.023 -5.523 1 98.75 7 GLY B N 1
ATOM 2351 C CA . GLY B 1 7 ? -9.891 -12.586 -5.324 1 98.75 7 GLY B CA 1
ATOM 2352 C C . GLY B 1 7 ? -9.617 -11.82 -6.605 1 98.75 7 GLY B C 1
ATOM 2353 O O . GLY B 1 7 ? -9.234 -12.414 -7.617 1 98.75 7 GLY B O 1
ATOM 2354 N N . THR B 1 8 ? -9.812 -10.445 -6.566 1 98.31 8 THR B N 1
ATOM 2355 C CA . THR B 1 8 ? -9.672 -9.727 -7.828 1 98.31 8 THR B CA 1
ATOM 2356 C C . THR B 1 8 ? -8.844 -8.461 -7.641 1 98.31 8 THR B C 1
ATOM 2358 O O . THR B 1 8 ? -7.789 -8.305 -8.258 1 98.31 8 THR B O 1
ATOM 2361 N N . PRO B 1 9 ? -9.281 -7.504 -6.777 1 97.31 9 PRO B N 1
ATOM 2362 C CA . PRO B 1 9 ? -8.586 -6.219 -6.711 1 97.31 9 PRO B CA 1
ATOM 2363 C C . PRO B 1 9 ? -7.297 -6.285 -5.898 1 97.31 9 PRO B C 1
ATOM 2365 O O . PRO B 1 9 ? -6.961 -7.34 -5.352 1 97.31 9 PRO B O 1
ATOM 2368 N N . ASP B 1 10 ? -6.613 -5.141 -5.855 1 96.5 10 ASP B N 1
ATOM 2369 C CA . ASP B 1 10 ? -5.336 -4.996 -5.16 1 96.5 10 ASP B CA 1
ATOM 2370 C C . ASP B 1 10 ? -5.473 -5.363 -3.682 1 96.5 10 ASP B C 1
ATOM 2372 O O . ASP B 1 10 ? -4.539 -5.906 -3.084 1 96.5 10 ASP B O 1
ATOM 2376 N N . PHE B 1 11 ? -6.625 -5.133 -3.1 1 97.62 11 PHE B N 1
ATOM 2377 C CA . PHE B 1 11 ? -6.891 -5.438 -1.698 1 97.62 11 PHE B CA 1
ATOM 2378 C C . PHE B 1 11 ? -6.602 -6.902 -1.397 1 97.62 11 PHE B C 1
ATOM 2380 O O . PHE B 1 11 ? -6.141 -7.238 -0.304 1 97.62 11 PHE B O 1
ATOM 2387 N N . ALA B 1 12 ? -6.789 -7.734 -2.371 1 98.56 12 ALA B N 1
ATOM 2388 C CA . ALA B 1 12 ? -6.746 -9.18 -2.166 1 98.56 12 ALA B CA 1
ATOM 2389 C C . ALA B 1 12 ? -5.328 -9.719 -2.322 1 98.56 12 ALA B C 1
ATOM 2391 O O . ALA B 1 12 ? -5.043 -10.859 -1.952 1 98.56 12 ALA B O 1
ATOM 2392 N N . VAL B 1 13 ? -4.422 -8.938 -2.797 1 97.5 13 VAL B N 1
ATOM 2393 C CA . VAL B 1 13 ? -3.098 -9.422 -3.176 1 97.5 13 VAL B CA 1
ATOM 2394 C C . VAL B 1 13 ? -2.314 -9.812 -1.927 1 97.5 13 VAL B C 1
ATOM 2396 O O . VAL B 1 13 ? -1.65 -10.852 -1.904 1 97.5 13 VAL B O 1
ATOM 2399 N N . ALA B 1 14 ? -2.426 -8.992 -0.854 1 96.25 14 ALA B N 1
ATOM 2400 C CA . ALA B 1 14 ? -1.716 -9.312 0.382 1 96.25 14 ALA B CA 1
ATOM 2401 C C . ALA B 1 14 ? -2.174 -10.648 0.948 1 96.25 14 ALA B C 1
ATOM 2403 O O . ALA B 1 14 ? -1.359 -11.43 1.446 1 96.25 14 ALA B O 1
ATOM 2404 N N . SER B 1 15 ? -3.42 -10.93 0.862 1 98.31 15 SER B N 1
ATOM 2405 C CA . SER B 1 15 ? -3.969 -12.195 1.344 1 98.31 15 SER B CA 1
ATOM 2406 C C . SER B 1 15 ? -3.504 -13.359 0.483 1 98.31 15 SER B C 1
ATOM 2408 O O . SER B 1 15 ? -3.211 -14.445 1 1 98.31 15 SER B O 1
ATOM 2410 N N . LEU B 1 16 ? -3.479 -13.148 -0.833 1 98.25 16 LEU B N 1
ATOM 2411 C CA . LEU B 1 16 ? -2.963 -14.188 -1.717 1 98.25 16 LEU B CA 1
ATOM 2412 C C . LEU B 1 16 ? -1.526 -14.547 -1.354 1 98.25 16 LEU B C 1
ATOM 2414 O O . LEU B 1 16 ? -1.182 -15.727 -1.256 1 98.25 16 LEU B O 1
ATOM 2418 N N . ARG B 1 17 ? -0.799 -13.531 -1.11 1 95.06 17 ARG B N 1
ATOM 2419 C CA . ARG B 1 17 ? 0.596 -13.742 -0.738 1 95.06 17 ARG B CA 1
ATOM 2420 C C . ARG B 1 17 ? 0.703 -14.555 0.551 1 95.06 17 ARG B C 1
ATOM 2422 O O . ARG B 1 17 ? 1.503 -15.484 0.64 1 95.06 17 ARG B O 1
ATOM 2429 N N . ALA B 1 18 ? -0.072 -14.18 1.499 1 95.12 18 ALA B N 1
ATOM 2430 C CA . ALA B 1 18 ? -0.067 -14.883 2.781 1 95.12 18 ALA B CA 1
ATOM 2431 C C . ALA B 1 18 ? -0.454 -16.344 2.607 1 95.12 18 ALA B C 1
ATOM 2433 O O . ALA B 1 18 ? 0.183 -17.234 3.178 1 95.12 18 ALA B O 1
ATOM 2434 N N . ALA B 1 19 ? -1.413 -16.594 1.791 1 97.5 19 ALA B N 1
ATOM 2435 C CA . ALA B 1 19 ? -1.904 -17.953 1.576 1 97.5 19 ALA B CA 1
ATOM 2436 C C . ALA B 1 19 ? -0.893 -18.781 0.794 1 97.5 19 ALA B C 1
ATOM 2438 O O . ALA B 1 19 ? -0.824 -20 0.958 1 97.5 19 ALA B O 1
ATOM 2439 N N . ALA B 1 20 ? -0.142 -18.078 -0.046 1 95.5 20 ALA B N 1
ATOM 2440 C CA . ALA B 1 20 ? 0.75 -18.766 -0.973 1 95.5 20 ALA B CA 1
ATOM 2441 C C . ALA B 1 20 ? 2.115 -19.016 -0.339 1 95.5 20 ALA B C 1
ATOM 2443 O O . ALA B 1 20 ? 2.988 -19.641 -0.951 1 95.5 20 ALA B O 1
ATOM 2444 N N . GLN B 1 21 ? 2.287 -18.578 0.855 1 88.75 21 GLN B N 1
ATOM 2445 C CA . GLN B 1 21 ? 3.594 -18.609 1.504 1 88.75 21 GLN B CA 1
ATOM 2446 C C . GLN B 1 21 ? 4.129 -20.031 1.592 1 88.75 21 GLN B C 1
ATOM 2448 O O . GLN B 1 21 ? 5.336 -20.266 1.501 1 88.75 21 GLN B O 1
ATOM 2453 N N . ARG B 1 22 ? 3.283 -21.031 1.748 1 91.44 22 ARG B N 1
ATOM 2454 C CA . ARG B 1 22 ? 3.721 -22.406 1.92 1 91.44 22 ARG B CA 1
ATOM 2455 C C . ARG B 1 22 ? 3.42 -23.234 0.675 1 91.44 22 ARG B C 1
ATOM 2457 O O . ARG B 1 22 ? 3.283 -24.453 0.754 1 91.44 22 ARG B O 1
ATOM 2464 N N . HIS B 1 23 ? 3.23 -22.547 -0.402 1 92.31 23 HIS B N 1
ATOM 2465 C CA . HIS B 1 23 ? 3.023 -23.188 -1.695 1 92.31 23 HIS B CA 1
ATOM 2466 C C . HIS B 1 23 ? 1.818 -24.125 -1.659 1 92.31 23 HIS B C 1
ATOM 2468 O O . HIS B 1 23 ? 1.869 -25.234 -2.203 1 92.31 23 HIS B O 1
ATOM 2474 N N . GLU B 1 24 ? 0.809 -23.609 -0.962 1 95.88 24 GLU B N 1
ATOM 2475 C CA . GLU B 1 24 ? -0.385 -24.422 -0.776 1 95.88 24 GLU B CA 1
ATOM 2476 C C . GLU B 1 24 ? -1.509 -23.984 -1.709 1 95.88 24 GLU B C 1
ATOM 2478 O O . GLU B 1 24 ? -2.51 -24.688 -1.859 1 95.88 24 GLU B O 1
ATOM 2483 N N . VAL B 1 25 ? -1.319 -22.875 -2.389 1 98.25 25 VAL B N 1
ATOM 2484 C CA . VAL B 1 25 ? -2.354 -22.391 -3.297 1 98.25 25 VAL B CA 1
ATOM 2485 C C . VAL B 1 25 ? -2.242 -23.109 -4.637 1 98.25 25 VAL B C 1
ATOM 2487 O O . VAL B 1 25 ? -1.275 -22.922 -5.379 1 98.25 25 VAL B O 1
ATOM 2490 N N . VAL B 1 26 ? -3.232 -23.875 -4.969 1 98.38 26 VAL B N 1
ATOM 2491 C CA . VAL B 1 26 ? -3.158 -24.75 -6.141 1 98.38 26 VAL B CA 1
ATOM 2492 C C . VAL B 1 26 ? -3.832 -24.062 -7.332 1 98.38 26 VAL B C 1
ATOM 2494 O O . VAL B 1 26 ? -3.625 -24.469 -8.484 1 98.38 26 VAL B O 1
ATOM 2497 N N . ALA B 1 27 ? -4.648 -23.094 -7.082 1 98.75 27 ALA B N 1
ATOM 2498 C CA . ALA B 1 27 ? -5.34 -22.328 -8.125 1 98.75 27 ALA B CA 1
ATOM 2499 C C . ALA B 1 27 ? -5.809 -20.984 -7.605 1 98.75 27 ALA B C 1
ATOM 2501 O O . ALA B 1 27 ? -6.121 -20.828 -6.422 1 98.75 27 ALA B O 1
ATOM 2502 N N . VAL B 1 28 ? -5.801 -20.062 -8.531 1 98.75 28 VAL B N 1
ATOM 2503 C CA . VAL B 1 28 ? -6.336 -18.734 -8.242 1 98.75 28 VAL B CA 1
ATOM 2504 C C . VAL B 1 28 ? -7.535 -18.453 -9.141 1 98.75 28 VAL B C 1
ATOM 2506 O O . VAL B 1 28 ? -7.473 -18.672 -10.352 1 98.75 28 VAL B O 1
ATOM 2509 N N . TYR B 1 29 ? -8.633 -18.094 -8.508 1 98.81 29 TYR B N 1
ATOM 2510 C CA . TYR B 1 29 ? -9.82 -17.625 -9.211 1 98.81 29 TYR B CA 1
ATOM 2511 C C . TYR B 1 29 ? -9.914 -16.094 -9.156 1 98.81 29 TYR B C 1
ATOM 2513 O O . TYR B 1 29 ? -9.727 -15.5 -8.102 1 98.81 29 TYR B O 1
ATOM 2521 N N . THR B 1 30 ? -10.133 -15.492 -10.289 1 98.5 30 THR B N 1
ATOM 2522 C CA . THR B 1 30 ? -10.305 -14.047 -10.375 1 98.5 30 THR B CA 1
ATOM 2523 C C . THR B 1 30 ? -11.273 -13.68 -11.492 1 98.5 30 THR B C 1
ATOM 2525 O O . THR B 1 30 ? -11.641 -14.531 -12.305 1 98.5 30 THR B O 1
ATOM 2528 N N . GLN B 1 31 ? -11.789 -12.469 -11.438 1 97.56 31 GLN B N 1
ATOM 2529 C CA . GLN B 1 31 ? -12.719 -12.016 -12.461 1 97.56 31 GLN B CA 1
ATOM 2530 C C . GLN B 1 31 ? -12.031 -11.93 -13.828 1 97.56 31 GLN B C 1
ATOM 2532 O O . GLN B 1 31 ? -10.812 -11.773 -13.906 1 97.56 31 GLN B O 1
ATOM 2537 N N . PRO B 1 32 ? -12.828 -12.148 -14.891 1 95.75 32 PRO B N 1
ATOM 2538 C CA . PRO B 1 32 ? -12.258 -11.961 -16.219 1 95.75 32 PRO B CA 1
ATOM 2539 C C . PRO B 1 32 ? -11.633 -10.578 -16.406 1 95.75 32 PRO B C 1
ATOM 2541 O O . PRO B 1 32 ? -12.023 -9.625 -15.734 1 95.75 32 PRO B O 1
ATOM 2544 N N . ASP B 1 33 ? -10.609 -10.562 -17.297 1 93.06 33 ASP B N 1
ATOM 2545 C CA . ASP B 1 33 ? -9.977 -9.281 -17.609 1 93.06 33 ASP B CA 1
ATOM 2546 C C . ASP B 1 33 ? -11.016 -8.258 -18.078 1 93.06 33 ASP B C 1
ATOM 2548 O O . ASP B 1 33 ? -11.945 -8.594 -18.797 1 93.06 33 ASP B O 1
ATOM 2552 N N . ARG B 1 34 ? -10.82 -7.102 -17.547 1 89.5 34 ARG B N 1
ATOM 2553 C CA . ARG B 1 34 ? -11.758 -6.039 -17.906 1 89.5 34 ARG B CA 1
ATOM 2554 C C . ARG B 1 34 ? -11.031 -4.844 -18.516 1 89.5 34 ARG B C 1
ATOM 2556 O O . ARG B 1 34 ? -9.836 -4.648 -18.266 1 89.5 34 ARG B O 1
ATOM 2563 N N . PRO B 1 35 ? -11.766 -4.152 -19.344 1 83.06 35 PRO B N 1
ATOM 2564 C CA . PRO B 1 35 ? -11.164 -2.93 -19.875 1 83.06 35 PRO B CA 1
ATOM 2565 C C . PRO B 1 35 ? -10.836 -1.908 -18.797 1 83.06 35 PRO B C 1
ATOM 2567 O O . PRO B 1 35 ? -11.617 -1.727 -17.859 1 83.06 35 PRO B O 1
ATOM 2570 N N . ALA B 1 36 ? -9.609 -1.433 -18.844 1 79.19 36 ALA B N 1
ATOM 2571 C CA . ALA B 1 36 ? -9.203 -0.426 -17.859 1 79.19 36 ALA B CA 1
ATOM 2572 C C . ALA B 1 36 ? -8.273 0.604 -18.5 1 79.19 36 ALA B C 1
ATOM 2574 O O . ALA B 1 36 ? -7.684 0.359 -19.547 1 79.19 36 ALA B O 1
ATOM 2575 N N . GLY B 1 37 ? -8.172 1.761 -17.828 1 66.56 37 GLY B N 1
ATOM 2576 C CA . GLY B 1 37 ? -7.262 2.812 -18.234 1 66.56 37 GLY B CA 1
ATOM 2577 C C . GLY B 1 37 ? -7.773 3.619 -19.422 1 66.56 37 GLY B C 1
ATOM 2578 O O . GLY B 1 37 ? -8.898 3.41 -19.875 1 66.56 37 GLY B O 1
ATOM 2579 N N . ARG B 1 38 ? -7.098 4.586 -19.859 1 60.81 38 ARG B N 1
ATOM 2580 C CA . ARG B 1 38 ? -7.48 5.52 -20.922 1 60.81 38 ARG B CA 1
ATOM 2581 C C . ARG B 1 38 ? -7.652 4.801 -22.25 1 60.81 38 ARG B C 1
ATOM 2583 O O . ARG B 1 38 ? -8.5 5.18 -23.062 1 60.81 38 ARG B O 1
ATOM 2590 N N . GLY B 1 39 ? -6.93 3.703 -22.391 1 63.5 39 GLY B N 1
ATOM 2591 C CA . GLY B 1 39 ? -7.008 3.004 -23.656 1 63.5 39 GLY B CA 1
ATOM 2592 C C . GLY B 1 39 ? -7.988 1.849 -23.656 1 63.5 39 GLY B C 1
ATOM 2593 O O . GLY B 1 39 ? -8.273 1.26 -24.703 1 63.5 39 GLY B O 1
ATOM 2594 N N . ARG B 1 40 ? -8.633 1.686 -22.578 1 69.06 40 ARG B N 1
ATOM 2595 C CA . ARG B 1 40 ? -9.68 0.694 -22.359 1 69.06 40 ARG B CA 1
ATOM 2596 C C . ARG B 1 40 ? -9.258 -0.677 -22.875 1 69.06 40 ARG B C 1
ATOM 2598 O O . ARG B 1 40 ? -10.07 -1.428 -23.422 1 69.06 40 ARG B O 1
ATOM 2605 N N . GLY B 1 41 ? -7.992 -0.971 -22.891 1 77.62 41 GLY B N 1
ATOM 2606 C CA . GLY B 1 41 ? -7.535 -2.314 -23.203 1 77.62 41 GLY B CA 1
ATOM 2607 C C . GLY B 1 41 ? -7.789 -3.309 -22.078 1 77.62 41 GLY B C 1
ATOM 2608 O O . GLY B 1 41 ? -7.965 -2.918 -20.922 1 77.62 41 GLY B O 1
ATOM 2609 N N . LEU B 1 42 ? -8.008 -4.625 -22.531 1 84.38 42 LEU B N 1
ATOM 2610 C CA . LEU B 1 42 ? -8.195 -5.652 -21.5 1 84.38 42 LEU B CA 1
ATOM 2611 C C . LEU B 1 42 ? -7.012 -5.691 -20.547 1 84.38 42 LEU B C 1
ATOM 2613 O O . LEU B 1 42 ? -5.859 -5.742 -20.984 1 84.38 42 LEU B O 1
ATOM 2617 N N . THR B 1 43 ? -7.371 -5.504 -19.344 1 88.19 43 THR B N 1
ATOM 2618 C CA . THR B 1 43 ? -6.344 -5.441 -18.297 1 88.19 43 THR B CA 1
ATOM 2619 C C . THR B 1 43 ? -6.543 -6.555 -17.281 1 88.19 43 THR B C 1
ATOM 2621 O O . THR B 1 43 ? -7.641 -6.719 -16.734 1 88.19 43 THR B O 1
ATOM 2624 N N . PRO B 1 44 ? -5.477 -7.359 -17.094 1 93.62 44 PRO B N 1
ATOM 2625 C CA . PRO B 1 44 ? -5.582 -8.383 -16.047 1 93.62 44 PRO B CA 1
ATOM 2626 C C . PRO B 1 44 ? -5.723 -7.789 -14.656 1 93.62 44 PRO B C 1
ATOM 2628 O O . PRO B 1 44 ? -5.238 -6.684 -14.398 1 93.62 44 PRO B O 1
ATOM 2631 N N . SER B 1 45 ? -6.445 -8.516 -13.797 1 96.06 45 SER B N 1
ATOM 2632 C CA . SER B 1 45 ? -6.598 -8.07 -12.422 1 96.06 45 SER B CA 1
ATOM 2633 C C . SER B 1 45 ? -5.273 -8.133 -11.672 1 96.06 45 SER B C 1
ATOM 2635 O O . SER B 1 45 ? -4.375 -8.891 -12.047 1 96.06 45 SER B O 1
ATOM 2637 N N . PRO B 1 46 ? -5.152 -7.328 -10.633 1 95.62 46 PRO B N 1
ATOM 2638 C CA . PRO B 1 46 ? -3.957 -7.418 -9.789 1 95.62 46 PRO B CA 1
ATOM 2639 C C . PRO B 1 46 ? -3.713 -8.828 -9.258 1 95.62 46 PRO B C 1
ATOM 2641 O O . PRO B 1 46 ? -2.568 -9.289 -9.234 1 95.62 46 PRO B O 1
ATOM 2644 N N . VAL B 1 47 ? -4.73 -9.523 -8.922 1 97.88 47 VAL B N 1
ATOM 2645 C CA . VAL B 1 47 ? -4.605 -10.883 -8.406 1 97.88 47 VAL B CA 1
ATOM 2646 C C . VAL B 1 47 ? -4.102 -11.812 -9.5 1 97.88 47 VAL B C 1
ATOM 2648 O O . VAL B 1 47 ? -3.271 -12.688 -9.25 1 97.88 47 VAL B O 1
ATOM 2651 N N . LYS B 1 48 ? -4.625 -11.602 -10.703 1 97.25 48 LYS B N 1
ATOM 2652 C CA . LYS B 1 48 ? -4.156 -12.414 -11.82 1 97.25 48 LYS B CA 1
ATOM 2653 C C . LYS B 1 48 ? -2.658 -12.227 -12.055 1 97.25 48 LYS B C 1
ATOM 2655 O O . LYS B 1 48 ? -1.918 -13.203 -12.188 1 97.25 48 LYS B O 1
ATOM 2660 N N . LEU B 1 49 ? -2.271 -11.008 -12.078 1 94.38 49 LEU B N 1
ATOM 2661 C CA . LEU B 1 49 ? -0.866 -10.703 -12.32 1 94.38 49 LEU B CA 1
ATOM 2662 C C . LEU B 1 49 ? 0.02 -11.336 -11.258 1 94.38 49 LEU B C 1
ATOM 2664 O O . LEU B 1 49 ? 1.055 -11.93 -11.57 1 94.38 49 LEU B O 1
ATOM 2668 N N . ASP B 1 50 ? -0.367 -11.219 -10.016 1 95.5 50 ASP B N 1
ATOM 2669 C CA . ASP B 1 50 ? 0.408 -11.789 -8.922 1 95.5 50 ASP B CA 1
ATOM 2670 C C . ASP B 1 50 ? 0.456 -13.312 -9.016 1 95.5 50 ASP B C 1
ATOM 2672 O O . ASP B 1 50 ? 1.508 -13.922 -8.812 1 95.5 50 ASP B O 1
ATOM 2676 N N . ALA B 1 51 ? -0.636 -13.906 -9.312 1 97 51 ALA B N 1
ATOM 2677 C CA . ALA B 1 51 ? -0.727 -15.359 -9.438 1 97 51 ALA B CA 1
ATOM 2678 C C . ALA B 1 51 ? 0.182 -15.875 -10.555 1 97 51 ALA B C 1
ATOM 2680 O O . ALA B 1 51 ? 0.936 -16.828 -10.359 1 97 51 ALA B O 1
ATOM 2681 N N . ILE B 1 52 ? 0.063 -15.219 -11.68 1 95.25 52 ILE B N 1
ATOM 2682 C CA . ILE B 1 52 ? 0.854 -15.633 -12.836 1 95.25 52 ILE B CA 1
ATOM 2683 C C . ILE B 1 52 ? 2.34 -15.461 -12.523 1 95.25 52 ILE B C 1
ATOM 2685 O O . ILE B 1 52 ? 3.15 -16.328 -12.844 1 95.25 52 ILE B O 1
ATOM 2689 N N . ALA B 1 53 ? 2.645 -14.367 -11.898 1 91.56 53 ALA B N 1
ATOM 2690 C CA . ALA B 1 53 ? 4.031 -14.133 -11.508 1 91.56 53 ALA B CA 1
ATOM 2691 C C . ALA B 1 53 ? 4.547 -15.25 -10.609 1 91.56 53 ALA B C 1
ATOM 2693 O O . ALA B 1 53 ? 5.727 -15.609 -10.672 1 91.56 53 ALA B O 1
ATOM 2694 N N . ARG B 1 54 ? 3.693 -15.891 -9.82 1 91.88 54 ARG B N 1
ATOM 2695 C CA . ARG B 1 54 ? 4.047 -16.938 -8.875 1 91.88 54 ARG B CA 1
ATOM 2696 C C . ARG B 1 54 ? 3.955 -18.312 -9.516 1 91.88 54 ARG B C 1
ATOM 2698 O O . ARG B 1 54 ? 4.332 -19.312 -8.906 1 91.88 54 ARG B O 1
ATOM 2705 N N . GLY B 1 55 ? 3.414 -18.344 -10.68 1 91.56 55 GLY B N 1
ATOM 2706 C CA . GLY B 1 55 ? 3.275 -19.609 -11.375 1 91.56 55 GLY B CA 1
ATOM 2707 C C . GLY B 1 55 ? 2.064 -20.406 -10.922 1 91.56 55 GLY B C 1
ATOM 2708 O O . GLY B 1 55 ? 2.045 -21.641 -11.039 1 91.56 55 GLY B O 1
ATOM 2709 N N . ILE B 1 56 ? 1.144 -19.75 -10.352 1 96 56 ILE B N 1
ATOM 2710 C CA . ILE B 1 56 ? -0.072 -20.422 -9.898 1 96 56 ILE B CA 1
ATOM 2711 C C . ILE B 1 56 ? -1.113 -20.406 -11.016 1 96 56 ILE B C 1
ATOM 2713 O O . ILE B 1 56 ? -1.346 -19.375 -11.648 1 96 56 ILE B O 1
ATOM 2717 N N . PRO B 1 57 ? -1.747 -21.547 -11.312 1 96.81 57 PRO B N 1
ATOM 2718 C CA . PRO B 1 57 ? -2.803 -21.562 -12.328 1 96.81 57 PRO B CA 1
ATOM 2719 C C . PRO B 1 57 ? -3.934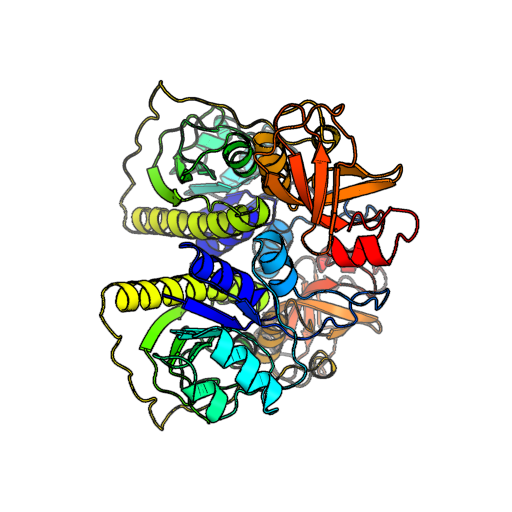 -20.578 -12.023 1 96.81 57 PRO B C 1
ATOM 2721 O O . PRO B 1 57 ? -4.355 -20.453 -10.867 1 96.81 57 PRO B O 1
ATOM 2724 N N . VAL B 1 58 ? -4.371 -19.906 -13.086 1 97.88 58 VAL B N 1
ATOM 2725 C CA . VAL B 1 58 ? -5.418 -18.906 -12.922 1 97.88 58 VAL B CA 1
ATOM 2726 C C . VAL B 1 58 ? -6.676 -19.344 -13.664 1 97.88 58 VAL B C 1
ATOM 2728 O O . VAL B 1 58 ? -6.605 -19.781 -14.812 1 97.88 58 VAL B O 1
ATOM 2731 N N . PHE B 1 59 ? -7.762 -19.25 -12.992 1 98.31 59 PHE B N 1
ATOM 2732 C CA . PHE B 1 59 ? -9.078 -19.516 -13.555 1 98.31 59 PHE B CA 1
ATOM 2733 C C . PHE B 1 59 ? -9.945 -18.266 -13.523 1 98.31 59 PHE B C 1
ATOM 2735 O O . PHE B 1 59 ? -9.984 -17.547 -12.516 1 98.31 59 PHE B O 1
ATOM 2742 N N . GLN B 1 60 ? -10.633 -18 -14.656 1 97.69 60 GLN B N 1
ATOM 2743 C CA . GLN B 1 60 ? -11.453 -16.797 -14.758 1 97.69 60 GLN B CA 1
ATOM 2744 C C . GLN B 1 60 ? -12.852 -17.125 -15.258 1 97.69 60 GLN B C 1
ATOM 2746 O O . GLN B 1 60 ? -13.312 -16.562 -16.25 1 97.69 60 GLN B O 1
ATOM 2751 N N . PRO B 1 61 ? -13.562 -17.938 -14.492 1 97.5 61 PRO B N 1
ATOM 2752 C CA . PRO B 1 61 ? -14.93 -18.25 -14.93 1 97.5 61 PRO B CA 1
ATOM 2753 C C . PRO B 1 61 ? -15.852 -17.031 -14.867 1 97.5 61 PRO B C 1
ATOM 2755 O O . PRO B 1 61 ? -15.711 -16.188 -13.984 1 97.5 61 PRO B O 1
ATOM 2758 N N . GLN B 1 62 ? -16.844 -16.969 -15.797 1 95.69 62 GLN B N 1
ATOM 2759 C CA . GLN B 1 62 ? -17.859 -15.914 -15.781 1 95.69 62 GLN B CA 1
ATOM 2760 C C . GLN B 1 62 ? -18.875 -16.141 -14.672 1 95.69 62 GLN B C 1
ATOM 2762 O O . GLN B 1 62 ? -19.469 -15.188 -14.164 1 95.69 62 GLN B O 1
ATOM 2767 N N . THR B 1 63 ? -19.062 -17.375 -14.391 1 95.94 63 THR B N 1
ATOM 2768 C CA . THR B 1 63 ? -20 -17.781 -13.352 1 95.94 63 THR B CA 1
ATOM 2769 C C . THR B 1 63 ? -19.516 -19.047 -12.648 1 95.94 63 THR B C 1
ATOM 2771 O O . THR B 1 63 ? -18.75 -19.828 -13.211 1 95.94 63 THR B O 1
ATOM 2774 N N . LEU B 1 64 ? -19.953 -19.234 -11.406 1 97.12 64 LEU B N 1
ATOM 2775 C CA . LEU B 1 64 ? -19.641 -20.453 -10.672 1 97.12 64 LEU B CA 1
ATOM 2776 C C . LEU B 1 64 ? -20.859 -21.359 -10.57 1 97.12 64 LEU B C 1
ATOM 2778 O O . LEU B 1 64 ? -20.844 -22.359 -9.867 1 97.12 64 LEU B O 1
ATOM 2782 N N . ARG B 1 65 ? -21.828 -20.984 -11.242 1 95.19 65 ARG B N 1
ATOM 2783 C CA . ARG B 1 65 ? -23.094 -21.688 -11.125 1 95.19 65 ARG B CA 1
ATOM 2784 C C . ARG B 1 65 ? -23.156 -22.859 -12.086 1 95.19 65 ARG B C 1
ATOM 2786 O O . ARG B 1 65 ? -23.984 -23.766 -11.922 1 95.19 65 ARG B O 1
ATOM 2793 N N . SER B 1 66 ? -22.328 -22.984 -13.086 1 95.69 66 SER B N 1
ATOM 2794 C CA . SER B 1 66 ? -22.391 -24.031 -14.102 1 95.69 66 SER B CA 1
ATOM 2795 C C . SER B 1 66 ? -21.797 -25.344 -13.57 1 95.69 66 SER B C 1
ATOM 2797 O O . SER B 1 66 ? -20.891 -25.328 -12.742 1 95.69 66 SER B O 1
ATOM 2799 N N . PRO B 1 67 ? -22.344 -26.453 -14.078 1 96.12 67 PRO B N 1
ATOM 2800 C CA . PRO B 1 67 ? -21.766 -27.75 -13.703 1 96.12 67 PRO B CA 1
ATOM 2801 C C . PRO B 1 67 ? -20.297 -27.859 -14.062 1 96.12 67 PRO B C 1
ATOM 2803 O O . PRO B 1 67 ? -19.531 -28.5 -13.328 1 96.12 67 PRO B O 1
ATOM 2806 N N . GLU B 1 68 ? -19.969 -27.266 -15.086 1 96.69 68 GLU B N 1
ATOM 2807 C CA . GLU B 1 68 ? -18.578 -27.297 -15.516 1 96.69 68 GLU B CA 1
ATOM 2808 C C . GLU B 1 68 ? -17.688 -26.562 -14.516 1 96.69 68 GLU B C 1
ATOM 2810 O O . GLU B 1 68 ? -16.594 -27.031 -14.195 1 96.69 68 GLU B O 1
ATOM 2815 N N . ALA B 1 69 ? -18.156 -25.422 -14.102 1 96.25 69 ALA B N 1
ATOM 2816 C CA . ALA B 1 69 ? -17.391 -24.656 -13.117 1 96.25 69 ALA B CA 1
ATOM 2817 C C . ALA B 1 69 ? -17.188 -25.453 -11.828 1 96.25 69 ALA B C 1
ATOM 2819 O O . ALA B 1 69 ? -16.094 -25.469 -11.258 1 96.25 69 ALA B O 1
ATOM 2820 N N . LEU B 1 70 ? -18.219 -26.078 -11.391 1 97.44 70 LEU B N 1
ATOM 2821 C CA . LEU B 1 70 ? -18.156 -26.875 -10.18 1 97.44 70 LEU B CA 1
ATOM 2822 C C . LEU B 1 70 ? -17.219 -28.062 -10.367 1 97.44 70 LEU B C 1
ATOM 2824 O O . LEU B 1 70 ? -16.438 -28.391 -9.477 1 97.44 70 LEU B O 1
ATOM 2828 N N . ALA B 1 71 ? -17.328 -28.719 -11.5 1 98.12 71 ALA B N 1
ATOM 2829 C CA . ALA B 1 71 ? -16.484 -29.875 -11.797 1 98.12 71 ALA B CA 1
ATOM 2830 C C . ALA B 1 71 ? -15.008 -29.484 -11.773 1 98.12 71 ALA B C 1
ATOM 2832 O O . ALA B 1 71 ? -14.164 -30.219 -11.258 1 98.12 71 ALA B O 1
ATOM 2833 N N . THR B 1 72 ? -14.742 -28.344 -12.375 1 98.31 72 THR B N 1
ATOM 2834 C CA . THR B 1 72 ? -13.383 -27.828 -12.406 1 98.31 72 THR B CA 1
ATOM 2835 C C . THR B 1 72 ? -12.852 -27.609 -10.992 1 98.31 72 THR B C 1
ATOM 2837 O O . THR B 1 72 ? -11.727 -27.984 -10.672 1 98.31 72 THR B O 1
ATOM 2840 N N . LEU B 1 73 ? -13.641 -27.016 -10.148 1 98.5 73 LEU B N 1
ATOM 2841 C CA . LEU B 1 73 ? -13.25 -26.766 -8.766 1 98.5 73 LEU B CA 1
ATOM 2842 C C . LEU B 1 73 ? -13.023 -28.078 -8.016 1 98.5 73 LEU B C 1
ATOM 2844 O O . LEU B 1 73 ? -12.016 -28.234 -7.312 1 98.5 73 LEU B O 1
ATOM 2848 N N . ARG B 1 74 ? -13.914 -29.016 -8.164 1 98.31 74 ARG B N 1
ATOM 2849 C CA . ARG B 1 74 ? -13.82 -30.281 -7.465 1 98.31 74 ARG B CA 1
ATOM 2850 C C . ARG B 1 74 ? -12.578 -31.062 -7.898 1 98.31 74 ARG B C 1
ATOM 2852 O O . ARG B 1 74 ? -11.969 -31.766 -7.094 1 98.31 74 ARG B O 1
ATOM 2859 N N . ALA B 1 75 ? -12.281 -30.906 -9.148 1 98.56 75 ALA B N 1
ATOM 2860 C CA . ALA B 1 75 ? -11.125 -31.609 -9.695 1 98.56 75 ALA B CA 1
ATOM 2861 C C . ALA B 1 75 ? -9.836 -31.156 -9.008 1 98.56 75 ALA B C 1
ATOM 2863 O O . ALA B 1 75 ? -8.852 -31.891 -8.977 1 98.56 75 ALA B O 1
ATOM 2864 N N . LEU B 1 76 ? -9.859 -29.984 -8.438 1 98.56 76 LEU B N 1
ATOM 2865 C CA . LEU B 1 76 ? -8.695 -29.453 -7.742 1 98.56 76 LEU B CA 1
ATOM 2866 C C . LEU B 1 76 ? -8.57 -30.047 -6.348 1 98.56 76 LEU B C 1
ATOM 2868 O O . LEU B 1 76 ? -7.535 -29.906 -5.695 1 98.56 76 LEU B O 1
ATOM 2872 N N . GLN B 1 77 ? -9.609 -30.703 -5.891 1 98.38 77 GLN B N 1
ATOM 2873 C CA . GLN B 1 77 ? -9.656 -31.328 -4.57 1 98.38 77 GLN B CA 1
ATOM 2874 C C . GLN B 1 77 ? -9.266 -30.328 -3.484 1 98.38 77 GLN B C 1
ATOM 2876 O O . GLN B 1 77 ? -8.391 -30.609 -2.658 1 98.38 77 GLN B O 1
ATOM 2881 N N . PRO B 1 78 ? -10.039 -29.203 -3.432 1 98.56 78 PRO B N 1
ATOM 2882 C CA . PRO B 1 78 ? -9.633 -28.172 -2.469 1 98.56 78 PRO B CA 1
ATOM 2883 C C . PRO B 1 78 ? -9.961 -28.562 -1.027 1 98.56 78 PRO B C 1
ATOM 2885 O O . PRO B 1 78 ? -11.039 -29.078 -0.752 1 98.56 78 PRO B O 1
ATOM 2888 N N . ASP B 1 79 ? -8.969 -28.328 -0.14 1 98.38 79 ASP B N 1
ATOM 2889 C CA . ASP B 1 79 ? -9.234 -28.406 1.293 1 98.38 79 ASP B CA 1
ATOM 2890 C C . ASP B 1 79 ? -9.961 -27.156 1.787 1 98.38 79 ASP B C 1
ATOM 2892 O O . ASP B 1 79 ? -10.852 -27.25 2.639 1 98.38 79 ASP B O 1
ATOM 2896 N N . LEU B 1 80 ? -9.625 -26.016 1.235 1 98.56 80 LEU B N 1
ATOM 2897 C CA . LEU B 1 80 ? -10.156 -24.719 1.632 1 98.56 80 LEU B CA 1
ATOM 2898 C C . LEU B 1 80 ? -10.203 -23.766 0.444 1 98.56 80 LEU B C 1
ATOM 2900 O O . LEU B 1 80 ? -9.297 -23.766 -0.39 1 98.56 80 LEU B O 1
ATOM 2904 N N . MET B 1 81 ? -11.258 -23.016 0.363 1 98.81 81 MET B N 1
ATOM 2905 C CA . MET B 1 81 ? -11.297 -21.875 -0.547 1 98.81 81 MET B CA 1
ATOM 2906 C C . MET B 1 81 ? -11.258 -20.562 0.226 1 98.81 81 MET B C 1
ATOM 2908 O O . MET B 1 81 ? -12.078 -20.328 1.115 1 98.81 81 MET B O 1
ATOM 2912 N N . VAL B 1 82 ? -10.25 -19.75 -0.039 1 98.88 82 VAL B N 1
ATOM 2913 C CA . VAL B 1 82 ? -10.141 -18.422 0.559 1 98.88 82 VAL B CA 1
ATOM 2914 C C . VAL B 1 82 ? -10.688 -17.375 -0.407 1 98.88 82 VAL B C 1
ATOM 2916 O O . VAL B 1 82 ? -10.258 -17.297 -1.561 1 98.88 82 VAL B O 1
ATOM 2919 N N . VAL B 1 83 ? -11.625 -16.594 0.052 1 98.81 83 VAL B N 1
ATOM 2920 C CA . VAL B 1 83 ? -12.297 -15.602 -0.775 1 98.81 83 VAL B CA 1
ATOM 2921 C C . VAL B 1 83 ? -12.023 -14.203 -0.229 1 98.81 83 VAL B C 1
ATOM 2923 O O . VAL B 1 83 ? -12.234 -13.938 0.958 1 98.81 83 VAL B O 1
ATOM 2926 N N . VAL B 1 84 ? -11.508 -13.297 -1.086 1 98.69 84 VAL B N 1
ATOM 2927 C CA . VAL B 1 84 ? -11.242 -11.906 -0.72 1 98.69 84 VAL B CA 1
ATOM 2928 C C . VAL B 1 84 ? -11.648 -10.984 -1.869 1 98.69 84 VAL B C 1
ATOM 2930 O O . VAL B 1 84 ? -10.969 -10.938 -2.898 1 98.69 84 VAL B O 1
ATOM 2933 N N . ALA B 1 85 ? -12.703 -10.25 -1.699 1 97.88 85 ALA B N 1
ATOM 2934 C CA . ALA B 1 85 ? -13.164 -9.289 -2.701 1 97.88 85 ALA B CA 1
ATOM 2935 C C . ALA B 1 85 ? -13.172 -9.914 -4.094 1 97.88 85 ALA B C 1
ATOM 2937 O O . ALA B 1 85 ? -12.625 -9.344 -5.039 1 97.88 85 ALA B O 1
ATOM 2938 N N . TYR B 1 86 ? -13.852 -11.109 -4.281 1 97.88 86 TYR B N 1
ATOM 2939 C CA . TYR B 1 86 ? -13.82 -11.891 -5.512 1 97.88 86 TYR B CA 1
ATOM 2940 C C . TYR B 1 86 ? -14.758 -11.289 -6.559 1 97.88 86 TYR B C 1
ATOM 2942 O O . TYR B 1 86 ? -14.383 -11.156 -7.727 1 97.88 86 TYR B O 1
ATOM 2950 N N . GLY B 1 87 ? -15.891 -10.977 -6.258 1 95.31 87 GLY B N 1
ATOM 2951 C CA . GLY B 1 87 ? -16.828 -10.336 -7.168 1 95.31 87 GLY B CA 1
ATOM 2952 C C . GLY B 1 87 ? -17.891 -11.289 -7.68 1 95.31 87 GLY B C 1
ATOM 2953 O O . GLY B 1 87 ? -18.859 -10.859 -8.312 1 95.31 87 GLY B O 1
ATOM 2954 N N . LEU B 1 88 ? -17.734 -12.578 -7.477 1 95.06 88 LEU B N 1
ATOM 2955 C CA . LEU B 1 88 ? -18.766 -13.539 -7.84 1 95.06 88 LEU B CA 1
ATOM 2956 C C . LEU B 1 88 ? -19.422 -14.133 -6.598 1 95.06 88 LEU B C 1
ATOM 2958 O O . LEU B 1 88 ? -18.734 -14.406 -5.605 1 95.06 88 LEU B O 1
ATOM 2962 N N . ILE B 1 89 ? -20.656 -14.352 -6.715 1 93.5 89 ILE B N 1
ATOM 2963 C CA . ILE B 1 89 ? -21.391 -15.055 -5.672 1 93.5 89 ILE B CA 1
ATOM 2964 C C . ILE B 1 89 ? -21.062 -16.547 -5.723 1 93.5 89 ILE B C 1
ATOM 2966 O O . ILE B 1 89 ? -21 -17.141 -6.801 1 93.5 89 ILE B O 1
ATOM 2970 N N . LEU B 1 90 ? -20.859 -17.109 -4.605 1 97.31 90 LEU B N 1
ATOM 2971 C CA . LEU B 1 90 ? -20.594 -18.547 -4.531 1 97.31 90 LEU B CA 1
ATOM 2972 C C . LEU B 1 90 ? -21.891 -19.312 -4.238 1 97.31 90 LEU B C 1
ATOM 2974 O O . LEU B 1 90 ? -22.469 -19.172 -3.162 1 97.31 90 LEU B O 1
ATOM 2978 N N . PRO B 1 91 ? -22.312 -20.172 -5.195 1 96.88 91 PRO B N 1
ATOM 2979 C CA . PRO B 1 91 ? -23.484 -21 -4.93 1 96.88 91 PRO B CA 1
ATOM 2980 C C . PRO B 1 91 ? -23.234 -22.047 -3.848 1 96.88 91 PRO B C 1
ATOM 2982 O O . PRO B 1 91 ? -22.078 -22.328 -3.51 1 96.88 91 PRO B O 1
ATOM 2985 N N . LYS B 1 92 ? -24.297 -22.656 -3.344 1 96.94 92 LYS B N 1
ATOM 2986 C CA . LYS B 1 92 ? -24.25 -23.625 -2.242 1 96.94 92 LYS B CA 1
ATOM 2987 C C . LYS B 1 92 ? -23.297 -24.766 -2.562 1 96.94 92 LYS B C 1
ATOM 2989 O O . LYS B 1 92 ? -22.531 -25.203 -1.701 1 96.94 92 LYS B O 1
ATOM 2994 N N . ALA B 1 93 ? -23.359 -25.219 -3.764 1 97.31 93 ALA B N 1
ATOM 2995 C CA . ALA B 1 93 ? -22.531 -26.359 -4.168 1 97.31 93 ALA B CA 1
ATOM 2996 C C . ALA B 1 93 ? -21.047 -26 -4.105 1 97.31 93 ALA B C 1
ATOM 2998 O O . ALA B 1 93 ? -20.219 -26.844 -3.762 1 97.31 93 ALA B O 1
ATOM 2999 N N . VAL B 1 94 ? -20.719 -24.75 -4.492 1 98.25 94 VAL B N 1
ATOM 3000 C CA . VAL B 1 94 ? -19.328 -24.297 -4.441 1 98.25 94 VAL B CA 1
ATOM 3001 C C . VAL B 1 94 ? -18.891 -24.125 -2.988 1 98.25 94 VAL B C 1
ATOM 3003 O O . VAL B 1 94 ? -17.781 -24.516 -2.623 1 98.25 94 VAL B O 1
ATOM 3006 N N . LEU B 1 95 ? -19.766 -23.609 -2.139 1 98.31 95 LEU B N 1
ATOM 3007 C CA . LEU B 1 95 ? -19.469 -23.406 -0.722 1 98.31 95 LEU B CA 1
ATOM 3008 C C . LEU B 1 95 ? -19.172 -24.734 -0.032 1 98.31 95 LEU B C 1
ATOM 3010 O O . LEU B 1 95 ? -18.359 -24.781 0.905 1 98.31 95 LEU B O 1
ATOM 3014 N N . ALA B 1 96 ? -19.75 -25.797 -0.549 1 97.5 96 ALA B N 1
ATOM 3015 C CA . ALA B 1 96 ? -19.672 -27.109 0.104 1 97.5 96 ALA B CA 1
ATOM 3016 C C . ALA B 1 96 ? -18.516 -27.938 -0.472 1 97.5 96 ALA B C 1
ATOM 3018 O O . ALA B 1 96 ? -18.141 -28.953 0.104 1 97.5 96 ALA B O 1
ATOM 3019 N N . ALA B 1 97 ? -17.953 -27.516 -1.522 1 98.12 97 ALA B N 1
ATOM 3020 C CA . ALA B 1 97 ? -17 -28.328 -2.277 1 98.12 97 ALA B CA 1
ATOM 3021 C C . ALA B 1 97 ? -15.703 -28.516 -1.501 1 98.12 97 ALA B C 1
ATOM 3023 O O . ALA B 1 97 ? -15.18 -29.625 -1.419 1 98.12 97 ALA B O 1
ATOM 3024 N N . PRO B 1 98 ? -15.141 -27.438 -0.878 1 98.5 98 PRO B N 1
ATOM 3025 C CA . PRO B 1 98 ? -13.891 -27.641 -0.14 1 98.5 98 PRO B CA 1
ATOM 3026 C C . PRO B 1 98 ? -14.109 -28.359 1.191 1 98.5 98 PRO B C 1
ATOM 3028 O O . PRO B 1 98 ? -15.117 -28.141 1.863 1 98.5 98 PRO B O 1
ATOM 3031 N N . THR B 1 99 ? -13.172 -29.156 1.599 1 97.69 99 THR B N 1
ATOM 3032 C CA . THR B 1 99 ? -13.25 -29.953 2.818 1 97.69 99 THR B CA 1
ATOM 3033 C C . THR B 1 99 ? -13.57 -29.062 4.02 1 97.69 99 THR B C 1
ATOM 3035 O O . THR B 1 99 ? -14.422 -29.406 4.844 1 97.69 99 THR B O 1
ATOM 3038 N N . HIS B 1 100 ? -12.977 -27.906 4.148 1 97.5 100 HIS B N 1
ATOM 3039 C CA . HIS B 1 100 ? -13.172 -27 5.277 1 97.5 100 HIS B CA 1
ATOM 3040 C C . HIS B 1 100 ? -14.047 -25.828 4.887 1 97.5 100 HIS B C 1
ATOM 3042 O O . HIS B 1 100 ? -14.094 -24.812 5.602 1 97.5 100 HIS B O 1
ATOM 3048 N N . GLY B 1 101 ? -14.695 -25.906 3.693 1 97.75 101 GLY B N 1
ATOM 3049 C CA . GLY B 1 101 ? -15.57 -24.844 3.227 1 97.75 101 GLY B CA 1
ATOM 3050 C C . GLY B 1 101 ? -14.812 -23.656 2.658 1 97.75 101 GLY B C 1
ATOM 3051 O O . GLY B 1 101 ? -13.734 -23.828 2.086 1 97.75 101 GLY B O 1
ATOM 3052 N N . CYS B 1 102 ? -15.539 -22.516 2.715 1 98.62 102 CYS B N 1
ATOM 3053 C CA . CYS B 1 102 ? -14.992 -21.281 2.188 1 98.62 102 CYS B CA 1
ATOM 3054 C C . CYS B 1 102 ? -14.844 -20.234 3.289 1 98.62 102 CYS B C 1
ATOM 3056 O O . CYS B 1 102 ? -15.758 -20.047 4.098 1 98.62 102 CYS B O 1
ATOM 3058 N N . TRP B 1 103 ? -13.625 -19.625 3.381 1 98.75 103 TRP B N 1
ATOM 3059 C CA . TRP B 1 103 ? -13.352 -18.531 4.297 1 98.75 103 TRP B CA 1
ATOM 3060 C C . TRP B 1 103 ? -13.297 -17.203 3.553 1 98.75 103 TRP B C 1
ATOM 3062 O O . TRP B 1 103 ? -12.727 -17.125 2.461 1 98.75 103 TRP B O 1
ATOM 3072 N N . ASN B 1 104 ? -13.906 -16.203 4.102 1 98.69 104 ASN B N 1
ATOM 3073 C CA . ASN B 1 104 ? -13.859 -14.859 3.547 1 98.69 104 ASN B CA 1
ATOM 3074 C C . ASN B 1 104 ? -13.141 -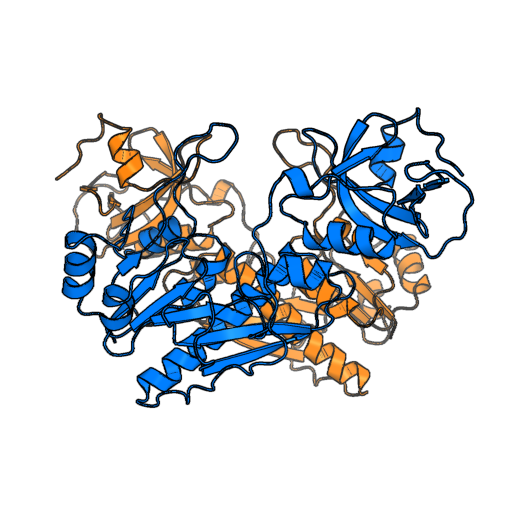13.898 4.484 1 98.69 104 ASN B C 1
ATOM 3076 O O . ASN B 1 104 ? -13.398 -13.883 5.691 1 98.69 104 ASN B O 1
ATOM 3080 N N . VAL B 1 105 ? -12.156 -13.141 3.963 1 98.75 105 VAL B N 1
ATOM 3081 C CA . VAL B 1 105 ? -11.586 -12.016 4.684 1 98.75 105 VAL B CA 1
ATOM 3082 C C . VAL B 1 105 ? -12.398 -10.75 4.395 1 98.75 105 VAL B C 1
ATOM 3084 O O . VAL B 1 105 ? -12.312 -10.195 3.297 1 98.75 105 VAL B O 1
ATOM 3087 N N . HIS B 1 106 ? -13.125 -10.312 5.371 1 98.75 106 HIS B N 1
ATOM 3088 C CA . HIS B 1 106 ? -14.023 -9.18 5.199 1 98.75 106 HIS B CA 1
ATOM 3089 C C . HIS B 1 106 ? -13.523 -7.953 5.953 1 98.75 106 HIS B C 1
ATOM 3091 O O . HIS B 1 106 ? -13.164 -8.047 7.129 1 98.75 106 HIS B O 1
ATOM 3097 N N . ALA B 1 107 ? -13.516 -6.793 5.309 1 98.56 107 ALA B N 1
ATOM 3098 C CA . ALA B 1 107 ? -12.883 -5.59 5.844 1 98.56 107 ALA B CA 1
ATOM 3099 C C . ALA B 1 107 ? -13.859 -4.781 6.688 1 98.56 107 ALA B C 1
ATOM 3101 O O . ALA B 1 107 ? -14.031 -3.58 6.469 1 98.56 107 ALA B O 1
ATOM 3102 N N . SER B 1 108 ? -14.484 -5.383 7.664 1 98.62 108 SER B N 1
ATOM 3103 C CA . SER B 1 108 ? -15.297 -4.742 8.695 1 98.62 108 SER B CA 1
ATOM 3104 C C . SER B 1 108 ? -15.406 -5.617 9.938 1 98.62 108 SER B C 1
ATOM 3106 O O . SER B 1 108 ? -14.906 -6.746 9.953 1 98.62 108 SER B O 1
ATOM 3108 N N . LEU B 1 109 ? -15.992 -5.043 10.977 1 98.38 109 LEU B N 1
ATOM 3109 C CA . LEU B 1 109 ? -16.344 -5.809 12.164 1 98.38 109 LEU B CA 1
ATOM 3110 C C . LEU B 1 109 ? -17.797 -6.289 12.086 1 98.38 109 LEU B C 1
ATOM 3112 O O . LEU B 1 109 ? -18.703 -5.629 12.602 1 98.38 109 LEU B O 1
ATOM 3116 N N . LEU B 1 110 ? -17.984 -7.441 11.523 1 98.06 110 LEU B N 1
ATOM 3117 C CA . LEU B 1 110 ? -19.328 -8 11.32 1 98.06 110 LEU B CA 1
ATOM 3118 C C . LEU B 1 110 ? -20.047 -8.164 12.648 1 98.06 110 LEU B C 1
ATOM 3120 O O . LEU B 1 110 ? -19.438 -8.516 13.656 1 98.06 110 LEU B O 1
ATOM 3124 N N . PRO B 1 111 ? -21.453 -7.809 12.656 1 98.12 111 PRO B N 1
ATOM 3125 C CA . PRO B 1 111 ? -22.359 -7.734 11.516 1 98.12 111 PRO B CA 1
ATOM 3126 C C . PRO B 1 111 ? -22.438 -6.336 10.906 1 98.12 111 PRO B C 1
ATOM 3128 O O . PRO B 1 111 ? -23.203 -6.105 9.969 1 98.12 111 PRO B O 1
ATOM 3131 N N . ARG B 1 112 ? -21.672 -5.434 11.414 1 98.12 112 ARG B N 1
ATOM 3132 C CA . ARG B 1 112 ? -21.688 -4.09 10.844 1 98.12 112 ARG B CA 1
ATOM 3133 C C . ARG B 1 112 ? -20.969 -4.055 9.5 1 98.12 112 ARG B C 1
ATOM 3135 O O . ARG B 1 112 ? -19.859 -4.59 9.367 1 98.12 112 ARG B O 1
ATOM 3142 N N . TRP B 1 113 ? -21.719 -3.48 8.508 1 98.25 113 TRP B N 1
ATOM 3143 C CA . TRP B 1 113 ? -21.172 -3.197 7.184 1 98.25 113 TRP B CA 1
ATOM 3144 C C . TRP B 1 113 ? -20.969 -4.484 6.395 1 98.25 113 TRP B C 1
ATOM 3146 O O . TRP B 1 113 ? -19.891 -4.715 5.836 1 98.25 113 TRP B O 1
ATOM 3156 N N . ARG B 1 114 ? -21.984 -5.297 6.332 1 98 114 ARG B N 1
ATOM 3157 C CA . ARG B 1 114 ? -22.062 -6.34 5.312 1 98 114 ARG B CA 1
ATOM 3158 C C . ARG B 1 114 ? -22.094 -5.738 3.912 1 98 114 ARG B C 1
ATOM 3160 O O . ARG B 1 114 ? -22.734 -4.707 3.691 1 98 114 ARG B O 1
ATOM 3167 N N . GLY B 1 115 ? -21.312 -6.297 3.01 1 96 115 GLY B N 1
ATOM 3168 C CA . GLY B 1 115 ? -21.5 -5.812 1.651 1 96 115 GLY B CA 1
ATOM 3169 C C . GLY B 1 115 ? -20.219 -5.355 0.993 1 96 115 GLY B C 1
ATOM 3170 O O . GLY B 1 115 ? -19.125 -5.824 1.344 1 96 115 GLY B O 1
ATOM 3171 N N . ALA B 1 116 ? -20.344 -4.48 0.008 1 95.12 116 ALA B N 1
ATOM 3172 C CA . ALA B 1 116 ? -19.344 -4.336 -1.057 1 95.12 116 ALA B CA 1
ATOM 3173 C C . ALA B 1 116 ? -18.312 -3.285 -0.697 1 95.12 116 ALA B C 1
ATOM 3175 O O . ALA B 1 116 ? -17.172 -3.338 -1.179 1 95.12 116 ALA B O 1
ATOM 3176 N N . ALA B 1 117 ? -18.672 -2.279 0.165 1 97.69 117 ALA B N 1
ATOM 3177 C CA . ALA B 1 117 ? -17.75 -1.163 0.372 1 97.69 117 ALA B CA 1
ATOM 3178 C C . ALA B 1 117 ? -17.656 -0.807 1.853 1 97.69 117 ALA B C 1
ATOM 3180 O O . ALA B 1 117 ? -17.812 0.355 2.23 1 97.69 117 ALA B O 1
ATOM 3181 N N . PRO B 1 118 ? -17.25 -1.776 2.645 1 98.62 118 PRO B N 1
ATOM 3182 C CA . PRO B 1 118 ? -17.281 -1.562 4.094 1 98.62 118 PRO B CA 1
ATOM 3183 C C . PRO B 1 118 ? -16.297 -0.478 4.539 1 98.62 118 PRO B C 1
ATOM 3185 O O . PRO B 1 118 ? -16.578 0.268 5.48 1 98.62 118 PRO B O 1
ATOM 3188 N N . ILE B 1 119 ? -15.203 -0.31 3.877 1 98.62 119 ILE B N 1
ATOM 3189 C CA . ILE B 1 119 ? -14.164 0.625 4.305 1 98.62 119 ILE B CA 1
ATOM 3190 C C . ILE B 1 119 ? -14.672 2.057 4.16 1 98.62 119 ILE B C 1
ATOM 3192 O O . ILE B 1 119 ? -14.68 2.82 5.129 1 98.62 119 ILE B O 1
ATOM 3196 N N . GLN B 1 120 ? -15.141 2.357 3.006 1 98.44 120 GLN B N 1
ATOM 3197 C CA . GLN B 1 120 ? -15.594 3.713 2.715 1 98.44 120 GLN B CA 1
ATOM 3198 C C . GLN B 1 120 ? -16.844 4.062 3.518 1 98.44 120 GLN B C 1
ATOM 3200 O O . GLN B 1 120 ? -16.969 5.168 4.047 1 98.44 120 GLN B O 1
ATOM 3205 N N . ARG B 1 121 ? -17.734 3.082 3.641 1 98.56 121 ARG B N 1
ATOM 3206 C CA . ARG B 1 121 ? -18.984 3.338 4.352 1 98.56 121 ARG B CA 1
ATOM 3207 C C . ARG B 1 121 ? -18.734 3.557 5.84 1 98.56 121 ARG B C 1
ATOM 3209 O O . ARG B 1 121 ? -19.406 4.367 6.477 1 98.56 121 ARG B O 1
ATOM 3216 N N . ALA B 1 122 ? -17.766 2.861 6.414 1 98.62 122 ALA B N 1
ATOM 3217 C CA . ALA B 1 122 ? -17.406 3.078 7.812 1 98.62 122 ALA B CA 1
ATOM 3218 C C . ALA B 1 122 ? -16.922 4.508 8.031 1 98.62 122 ALA B C 1
ATOM 3220 O O . ALA B 1 122 ? -17.344 5.172 8.977 1 98.62 122 ALA B O 1
ATOM 3221 N N . ILE B 1 123 ? -16.078 5.012 7.152 1 98.31 123 ILE B N 1
ATOM 3222 C CA . ILE B 1 123 ? -15.555 6.367 7.266 1 98.31 123 ILE B CA 1
ATOM 3223 C C . ILE B 1 123 ? -16.688 7.379 7.09 1 98.31 123 ILE B C 1
ATOM 3225 O O . ILE B 1 123 ? -16.828 8.312 7.883 1 98.31 123 ILE B O 1
ATOM 3229 N N . GLU B 1 124 ? -17.531 7.168 6.098 1 97.56 124 GLU B N 1
ATOM 3230 C CA . GLU B 1 124 ? -18.641 8.07 5.812 1 97.56 124 GLU B CA 1
ATOM 3231 C C . GLU B 1 124 ? -19.578 8.188 7.012 1 97.56 124 GLU B C 1
ATOM 3233 O O . GLU B 1 124 ? -20.094 9.273 7.305 1 97.56 124 GLU B O 1
ATOM 3238 N N . ALA B 1 125 ? -19.75 7.074 7.664 1 97.62 125 ALA B N 1
ATOM 3239 C CA . ALA B 1 125 ? -20.703 7.027 8.773 1 97.62 125 ALA B CA 1
ATOM 3240 C C . ALA B 1 125 ? -20.094 7.645 10.031 1 97.62 125 ALA B C 1
ATOM 3242 O O . ALA B 1 125 ? -20.812 7.883 11.016 1 97.62 125 ALA B O 1
ATOM 3243 N N . GLY B 1 126 ? -18.828 7.824 10.016 1 97.88 126 GLY B N 1
ATOM 3244 C CA . GLY B 1 126 ? -18.156 8.414 11.172 1 97.88 126 GLY B CA 1
ATOM 3245 C C . GLY B 1 126 ? -17.75 7.395 12.211 1 97.88 126 GLY B C 1
ATOM 3246 O O . GLY B 1 126 ? -17.578 7.734 13.383 1 97.88 126 GLY B O 1
ATOM 3247 N N . ASP B 1 127 ? -17.672 6.117 11.773 1 98.12 127 ASP B N 1
ATOM 3248 C CA . ASP B 1 127 ? -17.172 5.098 12.695 1 98.12 127 ASP B CA 1
ATOM 3249 C C . ASP B 1 127 ? -15.773 5.445 13.203 1 98.12 127 ASP B C 1
ATOM 3251 O O . ASP B 1 127 ? -14.938 5.934 12.445 1 98.12 127 ASP B O 1
ATOM 3255 N N . THR B 1 128 ? -15.523 5.156 14.5 1 97.25 128 THR B N 1
ATOM 3256 C CA . THR B 1 128 ? -14.219 5.426 15.086 1 97.25 128 THR B CA 1
ATOM 3257 C C . THR B 1 128 ? -13.359 4.16 15.109 1 97.25 128 THR B C 1
ATOM 3259 O O . THR B 1 128 ? -12.156 4.227 15.336 1 97.25 128 THR B O 1
ATOM 3262 N N . GLU B 1 129 ? -14.039 3.072 14.867 1 98 129 GLU B N 1
ATOM 3263 C CA . GLU B 1 129 ? -13.352 1.783 14.828 1 98 129 GLU B CA 1
ATOM 3264 C C . GLU B 1 129 ? -13.859 0.918 13.68 1 98 129 GLU B C 1
ATOM 3266 O O . GLU B 1 129 ? -15 1.074 13.234 1 98 129 GLU B O 1
ATOM 3271 N N . THR B 1 130 ? -12.992 0.106 13.195 1 98.44 130 THR B N 1
ATOM 3272 C CA . THR B 1 130 ? -13.297 -0.933 12.219 1 98.44 130 THR B CA 1
ATOM 3273 C C . THR B 1 130 ? -12.383 -2.143 12.414 1 98.44 130 THR B C 1
ATOM 3275 O O . THR B 1 130 ? -11.93 -2.41 13.523 1 98.44 130 THR B O 1
ATOM 3278 N N . GLY B 1 131 ? -12.242 -2.916 11.398 1 98.31 131 GLY B N 1
ATOM 3279 C CA . GLY B 1 131 ? -11.375 -4.078 11.492 1 98.31 131 GLY B CA 1
ATOM 3280 C C . GLY B 1 131 ? -11.57 -5.062 10.352 1 98.31 131 GLY B C 1
ATOM 3281 O O . GLY B 1 131 ? -12.039 -4.684 9.273 1 98.31 131 GLY B O 1
ATOM 3282 N N . VAL B 1 132 ? -11 -6.23 10.609 1 98.62 132 VAL B N 1
ATOM 3283 C CA . VAL B 1 132 ? -11.125 -7.336 9.656 1 98.62 132 VAL B CA 1
ATOM 3284 C C . VAL B 1 132 ? -11.711 -8.555 10.367 1 98.62 132 VAL B C 1
ATOM 3286 O O . VAL B 1 132 ? -11.43 -8.797 11.547 1 98.62 132 VAL B O 1
ATOM 3289 N N . CYS B 1 133 ? -12.508 -9.266 9.656 1 98.56 133 CYS B N 1
ATOM 3290 C CA . CYS B 1 133 ? -13.016 -10.555 10.125 1 98.56 133 CYS B CA 1
ATOM 3291 C C . CYS B 1 133 ? -12.68 -11.664 9.133 1 98.56 133 CYS B C 1
ATOM 3293 O O . CYS B 1 133 ? -12.766 -11.469 7.922 1 98.56 133 CYS B O 1
ATOM 3295 N N . LEU B 1 134 ? -12.188 -12.688 9.625 1 98.69 134 LEU B N 1
ATOM 3296 C CA . LEU B 1 134 ? -12.188 -13.961 8.914 1 98.69 134 LEU B CA 1
ATOM 3297 C C . LEU B 1 134 ? -13.469 -14.742 9.211 1 98.69 134 LEU B C 1
ATOM 3299 O O . LEU B 1 134 ? -13.734 -15.094 10.359 1 98.69 134 LEU B O 1
ATOM 3303 N N . MET B 1 135 ? -14.25 -15.023 8.211 1 98.25 135 MET B N 1
ATOM 3304 C CA . MET B 1 135 ? -15.531 -15.648 8.5 1 98.25 135 MET B CA 1
ATOM 3305 C C . MET B 1 135 ? -15.727 -16.906 7.648 1 98.25 135 MET B C 1
ATOM 3307 O O . MET B 1 135 ? -15.172 -17.016 6.555 1 98.25 135 MET B O 1
ATOM 3311 N N . GLN B 1 136 ? -16.453 -17.844 8.18 1 98.31 136 GLN B N 1
ATOM 3312 C CA . GLN B 1 136 ? -16.969 -18.984 7.426 1 98.31 136 GLN B CA 1
ATOM 3313 C C . GLN B 1 136 ? -18.141 -18.578 6.539 1 98.31 136 GLN B C 1
ATOM 3315 O O . GLN B 1 136 ? -19.156 -18.109 7.035 1 98.31 136 GLN B O 1
ATOM 3320 N N . MET B 1 137 ? -17.922 -18.781 5.242 1 98.19 137 MET B N 1
ATOM 3321 C CA . MET B 1 137 ? -18.969 -18.297 4.336 1 98.19 137 MET B CA 1
ATOM 3322 C C . MET B 1 137 ? -20.203 -19.188 4.391 1 98.19 137 MET B C 1
ATOM 3324 O O . MET B 1 137 ? -20.078 -20.406 4.559 1 98.19 137 MET B O 1
ATOM 3328 N N . GLU B 1 138 ? -21.312 -18.609 4.293 1 96.44 138 GLU B N 1
ATOM 3329 C CA . GLU B 1 138 ? -22.609 -19.234 4.098 1 96.44 138 GLU B CA 1
ATOM 3330 C C . GLU B 1 138 ? -23.359 -18.609 2.93 1 96.44 138 GLU B C 1
ATOM 3332 O O . GLU B 1 138 ? -22.812 -17.766 2.213 1 96.44 138 GLU B O 1
ATOM 3337 N N . ALA B 1 139 ? -24.547 -19.016 2.674 1 92.88 139 ALA B N 1
ATOM 3338 C CA . ALA B 1 139 ? -25.297 -18.594 1.499 1 92.88 139 ALA B CA 1
ATOM 3339 C C . ALA B 1 139 ? -25.625 -17.109 1.557 1 92.88 139 ALA B C 1
ATOM 3341 O O . ALA B 1 139 ? -25.688 -16.438 0.521 1 92.88 139 ALA B O 1
ATOM 3342 N N . GLY B 1 140 ? -25.688 -16.609 2.664 1 90.31 140 GLY B N 1
ATOM 3343 C CA . GLY B 1 140 ? -26.062 -15.211 2.812 1 90.31 140 GLY B CA 1
ATOM 3344 C C . GLY B 1 140 ? -24.906 -14.25 2.582 1 90.31 140 GLY B C 1
ATOM 3345 O O . GLY B 1 140 ? -23.75 -14.648 2.619 1 90.31 140 GLY B O 1
ATOM 3346 N N . LEU B 1 141 ? -25.297 -12.992 2.262 1 92.94 141 LEU B N 1
ATOM 3347 C CA . LEU B 1 141 ? -24.297 -11.953 2.033 1 92.94 141 LEU B CA 1
ATOM 3348 C C . LEU B 1 141 ? -23.578 -11.594 3.33 1 92.94 141 LEU B C 1
ATOM 3350 O O . LEU B 1 141 ? -24.109 -10.844 4.148 1 92.94 141 LEU B O 1
ATOM 3354 N N . ASP B 1 142 ? -22.422 -12.078 3.539 1 96.31 142 ASP B N 1
ATOM 3355 C CA . ASP B 1 142 ? -21.531 -11.805 4.66 1 96.31 142 ASP B CA 1
ATOM 3356 C C . ASP B 1 142 ? -22.203 -12.102 5.992 1 96.31 142 ASP B C 1
ATOM 3358 O O . ASP B 1 142 ? -22.062 -11.344 6.953 1 96.31 142 ASP B O 1
ATOM 3362 N N . THR B 1 143 ? -22.969 -13.18 6.047 1 96.38 143 THR B N 1
ATOM 3363 C CA . THR B 1 143 ? -23.766 -13.508 7.219 1 96.38 143 THR B CA 1
ATOM 3364 C C . THR B 1 143 ? -23.109 -14.602 8.047 1 96.38 143 THR B C 1
ATOM 3366 O O . THR B 1 143 ? -23.5 -14.852 9.188 1 96.38 143 THR B O 1
ATOM 3369 N N . GLY B 1 144 ? -22.141 -15.289 7.527 1 97.25 144 GLY B N 1
ATOM 3370 C CA . GLY B 1 144 ? -21.562 -16.453 8.18 1 97.25 144 GLY B CA 1
ATOM 3371 C C . GLY B 1 144 ? -20.891 -16.125 9.492 1 97.25 144 GLY B C 1
ATOM 3372 O O . GLY B 1 144 ? -20.562 -14.969 9.758 1 97.25 144 GLY B O 1
ATOM 3373 N N . PRO B 1 145 ? -20.719 -17.156 10.305 1 98.5 145 PRO B N 1
ATOM 3374 C CA . PRO B 1 145 ? -20.062 -16.938 11.602 1 98.5 145 PRO B CA 1
ATOM 3375 C C . PRO B 1 145 ? -18.609 -16.5 11.469 1 98.5 145 PRO B C 1
ATOM 3377 O O . PRO B 1 145 ? -17.938 -16.891 10.508 1 98.5 145 PRO B O 1
ATOM 3380 N N . VAL B 1 146 ? -18.156 -15.711 12.445 1 98.62 146 VAL B N 1
ATOM 3381 C CA . VAL B 1 146 ? -16.812 -15.148 12.445 1 98.62 146 VAL B CA 1
ATOM 3382 C C . VAL B 1 146 ? -15.844 -16.109 13.141 1 98.62 146 VAL B C 1
ATOM 3384 O O . VAL B 1 146 ? -16.141 -16.625 14.227 1 98.62 146 VAL B O 1
ATOM 3387 N N . LEU B 1 147 ? -14.75 -16.375 12.461 1 98.56 147 LEU B N 1
ATOM 3388 C CA . LEU B 1 147 ? -13.734 -17.281 12.992 1 98.56 147 LEU B CA 1
ATOM 3389 C C . LEU B 1 147 ? -12.695 -16.516 13.805 1 98.56 147 LEU B C 1
ATOM 3391 O O . LEU B 1 147 ? -12.336 -16.922 14.906 1 98.56 147 LEU B O 1
ATOM 3395 N N . LEU B 1 148 ? -12.109 -15.516 13.242 1 98.31 148 LEU B N 1
ATOM 3396 C CA . LEU B 1 148 ? -11.148 -14.602 13.844 1 98.31 148 LEU B CA 1
ATOM 3397 C C . LEU B 1 148 ? -11.453 -13.156 13.469 1 98.31 148 LEU B C 1
ATOM 3399 O O . LEU B 1 148 ? -12.07 -12.898 12.43 1 98.31 148 LEU B O 1
ATOM 3403 N N . SER B 1 149 ? -11.078 -12.234 14.328 1 98.06 149 SER B N 1
ATOM 3404 C CA . SER B 1 149 ? -11.25 -10.82 14.031 1 98.06 149 SER B CA 1
ATOM 3405 C C . SER B 1 149 ? -10.188 -9.977 14.727 1 98.06 149 SER B C 1
ATOM 3407 O O . SER B 1 149 ? -9.602 -10.398 15.727 1 98.06 149 SER B O 1
ATOM 3409 N N . GLN B 1 150 ? -9.883 -8.938 14.156 1 97.81 150 GLN B N 1
ATOM 3410 C CA . GLN B 1 150 ? -9 -7.941 14.75 1 97.81 150 GLN B CA 1
ATOM 3411 C C . GLN B 1 150 ? -9.539 -6.531 14.539 1 97.81 150 GLN B C 1
ATOM 3413 O O . GLN B 1 150 ? -9.945 -6.176 13.43 1 97.81 150 GLN B O 1
ATOM 3418 N N . ARG B 1 151 ? -9.523 -5.777 15.633 1 97.75 151 ARG B N 1
ATOM 3419 C CA . ARG B 1 151 ? -10.047 -4.418 15.625 1 97.75 151 ARG B CA 1
ATOM 3420 C C . ARG B 1 151 ? -8.93 -3.395 15.469 1 97.75 151 ARG B C 1
ATOM 3422 O O . ARG B 1 151 ? -7.816 -3.605 15.945 1 97.75 151 ARG B O 1
ATOM 3429 N N . VAL B 1 152 ? -9.32 -2.279 14.766 1 95.81 152 VAL B N 1
ATOM 3430 C CA . VAL B 1 152 ? -8.391 -1.157 14.672 1 95.81 152 VAL B CA 1
ATOM 3431 C C . VAL B 1 152 ? -9.164 0.159 14.742 1 95.81 152 VAL B C 1
ATOM 3433 O O . VAL B 1 152 ? -10.344 0.214 14.383 1 95.81 152 VAL B O 1
ATOM 3436 N N . GLU B 1 153 ? -8.484 1.21 15.203 1 95.81 153 GLU B N 1
ATOM 3437 C CA . GLU B 1 153 ? -9.07 2.549 15.188 1 95.81 153 GLU B CA 1
ATOM 3438 C C . GLU B 1 153 ? -8.992 3.168 13.797 1 95.81 153 GLU B C 1
ATOM 3440 O O . GLU B 1 153 ? -8.055 2.893 13.039 1 95.81 153 GLU B O 1
ATOM 3445 N N . ILE B 1 154 ? -9.961 3.908 13.453 1 96.44 154 ILE B N 1
ATOM 3446 C CA . ILE B 1 154 ? -9.883 4.727 12.25 1 96.44 154 ILE B CA 1
ATOM 3447 C C . ILE B 1 154 ? -9.312 6.098 12.594 1 96.44 154 ILE B C 1
ATOM 3449 O O . ILE B 1 154 ? -9.875 6.824 13.414 1 96.44 154 ILE B O 1
ATOM 3453 N N . GLY B 1 155 ? -8.258 6.445 11.984 1 91.5 155 GLY B N 1
ATOM 3454 C CA . GLY B 1 155 ? -7.656 7.746 12.234 1 91.5 155 GLY B CA 1
ATOM 3455 C C . GLY B 1 155 ? -8.555 8.898 11.844 1 91.5 155 GLY B C 1
ATOM 3456 O O . GLY B 1 155 ? -9.289 8.82 10.852 1 91.5 155 GLY B O 1
ATOM 3457 N N . GLU B 1 156 ? -8.438 9.969 12.555 1 90.06 156 GLU B N 1
ATOM 3458 C CA . GLU B 1 156 ? -9.305 11.125 12.352 1 90.06 156 GLU B CA 1
ATOM 3459 C C . GLU B 1 156 ? -9.164 11.672 10.93 1 90.06 156 GLU B C 1
ATOM 3461 O O . GLU B 1 156 ? -10.133 12.18 10.359 1 90.06 156 GLU B O 1
ATOM 3466 N N . GLN B 1 157 ? -8.031 11.57 10.391 1 90.88 157 GLN B N 1
ATOM 3467 C CA . GLN B 1 157 ? -7.781 12.133 9.07 1 90.88 157 GLN B CA 1
ATOM 3468 C C . GLN B 1 157 ? -7.43 11.039 8.062 1 90.88 157 GLN B C 1
ATOM 3470 O O . GLN B 1 157 ? -6.902 11.328 6.988 1 90.88 157 GLN B O 1
ATOM 3475 N N . GLU B 1 158 ? -7.66 9.867 8.414 1 93.88 158 GLU B N 1
ATOM 3476 C CA . GLU B 1 158 ? -7.309 8.727 7.578 1 93.88 158 GLU B CA 1
ATOM 3477 C C . GLU B 1 158 ? -8.242 8.609 6.379 1 93.88 158 GLU B C 1
ATOM 3479 O O . GLU B 1 158 ? -9.461 8.75 6.52 1 93.88 158 GLU B O 1
ATOM 3484 N N . THR B 1 159 ? -7.664 8.445 5.184 1 96.5 159 THR B N 1
ATOM 3485 C CA . THR B 1 159 ? -8.453 8.32 3.965 1 96.5 159 THR B CA 1
ATOM 3486 C C . THR B 1 159 ? -8.875 6.867 3.738 1 96.5 159 THR B C 1
ATOM 3488 O O . THR B 1 159 ? -8.375 5.961 4.41 1 96.5 159 THR B O 1
ATOM 3491 N N . GLY B 1 160 ? -9.812 6.75 2.787 1 97.5 160 GLY B N 1
ATOM 3492 C CA . GLY B 1 160 ? -10.219 5.41 2.396 1 97.5 160 GLY B CA 1
ATOM 3493 C C . GLY B 1 160 ? -9.062 4.551 1.917 1 97.5 160 GLY B C 1
ATOM 3494 O O . GLY B 1 160 ? -8.969 3.373 2.273 1 97.5 160 GLY B O 1
ATOM 3495 N N . GLY B 1 161 ? -8.211 5.137 1.12 1 96.44 161 GLY B N 1
ATOM 3496 C CA . GLY B 1 161 ? -7.059 4.418 0.606 1 96.44 161 GLY B CA 1
ATOM 3497 C C . GLY B 1 161 ? -6.078 4.004 1.69 1 96.44 161 GLY B C 1
ATOM 3498 O O . GLY B 1 161 ? -5.566 2.885 1.676 1 96.44 161 GLY B O 1
ATOM 3499 N N . GLN B 1 162 ? -5.797 4.871 2.592 1 93.69 162 GLN B N 1
ATOM 3500 C CA . GLN B 1 162 ? -4.891 4.582 3.697 1 93.69 162 GLN B CA 1
ATOM 3501 C C . GLN B 1 162 ? -5.441 3.469 4.582 1 93.69 162 GLN B C 1
ATOM 3503 O O . GLN B 1 162 ? -4.711 2.551 4.965 1 93.69 162 GLN B O 1
ATOM 3508 N N . LEU B 1 163 ? -6.699 3.592 4.914 1 96.94 163 LEU B N 1
ATOM 3509 C CA . LEU B 1 163 ? -7.336 2.549 5.711 1 96.94 163 LEU B CA 1
ATOM 3510 C C . LEU B 1 163 ? -7.379 1.229 4.949 1 96.94 163 LEU B C 1
ATOM 3512 O O . LEU B 1 163 ? -7.18 0.163 5.535 1 96.94 163 LEU B O 1
ATOM 3516 N N . HIS B 1 164 ? -7.66 1.31 3.645 1 97.12 164 HIS B N 1
ATOM 3517 C CA . HIS B 1 164 ? -7.645 0.155 2.752 1 97.12 164 HIS B CA 1
ATOM 3518 C C . HIS B 1 164 ? -6.324 -0.604 2.859 1 97.12 164 HIS B C 1
ATOM 3520 O O . HIS B 1 164 ? -6.32 -1.819 3.068 1 97.12 164 HIS B O 1
ATOM 3526 N N . ASP B 1 165 ? -5.262 0.1 2.746 1 94.12 165 ASP B N 1
ATOM 3527 C CA . ASP B 1 165 ? -3.943 -0.525 2.791 1 94.12 165 ASP B CA 1
ATOM 3528 C C . ASP B 1 165 ? -3.691 -1.18 4.148 1 94.12 165 ASP B C 1
ATOM 3530 O O . ASP B 1 165 ? -3.17 -2.295 4.219 1 94.12 165 ASP B O 1
ATOM 3534 N N . ARG B 1 166 ? -4.066 -0.513 5.195 1 94.19 166 ARG B N 1
ATOM 3535 C CA . ARG B 1 166 ? -3.889 -1.04 6.543 1 94.19 166 ARG B CA 1
ATOM 3536 C C . ARG B 1 166 ? -4.727 -2.297 6.754 1 94.19 166 ARG B C 1
ATOM 3538 O O . ARG B 1 166 ? -4.246 -3.283 7.316 1 94.19 166 ARG B O 1
ATOM 3545 N N . LEU B 1 167 ? -5.898 -2.23 6.285 1 97.81 167 LEU B N 1
ATOM 3546 C CA . LEU B 1 167 ? -6.805 -3.357 6.48 1 97.81 167 LEU B CA 1
ATOM 3547 C C . LEU B 1 167 ? -6.398 -4.539 5.605 1 97.81 167 LEU B C 1
ATOM 3549 O O . LEU B 1 167 ? -6.57 -5.695 6 1 97.81 167 LEU B O 1
ATOM 3553 N N . ALA B 1 168 ? -5.863 -4.27 4.41 1 97.25 168 ALA B N 1
ATOM 3554 C CA . ALA B 1 168 ? -5.355 -5.344 3.562 1 97.25 168 ALA B CA 1
ATOM 3555 C C . ALA B 1 168 ? -4.246 -6.121 4.266 1 97.25 168 ALA B C 1
ATOM 3557 O O . ALA B 1 168 ? -4.254 -7.355 4.277 1 97.25 168 ALA B O 1
ATOM 3558 N N . ALA B 1 169 ? -3.369 -5.422 4.855 1 93.62 169 ALA B N 1
ATOM 3559 C CA . ALA B 1 169 ? -2.273 -6.051 5.59 1 93.62 169 ALA B CA 1
ATOM 3560 C C . ALA B 1 169 ? -2.793 -6.809 6.805 1 93.62 169 ALA B C 1
ATOM 3562 O O . ALA B 1 169 ? -2.357 -7.93 7.078 1 93.62 169 ALA B O 1
ATOM 3563 N N . LEU B 1 170 ? -3.686 -6.164 7.52 1 95.69 170 LEU B N 1
ATOM 3564 C CA . LEU B 1 170 ? -4.285 -6.785 8.695 1 95.69 170 LEU B CA 1
ATOM 3565 C C . LEU B 1 170 ? -5.031 -8.062 8.305 1 95.69 170 LEU B C 1
ATOM 3567 O O . LEU B 1 170 ? -4.957 -9.07 9.016 1 95.69 170 LEU B O 1
ATOM 3571 N N . GLY B 1 171 ? -5.766 -7.953 7.215 1 97.88 171 GLY B N 1
ATOM 3572 C CA . GLY B 1 171 ? -6.477 -9.125 6.719 1 97.88 171 GLY B CA 1
ATOM 3573 C C . GLY B 1 171 ? -5.559 -10.281 6.391 1 97.88 171 GLY B C 1
ATOM 3574 O O . GLY B 1 171 ? -5.875 -11.438 6.684 1 97.88 171 GLY B O 1
ATOM 3575 N N . ALA B 1 172 ? -4.461 -10 5.75 1 97.06 172 ALA B N 1
ATOM 3576 C CA . ALA B 1 172 ? -3.467 -11.023 5.445 1 97.06 172 ALA B CA 1
ATOM 3577 C C . ALA B 1 172 ? -2.957 -11.688 6.723 1 97.06 172 ALA B C 1
ATOM 3579 O O . ALA B 1 172 ? -2.779 -12.906 6.77 1 97.06 172 ALA B O 1
ATOM 3580 N N . GLN B 1 173 ? -2.766 -10.883 7.742 1 94.56 173 GLN B N 1
ATOM 3581 C CA . GLN B 1 173 ? -2.293 -11.398 9.023 1 94.56 173 GLN B CA 1
ATOM 3582 C C . GLN B 1 173 ? -3.334 -12.312 9.664 1 94.56 173 GLN B C 1
ATOM 3584 O O . GLN B 1 173 ? -3.004 -13.398 10.148 1 94.56 173 GLN B O 1
ATOM 3589 N N . VAL B 1 174 ? -4.527 -11.852 9.688 1 97.88 174 VAL B N 1
ATOM 3590 C CA . VAL B 1 174 ? -5.613 -12.617 10.297 1 97.88 174 VAL B CA 1
ATOM 3591 C C . VAL B 1 174 ? -5.793 -13.938 9.547 1 97.88 174 VAL B C 1
ATOM 3593 O O . VAL B 1 174 ? -5.992 -14.984 10.164 1 97.88 174 VAL B O 1
ATOM 3596 N N . LEU B 1 175 ? -5.727 -13.867 8.211 1 98.38 175 LEU B N 1
ATOM 3597 C CA . LEU B 1 175 ? -5.809 -15.078 7.398 1 98.38 175 LEU B CA 1
ATOM 3598 C C . LEU B 1 175 ? -4.668 -16.031 7.73 1 98.38 175 LEU B C 1
ATOM 3600 O O . LEU B 1 175 ? -4.891 -17.234 7.891 1 98.38 175 LEU B O 1
ATOM 3604 N N . SER B 1 176 ? -3.508 -15.5 7.816 1 96.81 176 SER B N 1
ATOM 3605 C CA . SER B 1 176 ? -2.346 -16.312 8.156 1 96.81 176 SER B CA 1
ATOM 3606 C C . SER B 1 176 ? -2.539 -17.031 9.492 1 96.81 176 SER B C 1
ATOM 3608 O O . SER B 1 176 ? -2.219 -18.203 9.617 1 96.81 176 SER B O 1
ATOM 3610 N N . ASP B 1 177 ? -3.047 -16.312 10.445 1 97 177 ASP B N 1
ATOM 3611 C CA . ASP B 1 177 ? -3.316 -16.906 11.75 1 97 177 ASP B CA 1
ATOM 3612 C C . ASP B 1 177 ? -4.324 -18.047 11.641 1 97 177 ASP B C 1
ATOM 3614 O O . ASP B 1 177 ? -4.117 -19.125 12.203 1 97 177 ASP B O 1
ATOM 3618 N N . GLY B 1 178 ? -5.371 -17.781 10.938 1 97.88 178 GLY B N 1
ATOM 3619 C CA . GLY B 1 178 ? -6.363 -18.828 10.734 1 97.88 178 GLY B CA 1
ATOM 3620 C C . GLY B 1 178 ? -5.809 -20.047 10.047 1 97.88 178 GLY B C 1
ATOM 3621 O O . GLY B 1 178 ? -6.066 -21.172 10.477 1 97.88 178 GLY B O 1
ATOM 3622 N N . LEU B 1 179 ? -5.055 -19.859 8.969 1 97.81 179 LEU B N 1
ATOM 3623 C CA . LEU B 1 179 ? -4.441 -20.969 8.242 1 97.81 179 LEU B CA 1
ATOM 3624 C C . LEU B 1 179 ? -3.473 -21.734 9.133 1 97.81 179 LEU B C 1
ATOM 3626 O O . LEU B 1 179 ? -3.361 -22.953 9.031 1 97.81 179 LEU B O 1
ATOM 3630 N N . GLY B 1 180 ? -2.754 -20.969 9.977 1 96.5 180 GLY B N 1
ATOM 3631 C CA . GLY B 1 180 ? -1.865 -21.609 10.93 1 96.5 180 GLY B CA 1
ATOM 3632 C C . GLY B 1 180 ? -2.582 -22.578 11.852 1 96.5 180 GLY B C 1
ATOM 3633 O O . GLY B 1 180 ? -2.104 -23.688 12.094 1 96.5 180 GLY B O 1
ATOM 3634 N N . LEU B 1 181 ? -3.668 -22.156 12.422 1 96.31 181 LEU B N 1
ATOM 3635 C CA . LEU B 1 181 ? -4.477 -23 13.289 1 96.31 181 LEU B CA 1
ATOM 3636 C C . LEU B 1 181 ? -4.953 -24.234 12.539 1 96.31 181 LEU B C 1
ATOM 3638 O O . LEU B 1 181 ? -4.84 -25.359 13.047 1 96.31 181 LEU B O 1
ATOM 3642 N N . LEU B 1 182 ? -5.445 -24.016 11.328 1 95.56 182 LEU B N 1
ATOM 3643 C CA . LEU B 1 182 ? -5.953 -25.141 10.531 1 95.56 182 LEU B CA 1
ATOM 3644 C C . LEU B 1 182 ? -4.852 -26.141 10.242 1 95.56 182 LEU B C 1
ATOM 3646 O O . LEU B 1 182 ? -5.078 -27.359 10.305 1 95.56 182 LEU B O 1
ATOM 3650 N N . ARG B 1 183 ? -3.689 -25.672 9.945 1 94.94 183 ARG B N 1
ATOM 3651 C CA . ARG B 1 183 ? -2.531 -26.516 9.688 1 94.94 183 ARG B CA 1
ATOM 3652 C C . ARG B 1 183 ? -2.172 -27.344 10.914 1 94.94 183 ARG B C 1
ATOM 3654 O O . ARG B 1 183 ? -1.681 -28.469 10.789 1 94.94 183 ARG B O 1
ATOM 3661 N N . ALA B 1 184 ? -2.443 -26.812 12.047 1 95 184 ALA B N 1
ATOM 3662 C CA . ALA B 1 184 ? -2.146 -27.484 13.305 1 95 184 ALA B CA 1
ATOM 3663 C C . ALA B 1 184 ? -3.27 -28.438 13.695 1 95 184 ALA B C 1
ATOM 3665 O O . ALA B 1 184 ? -3.23 -29.047 14.758 1 95 184 ALA B O 1
ATOM 3666 N N . GLY B 1 185 ? -4.203 -28.484 12.875 1 94.38 185 GLY B N 1
ATOM 3667 C CA . GLY B 1 185 ? -5.332 -29.375 13.141 1 94.38 185 GLY B CA 1
ATOM 3668 C C . GLY B 1 185 ? -6.375 -28.734 14.047 1 94.38 185 GLY B C 1
ATOM 3669 O O . GLY B 1 185 ? -7.242 -29.438 14.578 1 94.38 185 GLY B O 1
ATOM 3670 N N . ILE B 1 186 ? -6.25 -27.438 14.203 1 94.5 186 ILE B N 1
ATOM 3671 C CA . ILE B 1 186 ? -7.18 -26.703 15.062 1 94.5 186 ILE B CA 1
ATOM 3672 C C . ILE B 1 186 ? -8.117 -25.859 14.203 1 94.5 186 ILE B C 1
ATOM 3674 O O . ILE B 1 186 ? -7.668 -24.969 13.484 1 94.5 186 ILE B O 1
ATOM 3678 N N . ARG B 1 187 ? -9.344 -26.219 14.312 1 91 187 ARG B N 1
ATOM 3679 C CA . ARG B 1 187 ? -10.328 -25.359 13.648 1 91 187 ARG B CA 1
ATOM 3680 C C . ARG B 1 187 ? -10.766 -24.234 14.57 1 91 187 ARG B C 1
ATOM 3682 O O . ARG B 1 187 ? -11.211 -24.469 15.695 1 91 187 ARG B O 1
ATOM 3689 N N . PRO B 1 188 ? -10.609 -23.047 14.078 1 93.06 188 PRO B N 1
ATOM 3690 C CA . PRO B 1 188 ? -11.133 -21.938 14.898 1 93.06 188 PRO B CA 1
ATOM 3691 C C . PRO B 1 188 ? -12.625 -22.078 15.195 1 93.06 188 PRO B C 1
ATOM 3693 O O . PRO B 1 188 ? -13.391 -22.531 14.336 1 93.06 188 PRO B O 1
ATOM 3696 N N . VAL B 1 189 ? -13.016 -21.703 16.375 1 94.06 189 VAL B N 1
ATOM 3697 C CA . VAL B 1 189 ? -14.422 -21.781 16.766 1 94.06 189 VAL B CA 1
ATOM 3698 C C . VAL B 1 189 ? -15.227 -20.703 16.047 1 94.06 189 VAL B C 1
ATOM 3700 O O . VAL B 1 189 ? -14.945 -19.516 16.188 1 94.06 189 VAL B O 1
ATOM 3703 N N . ALA B 1 190 ? -16.188 -21.109 15.297 1 96.62 190 ALA B N 1
ATOM 3704 C CA . ALA B 1 190 ? -17.031 -20.188 14.562 1 96.62 190 ALA B CA 1
ATOM 3705 C C . ALA B 1 190 ? -18.031 -19.5 15.492 1 96.62 190 ALA B C 1
ATOM 3707 O O . ALA B 1 190 ? -18.828 -20.156 16.156 1 96.62 190 ALA B O 1
ATOM 3708 N N . GLN B 1 191 ? -17.984 -18.219 15.57 1 97.94 191 GLN B N 1
ATOM 3709 C CA . GLN B 1 191 ? -18.906 -17.438 16.391 1 97.94 191 GLN B CA 1
ATOM 3710 C C . GLN B 1 191 ? -20.016 -16.828 15.539 1 97.94 191 GLN B C 1
ATOM 3712 O O . GLN B 1 191 ? -19.766 -15.984 14.68 1 97.94 191 GLN B O 1
ATOM 3717 N N . PRO B 1 192 ? -21.297 -17.203 15.844 1 97.94 192 PRO B N 1
ATOM 3718 C CA . PRO B 1 192 ? -22.391 -16.578 15.094 1 97.94 192 PRO B CA 1
ATOM 3719 C C . PRO B 1 192 ? -22.438 -15.07 15.258 1 97.94 192 PRO B C 1
ATOM 3721 O O . PRO B 1 192 ? -22.109 -14.547 16.328 1 97.94 192 PRO B O 1
ATOM 3724 N N . GLN B 1 193 ? -22.812 -14.422 14.203 1 97.88 193 GLN B N 1
ATOM 3725 C CA . GLN B 1 193 ? -22.969 -12.969 14.289 1 97.88 193 GLN B CA 1
ATOM 3726 C C . GLN B 1 193 ? -24.203 -12.602 15.125 1 97.88 193 GLN B C 1
ATOM 3728 O O . GLN B 1 193 ? -25.25 -13.234 15.008 1 97.88 193 GLN B O 1
ATOM 3733 N N . PRO B 1 194 ? -24.062 -11.578 15.945 1 96.75 194 PRO B N 1
ATOM 3734 C CA . PRO B 1 194 ? -25.266 -11.094 16.641 1 96.75 194 PRO B CA 1
ATOM 3735 C C . PRO B 1 194 ? -26.344 -10.594 15.688 1 96.75 194 PRO B C 1
ATOM 3737 O O . PRO B 1 194 ? -26.031 -10.133 14.578 1 96.75 194 PRO B O 1
ATOM 3740 N N . ALA B 1 195 ? -27.547 -10.633 16.141 1 95.19 195 ALA B N 1
ATOM 3741 C CA . ALA B 1 195 ? -28.672 -10.141 15.344 1 95.19 195 ALA B CA 1
ATOM 3742 C C . ALA B 1 195 ? -28.719 -8.617 15.336 1 95.19 195 ALA B C 1
ATOM 3744 O O . ALA B 1 195 ? -29.188 -8.008 14.367 1 95.19 195 ALA B O 1
ATOM 3745 N N . GLU B 1 196 ? -28.234 -8.055 16.391 1 96.25 196 GLU B N 1
ATOM 3746 C CA . GLU B 1 196 ? -28.203 -6.598 16.516 1 96.25 196 GLU B CA 1
ATOM 3747 C C . GLU B 1 196 ? -26.953 -6.012 15.883 1 96.25 196 GLU B C 1
ATOM 3749 O O . GLU B 1 196 ? -25.891 -6.645 15.891 1 96.25 196 GLU B O 1
ATOM 3754 N N . GLY B 1 197 ? -27.141 -4.824 15.273 1 96.25 197 GLY B N 1
ATOM 3755 C CA . GLY B 1 197 ? -25.969 -4.117 14.773 1 96.25 197 GLY B CA 1
ATOM 3756 C C . GLY B 1 197 ? -25.703 -4.371 13.305 1 96.25 197 GLY B C 1
ATOM 3757 O O . GLY B 1 197 ? -24.688 -3.918 12.766 1 96.25 197 GLY B O 1
ATOM 3758 N N . VAL B 1 198 ? -26.594 -5.02 12.648 1 96.94 198 VAL B N 1
ATOM 3759 C CA . VAL B 1 198 ? -26.453 -5.309 11.227 1 96.94 198 VAL B CA 1
ATOM 3760 C C . VAL B 1 198 ? -26.609 -4.023 10.414 1 96.94 198 VAL B C 1
ATOM 3762 O O . VAL B 1 198 ? -27.578 -3.287 10.594 1 96.94 198 VAL B O 1
ATOM 3765 N N . THR B 1 199 ? -25.641 -3.67 9.641 1 97.69 199 THR B N 1
ATOM 3766 C CA . THR B 1 199 ? -25.719 -2.602 8.648 1 97.69 199 THR B CA 1
ATOM 3767 C C . THR B 1 199 ? -25.141 -3.055 7.316 1 97.69 199 THR B C 1
ATOM 3769 O O . THR B 1 199 ? -24.469 -4.082 7.246 1 97.69 199 THR B O 1
ATOM 3772 N N . TYR B 1 200 ? -25.5 -2.365 6.27 1 97 200 TYR B N 1
ATOM 3773 C CA . TYR B 1 200 ? -25.062 -2.773 4.938 1 97 200 TYR B CA 1
ATOM 3774 C C . TYR B 1 200 ? -24.203 -1.7 4.289 1 97 200 TYR B C 1
ATOM 3776 O O . TYR B 1 200 ? -24.5 -0.508 4.383 1 97 200 TYR B O 1
ATOM 3784 N N . ALA B 1 201 ? -23.109 -2.131 3.732 1 97.25 201 ALA B N 1
ATOM 3785 C CA . ALA B 1 201 ? -22.203 -1.29 2.963 1 97.25 201 ALA B CA 1
ATOM 3786 C C . ALA B 1 201 ? -22.453 -1.433 1.464 1 97.25 201 ALA B C 1
ATOM 3788 O O . ALA B 1 201 ? -21.812 -2.238 0.792 1 97.25 201 ALA B O 1
ATOM 3789 N N . HIS B 1 202 ? -23.219 -0.578 0.921 1 94.31 202 HIS B N 1
ATOM 3790 C CA . HIS B 1 202 ? -23.562 -0.628 -0.497 1 94.31 202 HIS B CA 1
ATOM 3791 C C . HIS B 1 202 ? -22.375 -0.216 -1.361 1 94.31 202 HIS B C 1
ATOM 3793 O O . HIS B 1 202 ? -21.531 0.582 -0.934 1 94.31 202 HIS B O 1
ATOM 3799 N N . LYS B 1 203 ? -22.375 -0.733 -2.529 1 94.69 203 LYS B N 1
ATOM 3800 C CA . LYS B 1 203 ? -21.312 -0.45 -3.488 1 94.69 203 LYS B CA 1
ATOM 3801 C C . LYS B 1 203 ? -21.234 1.04 -3.812 1 94.69 203 LYS B C 1
ATOM 3803 O O . LYS B 1 203 ? -22.266 1.711 -3.883 1 94.69 203 LYS B O 1
ATOM 3808 N N . LEU B 1 204 ? -20.062 1.523 -4.039 1 93.94 204 LEU B N 1
ATOM 3809 C CA . LEU B 1 204 ? -19.875 2.916 -4.426 1 93.94 204 LEU B CA 1
ATOM 3810 C C . LEU B 1 204 ? -20.172 3.115 -5.91 1 93.94 204 LEU B C 1
ATOM 3812 O O . LEU B 1 204 ? -20.016 2.188 -6.707 1 93.94 204 LEU B O 1
ATOM 3816 N N . ASP B 1 205 ? -20.625 4.273 -6.25 1 91.44 205 ASP B N 1
ATOM 3817 C CA . ASP B 1 205 ? -20.812 4.66 -7.645 1 91.44 205 ASP B CA 1
ATOM 3818 C C . ASP B 1 205 ? -20.25 6.055 -7.91 1 91.44 205 ASP B C 1
ATOM 3820 O O . ASP B 1 205 ? -20.188 6.887 -7 1 91.44 205 ASP B O 1
ATOM 3824 N N . LYS B 1 206 ? -19.859 6.246 -9.133 1 91.25 206 LYS B N 1
ATOM 3825 C CA . LYS B 1 206 ? -19.219 7.504 -9.523 1 91.25 206 LYS B CA 1
ATOM 3826 C C . LYS B 1 206 ? -20.156 8.688 -9.297 1 91.25 206 LYS B C 1
ATOM 3828 O O . LYS B 1 206 ? -19.719 9.789 -9 1 91.25 206 LYS B O 1
ATOM 3833 N N . ALA B 1 207 ? -21.406 8.398 -9.398 1 90.81 207 ALA B N 1
ATOM 3834 C CA . ALA B 1 207 ? -22.375 9.469 -9.227 1 90.81 207 ALA B CA 1
ATOM 3835 C C . ALA B 1 207 ? -22.344 10.023 -7.812 1 90.81 207 ALA B C 1
ATOM 3837 O O . ALA B 1 207 ? -22.672 11.195 -7.59 1 90.81 207 ALA B O 1
ATOM 3838 N N . GLN B 1 208 ? -21.891 9.227 -6.852 1 92.5 208 GLN B N 1
ATOM 3839 C CA . GLN B 1 208 ? -21.844 9.617 -5.449 1 92.5 208 GLN B CA 1
ATOM 3840 C C . GLN B 1 208 ? -20.672 10.57 -5.191 1 92.5 208 GLN B C 1
ATOM 3842 O O . GLN B 1 208 ? -20.578 11.172 -4.117 1 92.5 208 GLN B O 1
ATOM 3847 N N . ALA B 1 209 ? -19.844 10.758 -6.184 1 94.56 209 ALA B N 1
ATOM 3848 C CA . ALA B 1 209 ? -18.641 11.562 -6.031 1 94.56 209 ALA B CA 1
ATOM 3849 C C . ALA B 1 209 ? -18.984 13.047 -5.883 1 94.56 209 ALA B C 1
ATOM 3851 O O . ALA B 1 209 ? -18.25 13.789 -5.215 1 94.56 209 ALA B O 1
ATOM 3852 N N . ARG B 1 210 ? -20.094 13.492 -6.426 1 95.81 210 ARG B N 1
ATOM 3853 C CA . ARG B 1 210 ? -20.453 14.906 -6.395 1 95.81 210 ARG B CA 1
ATOM 3854 C C . ARG B 1 210 ? -20.953 15.312 -5.012 1 95.81 210 ARG B C 1
ATOM 3856 O O . ARG B 1 210 ? -21.938 14.75 -4.508 1 95.81 210 ARG B O 1
ATOM 3863 N N . LEU B 1 211 ? -20.297 16.328 -4.449 1 96.94 211 LEU B N 1
ATOM 3864 C CA . LEU B 1 211 ? -20.672 16.797 -3.115 1 96.94 211 LEU B CA 1
ATOM 3865 C C . LEU B 1 211 ? -21.938 17.656 -3.17 1 96.94 211 LEU B C 1
ATOM 3867 O O . LEU B 1 211 ? -22.109 18.453 -4.094 1 96.94 211 LEU B O 1
ATOM 3871 N N . ASP B 1 212 ? -22.844 17.375 -2.252 1 96.12 212 ASP B N 1
ATOM 3872 C CA . ASP B 1 212 ? -23.984 18.25 -1.992 1 96.12 212 ASP B CA 1
ATOM 3873 C C . ASP B 1 212 ? -23.688 19.234 -0.873 1 96.12 212 ASP B C 1
ATOM 3875 O O . ASP B 1 212 ? -23.766 18.891 0.308 1 96.12 212 ASP B O 1
ATOM 3879 N N . TRP B 1 213 ? -23.516 20.484 -1.252 1 96.75 213 TRP B N 1
ATOM 3880 C CA . TRP B 1 213 ? -23.031 21.516 -0.327 1 96.75 213 TRP B CA 1
ATOM 3881 C C . TRP B 1 213 ? -24.047 21.75 0.793 1 96.75 213 TRP B C 1
ATOM 3883 O O . TRP B 1 213 ? -23.719 22.344 1.816 1 96.75 213 TRP B O 1
ATOM 3893 N N . ALA B 1 214 ? -25.281 21.297 0.603 1 97.25 214 ALA B N 1
ATOM 3894 C CA . ALA B 1 214 ? -26.328 21.531 1.598 1 97.25 214 ALA B CA 1
ATOM 3895 C C . ALA B 1 214 ? -26.125 20.641 2.824 1 97.25 214 ALA B C 1
ATOM 3897 O O . ALA B 1 214 ? -26.734 20.859 3.869 1 97.25 214 ALA B O 1
ATOM 3898 N N . GLN B 1 215 ? -25.281 19.641 2.676 1 97.69 215 GLN B N 1
ATOM 3899 C CA . GLN B 1 215 ? -25 18.75 3.797 1 97.69 215 GLN B CA 1
ATOM 3900 C C . GLN B 1 215 ? -24.031 19.406 4.785 1 97.69 215 GLN B C 1
ATOM 3902 O O . GLN B 1 215 ? -23.344 20.359 4.441 1 97.69 215 GLN B O 1
ATOM 3907 N N . PRO B 1 216 ? -24.094 18.906 6.07 1 98.25 216 PRO B N 1
ATOM 3908 C CA . PRO B 1 216 ? -23.156 19.469 7.059 1 98.25 216 PRO B CA 1
ATOM 3909 C C . PRO B 1 216 ? -21.688 19.25 6.672 1 98.25 216 PRO B C 1
ATOM 3911 O O . PRO B 1 216 ? -21.344 18.203 6.133 1 98.25 216 PRO B O 1
ATOM 3914 N N . ALA B 1 217 ? -20.812 20.219 7.051 1 98.38 217 ALA B N 1
ATOM 3915 C CA . ALA B 1 217 ? -19.391 20.203 6.715 1 98.38 217 ALA B CA 1
ATOM 3916 C C . ALA B 1 217 ? -18.734 18.922 7.227 1 98.38 217 ALA B C 1
ATOM 3918 O O . ALA B 1 217 ? -17.875 18.344 6.551 1 98.38 217 ALA B O 1
ATOM 3919 N N . GLU B 1 218 ? -19.109 18.5 8.383 1 98.06 218 GLU B N 1
ATOM 3920 C CA . GLU B 1 218 ? -18.516 17.297 8.969 1 98.06 218 GLU B CA 1
ATOM 3921 C C . GLU B 1 218 ? -18.766 16.078 8.102 1 98.06 218 GLU B C 1
ATOM 3923 O O . GLU B 1 218 ? -17.891 15.234 7.93 1 98.06 218 GLU B O 1
ATOM 3928 N N . GLU B 1 219 ? -19.922 15.984 7.586 1 97.94 219 GLU B N 1
ATOM 3929 C CA . GLU B 1 219 ? -20.281 14.859 6.719 1 97.94 219 GLU B CA 1
ATOM 3930 C C . GLU B 1 219 ? -19.516 14.922 5.398 1 97.94 219 GLU B C 1
ATOM 3932 O O . GLU B 1 219 ? -19.047 13.898 4.895 1 97.94 219 GLU B O 1
ATOM 3937 N N . LEU B 1 220 ? -19.406 16.109 4.918 1 98.19 220 LEU B N 1
ATOM 3938 C CA . LEU B 1 220 ? -18.703 16.281 3.652 1 98.19 220 LEU B CA 1
ATOM 3939 C C . LEU B 1 220 ? -17.203 15.992 3.812 1 98.19 220 LEU B C 1
ATOM 3941 O O . LEU B 1 220 ? -16.594 15.383 2.936 1 98.19 220 LEU B O 1
ATOM 3945 N N . ALA B 1 221 ? -16.672 16.438 4.941 1 98.12 221 ALA B N 1
ATOM 3946 C CA . ALA B 1 221 ? -15.258 16.156 5.207 1 98.12 221 ALA B CA 1
ATOM 3947 C C . ALA B 1 221 ? -15.008 14.648 5.27 1 98.12 221 ALA B C 1
ATOM 3949 O O . ALA B 1 221 ? -14.016 14.156 4.727 1 98.12 221 ALA B O 1
ATOM 3950 N N . ARG B 1 222 ? -15.859 13.906 5.871 1 98.06 222 ARG B N 1
ATOM 3951 C CA . ARG B 1 222 ? -15.734 12.453 5.945 1 98.06 222 ARG B CA 1
ATOM 3952 C C . ARG B 1 222 ? -15.836 11.82 4.562 1 98.06 222 ARG B C 1
ATOM 3954 O O . ARG B 1 222 ? -15.117 10.867 4.258 1 98.06 222 ARG B O 1
ATOM 3961 N N . ARG B 1 223 ? -16.703 12.344 3.766 1 97.94 223 ARG B N 1
ATOM 3962 C CA . ARG B 1 223 ? -16.875 11.797 2.422 1 97.94 223 ARG B CA 1
ATOM 3963 C C . ARG B 1 223 ? -15.625 12.008 1.579 1 97.94 223 ARG B C 1
ATOM 3965 O O . ARG B 1 223 ? -15.219 11.109 0.833 1 97.94 223 ARG B O 1
ATOM 3972 N N . VAL B 1 224 ? -15.047 13.195 1.721 1 98.12 224 VAL B N 1
ATOM 3973 C CA . VAL B 1 224 ? -13.805 13.477 1.008 1 98.12 224 VAL B CA 1
ATOM 3974 C C . VAL B 1 224 ? -12.742 12.453 1.39 1 98.12 224 VAL B C 1
ATOM 3976 O O . VAL B 1 224 ? -12.062 11.906 0.521 1 98.12 224 VAL B O 1
ATOM 3979 N N . ARG B 1 225 ? -12.633 12.148 2.648 1 97.25 225 ARG B N 1
ATOM 3980 C CA . ARG B 1 225 ? -11.656 11.172 3.119 1 97.25 225 ARG B CA 1
ATOM 3981 C C . ARG B 1 225 ? -12.016 9.766 2.652 1 97.25 225 ARG B C 1
ATOM 3983 O O . ARG B 1 225 ? -11.156 9.023 2.178 1 97.25 225 ARG B O 1
ATOM 3990 N N . ALA B 1 226 ? -13.266 9.422 2.744 1 98.12 226 ALA B N 1
ATOM 3991 C CA . ALA B 1 226 ? -13.75 8.078 2.439 1 98.12 226 ALA B CA 1
ATOM 3992 C C . ALA B 1 226 ? -13.508 7.727 0.974 1 98.12 226 ALA B C 1
ATOM 3994 O O . ALA B 1 226 ? -13.133 6.598 0.652 1 98.12 226 ALA B O 1
ATOM 3995 N N . PHE B 1 227 ? -13.695 8.727 0.141 1 97.94 227 PHE B N 1
ATOM 3996 C CA . PHE B 1 227 ? -13.711 8.484 -1.296 1 97.94 227 PHE B CA 1
ATOM 3997 C C . PHE B 1 227 ? -12.32 8.68 -1.893 1 97.94 227 PHE B C 1
ATOM 3999 O O . PHE B 1 227 ? -12.148 8.633 -3.113 1 97.94 227 PHE B O 1
ATOM 4006 N N . ASN B 1 228 ? -11.406 9.008 -1.012 1 96.56 228 ASN B N 1
ATOM 4007 C CA . ASN B 1 228 ? -10.016 9.086 -1.446 1 96.56 228 ASN B CA 1
ATOM 4008 C C . ASN B 1 228 ? -9.32 7.73 -1.345 1 96.56 228 ASN B C 1
ATOM 4010 O O . ASN B 1 228 ? -9.133 7.207 -0.246 1 96.56 228 ASN B O 1
ATOM 4014 N N . PRO B 1 229 ? -8.984 7.012 -2.533 1 95.5 229 PRO B N 1
ATOM 4015 C CA . PRO B 1 229 ? -8.703 7.578 -3.854 1 95.5 229 PRO B CA 1
ATOM 4016 C C . PRO B 1 229 ? -9.812 7.301 -4.863 1 95.5 229 PRO B C 1
ATOM 4018 O O . PRO B 1 229 ? -9.68 7.637 -6.043 1 95.5 229 PRO B O 1
ATOM 4021 N N . TRP B 1 230 ? -10.789 6.602 -4.555 1 93.88 230 TRP B N 1
ATOM 4022 C CA . TRP B 1 230 ? -11.891 6.348 -5.477 1 93.88 230 TRP B CA 1
ATOM 4023 C C . TRP B 1 230 ? -13.234 6.441 -4.758 1 93.88 230 TRP B C 1
ATOM 4025 O O . TRP B 1 230 ? -13.398 5.902 -3.66 1 93.88 230 TRP B O 1
ATOM 4035 N N . PRO B 1 231 ? -14.258 7.047 -5.336 1 96.06 231 PRO B N 1
ATOM 4036 C CA . PRO B 1 231 ? -14.25 7.688 -6.656 1 96.06 231 PRO B CA 1
ATOM 4037 C C . PRO B 1 231 ? -13.68 9.102 -6.621 1 96.06 231 PRO B C 1
ATOM 4039 O O . PRO B 1 231 ? -13.648 9.789 -7.645 1 96.06 231 PRO B O 1
ATOM 4042 N N . VAL B 1 232 ? -13.203 9.57 -5.488 1 97.38 232 VAL B N 1
ATOM 4043 C CA . VAL B 1 232 ? -12.727 10.922 -5.191 1 97.38 232 VAL B CA 1
ATOM 4044 C C . VAL B 1 232 ? -13.891 11.898 -5.223 1 97.38 232 VAL B C 1
ATOM 4046 O O . VAL B 1 232 ? -14.641 11.953 -6.199 1 97.38 232 VAL B O 1
ATOM 4049 N N . ALA B 1 233 ? -14.055 12.609 -4.172 1 98 233 ALA B N 1
ATOM 4050 C CA . ALA B 1 233 ? -15.125 13.602 -4.113 1 98 233 ALA B CA 1
ATOM 4051 C C . ALA B 1 233 ? -14.914 14.695 -5.152 1 98 233 ALA B C 1
ATOM 4053 O O . ALA B 1 233 ? -13.781 15.086 -5.43 1 98 233 ALA B O 1
ATOM 4054 N N . GLU B 1 234 ? -16.047 15.164 -5.691 1 97.38 234 GLU B N 1
ATOM 4055 C CA . GLU B 1 234 ? -16.016 16.219 -6.707 1 97.38 234 GLU B CA 1
ATOM 4056 C C . GLU B 1 234 ? -16.875 17.406 -6.309 1 97.38 234 GLU B C 1
ATOM 4058 O O . GLU B 1 234 ? -17.844 17.25 -5.574 1 97.38 234 GLU B O 1
ATOM 4063 N N . ALA B 1 235 ? -16.453 18.516 -6.809 1 95.25 235 ALA B N 1
ATOM 4064 C CA . ALA B 1 235 ? -17.219 19.734 -6.578 1 95.25 235 ALA B CA 1
ATOM 4065 C C . ALA B 1 235 ? -16.953 20.766 -7.668 1 95.25 235 ALA B C 1
ATOM 4067 O O . ALA B 1 235 ? -16.016 20.625 -8.461 1 95.25 235 ALA B O 1
ATOM 4068 N N . ILE B 1 236 ? -17.891 21.656 -7.73 1 89.62 236 ILE B N 1
ATOM 4069 C CA . ILE B 1 236 ? -17.672 22.828 -8.578 1 89.62 236 ILE B CA 1
ATOM 4070 C C . ILE B 1 236 ? -17.156 23.984 -7.738 1 89.62 236 ILE B C 1
ATOM 4072 O O . ILE B 1 236 ? -17.828 24.438 -6.805 1 89.62 236 ILE B O 1
ATOM 4076 N N . LEU B 1 237 ? -15.992 24.359 -7.969 1 85.12 237 LEU B N 1
ATOM 4077 C CA . LEU B 1 237 ? -15.383 25.5 -7.305 1 85.12 237 LEU B CA 1
ATOM 4078 C C . LEU B 1 237 ? -15.164 26.641 -8.289 1 85.12 237 LEU B C 1
ATOM 4080 O O . LEU B 1 237 ? -14.367 26.531 -9.219 1 85.12 237 LEU B O 1
ATOM 4084 N N . ALA B 1 238 ? -15.898 27.766 -8.016 1 79.19 238 ALA B N 1
ATOM 4085 C CA . ALA B 1 238 ? -15.797 28.922 -8.898 1 79.19 238 ALA B CA 1
ATOM 4086 C C . ALA B 1 238 ? -16.016 28.516 -10.359 1 79.19 238 ALA B C 1
ATOM 4088 O O . ALA B 1 238 ? -15.219 28.891 -11.234 1 79.19 238 ALA B O 1
ATOM 4089 N N . GLY B 1 239 ? -16.891 27.656 -10.664 1 82.19 239 GLY B N 1
ATOM 4090 C CA . GLY B 1 239 ? -17.281 27.266 -12.008 1 82.19 239 GLY B CA 1
ATOM 4091 C C . GLY B 1 239 ? -16.453 26.141 -12.578 1 82.19 239 GLY B C 1
ATOM 4092 O O . GLY B 1 239 ? -16.719 25.656 -13.68 1 82.19 239 GLY B O 1
ATOM 4093 N N . GLU B 1 240 ? -15.477 25.766 -11.867 1 88.88 240 GLU B N 1
ATOM 4094 C CA . GLU B 1 240 ? -14.594 24.703 -12.328 1 88.88 240 GLU B CA 1
ATOM 4095 C C . GLU B 1 240 ? -14.82 23.406 -11.539 1 88.88 240 GLU B C 1
ATOM 4097 O O . GLU B 1 240 ? -14.938 23.438 -10.312 1 88.88 240 GLU B O 1
ATOM 4102 N N . ARG B 1 241 ? -14.953 22.391 -12.32 1 93.56 241 ARG B N 1
ATOM 4103 C CA . ARG B 1 241 ? -15.055 21.078 -11.664 1 93.56 241 ARG B CA 1
ATOM 4104 C C . ARG B 1 241 ? -13.703 20.656 -11.094 1 93.56 241 ARG B C 1
ATOM 4106 O O . ARG B 1 241 ? -12.688 20.688 -11.797 1 93.56 241 ARG B O 1
ATOM 4113 N N . VAL B 1 242 ? -13.656 20.359 -9.836 1 96.31 242 VAL B N 1
ATOM 4114 C CA . VAL B 1 242 ? -12.43 19.922 -9.18 1 96.31 242 VAL B CA 1
ATOM 4115 C C . VAL B 1 242 ? -12.703 18.656 -8.375 1 96.31 242 VAL B C 1
ATOM 4117 O O . VAL B 1 242 ? -13.844 18.391 -7.984 1 96.31 242 VAL B O 1
ATOM 4120 N N . ARG B 1 243 ? -11.703 17.875 -8.211 1 97.69 243 ARG B N 1
ATOM 4121 C CA . ARG B 1 243 ? -11.719 16.734 -7.305 1 97.69 243 ARG B CA 1
ATOM 4122 C C . ARG B 1 243 ? -11.07 17.078 -5.969 1 97.69 243 ARG B C 1
ATOM 4124 O O . ARG B 1 243 ? -10.078 17.812 -5.93 1 97.69 243 ARG B O 1
ATOM 4131 N N . LEU B 1 244 ? -11.664 16.656 -4.91 1 97.88 244 LEU B N 1
ATOM 4132 C CA . LEU B 1 244 ? -11.195 17.016 -3.574 1 97.88 244 LEU B CA 1
ATOM 4133 C C . LEU B 1 244 ? -10.484 15.828 -2.922 1 97.88 244 LEU B C 1
ATOM 4135 O O . LEU B 1 244 ? -11.094 14.789 -2.686 1 97.88 244 LEU B O 1
ATOM 4139 N N . HIS B 1 245 ? -9.195 16.016 -2.609 1 97.31 245 HIS B N 1
ATOM 4140 C CA . HIS B 1 245 ? -8.375 14.953 -2.037 1 97.31 245 HIS B CA 1
ATOM 4141 C C . HIS B 1 245 ? -8.18 15.156 -0.539 1 97.31 245 HIS B C 1
ATOM 4143 O O . HIS B 1 245 ? -7.875 14.211 0.186 1 97.31 245 HIS B O 1
ATOM 4149 N N . GLY B 1 246 ? -8.281 16.344 -0.088 1 96.81 246 GLY B N 1
ATOM 4150 C CA . GLY B 1 246 ? -8.125 16.688 1.318 1 96.81 246 GLY B CA 1
ATOM 4151 C C . GLY B 1 246 ? -8.969 17.875 1.745 1 96.81 246 GLY B C 1
ATOM 4152 O O . GLY B 1 246 ? -8.898 18.938 1.138 1 96.81 246 GLY B O 1
ATOM 4153 N N . ALA B 1 247 ? -9.766 17.672 2.789 1 97.62 247 ALA B N 1
ATOM 4154 C CA . ALA B 1 247 ? -10.617 18.734 3.312 1 97.62 247 ALA B CA 1
ATOM 4155 C C . ALA B 1 247 ? -10.914 18.531 4.793 1 97.62 247 ALA B C 1
ATOM 4157 O O . ALA B 1 247 ? -10.859 17.391 5.289 1 97.62 247 ALA B O 1
ATOM 4158 N N . VAL B 1 248 ? -11.164 19.609 5.504 1 96.81 248 VAL B N 1
ATOM 4159 C CA . VAL B 1 248 ? -11.539 19.531 6.91 1 96.81 248 VAL B CA 1
ATOM 4160 C C . VAL B 1 248 ? -12.789 20.375 7.16 1 96.81 248 VAL B C 1
ATOM 4162 O O . VAL B 1 248 ? -13.039 21.344 6.438 1 96.81 248 VAL B O 1
ATOM 4165 N N . ALA B 1 249 ? -13.531 19.922 8.172 1 97.62 249 ALA B N 1
ATOM 4166 C CA . ALA B 1 249 ? -14.727 20.672 8.555 1 97.62 249 ALA B CA 1
ATOM 4167 C C . ALA B 1 249 ? -14.383 21.797 9.516 1 97.62 249 ALA B C 1
ATOM 4169 O O . ALA B 1 249 ? -13.57 21.625 10.43 1 97.62 249 ALA B O 1
ATOM 4170 N N . LEU B 1 250 ? -14.906 22.922 9.203 1 97.19 250 LEU B N 1
ATOM 4171 C CA . LEU B 1 250 ? -14.805 24.062 10.102 1 97.19 250 LEU B CA 1
ATOM 4172 C C . LEU B 1 250 ? -16.125 24.328 10.805 1 97.19 250 LEU B C 1
ATOM 4174 O O . LEU B 1 250 ? -17.172 24.391 10.156 1 97.19 250 LEU B O 1
ATOM 4178 N N . ASP B 1 251 ? -16 24.391 12.164 1 96.31 251 ASP B N 1
ATOM 4179 C CA . ASP B 1 251 ? -17.188 24.797 12.914 1 96.31 251 ASP B CA 1
ATOM 4180 C C . ASP B 1 251 ? -17.359 26.312 12.859 1 96.31 251 ASP B C 1
ATOM 4182 O O . ASP B 1 251 ? -17 27.031 13.805 1 96.31 251 ASP B O 1
ATOM 4186 N N . LEU B 1 252 ? -17.781 26.734 11.805 1 94 252 LEU B N 1
ATOM 4187 C CA . LEU B 1 252 ? -17.938 28.156 11.508 1 94 252 LEU B CA 1
ATOM 4188 C C . LEU B 1 252 ? -19.391 28.516 11.227 1 94 252 LEU B C 1
ATOM 4190 O O . LEU B 1 252 ? -20.047 27.844 10.43 1 94 252 LEU B O 1
ATOM 4194 N N . ALA B 1 253 ? -19.891 29.5 11.977 1 93.88 253 ALA B N 1
ATOM 4195 C CA . ALA B 1 253 ? -21.234 29.984 11.688 1 93.88 253 ALA B CA 1
ATOM 4196 C C . ALA B 1 253 ? -21.219 30.984 10.523 1 93.88 253 ALA B C 1
ATOM 4198 O O . ALA B 1 253 ? -20.312 31.812 10.422 1 93.88 253 ALA B O 1
ATOM 4199 N N . HIS B 1 254 ? -22.109 30.719 9.648 1 94.44 254 HIS B N 1
ATOM 4200 C CA . HIS B 1 254 ? -22.266 31.641 8.531 1 94.44 254 HIS B CA 1
ATOM 4201 C C . HIS B 1 254 ? -23.719 31.75 8.086 1 94.44 254 HIS B C 1
ATOM 4203 O O . HIS B 1 254 ? -24.547 30.922 8.469 1 94.44 254 HIS B O 1
ATOM 4209 N N . GLN B 1 255 ? -24.031 32.781 7.262 1 95 255 GLN B N 1
ATOM 4210 C CA . GLN B 1 255 ? -25.375 33 6.738 1 95 255 GLN B CA 1
ATOM 4211 C C . GLN B 1 255 ? -25.391 32.906 5.215 1 95 255 GLN B C 1
ATOM 4213 O O . GLN B 1 255 ? -26.328 33.375 4.574 1 95 255 GLN B O 1
ATOM 4218 N N . GLN B 1 256 ? -24.375 32.344 4.676 1 95.81 256 GLN B N 1
ATOM 4219 C CA . GLN B 1 256 ? -24.266 32.25 3.223 1 95.81 256 GLN B CA 1
ATOM 4220 C C . GLN B 1 256 ? -24.938 31 2.695 1 95.81 256 GLN B C 1
ATOM 4222 O O . GLN B 1 256 ? -25.109 30.016 3.43 1 95.81 256 GLN B O 1
ATOM 4227 N N . ALA B 1 257 ? -25.344 31.062 1.438 1 96.19 257 ALA B N 1
ATOM 4228 C CA . ALA B 1 257 ? -25.922 29.875 0.799 1 96.19 257 ALA B CA 1
ATOM 4229 C C . ALA B 1 257 ? -24.891 28.766 0.652 1 96.19 257 ALA B C 1
ATOM 4231 O O . ALA B 1 257 ? -23.734 29.031 0.353 1 96.19 257 ALA B O 1
ATOM 4232 N N . PRO B 1 258 ? -25.312 27.547 0.853 1 96.31 258 PRO B N 1
ATOM 4233 C CA . PRO B 1 258 ? -24.391 26.438 0.602 1 96.31 258 PRO B CA 1
ATOM 4234 C C . PRO B 1 258 ? -23.703 26.531 -0.7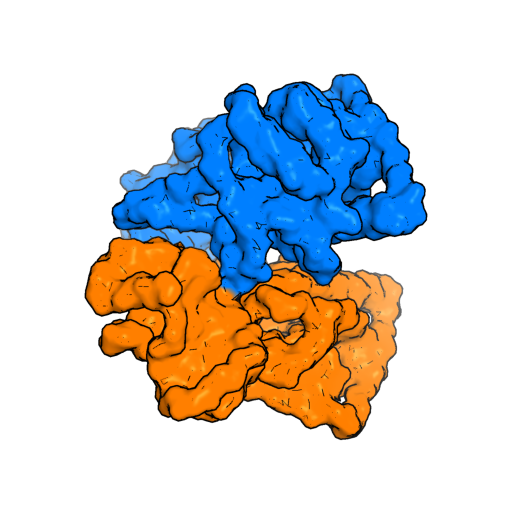62 1 96.31 258 PRO B C 1
ATOM 4236 O O . PRO B 1 258 ? -24.359 26.875 -1.755 1 96.31 258 PRO B O 1
ATOM 4239 N N . GLY B 1 259 ? -22.375 26.25 -0.806 1 94.56 259 GLY B N 1
ATOM 4240 C CA . GLY B 1 259 ? -21.625 26.312 -2.047 1 94.56 259 GLY B CA 1
ATOM 4241 C C . GLY B 1 259 ? -20.891 27.625 -2.24 1 94.56 259 GLY B C 1
ATOM 4242 O O . GLY B 1 259 ? -20.047 27.75 -3.119 1 94.56 259 GLY B O 1
ATOM 4243 N N . THR B 1 260 ? -21.172 28.609 -1.379 1 93.88 260 THR B N 1
ATOM 4244 C CA . THR B 1 260 ? -20.562 29.938 -1.478 1 93.88 260 THR B CA 1
ATOM 4245 C C . THR B 1 260 ? -19.125 29.906 -0.974 1 93.88 260 THR B C 1
ATOM 4247 O O . THR B 1 260 ? -18.828 29.281 0.051 1 93.88 260 THR B O 1
ATOM 4250 N N . LEU B 1 261 ? -18.266 30.516 -1.759 1 93.25 261 LEU B N 1
ATOM 4251 C CA . LEU B 1 261 ? -16.891 30.703 -1.31 1 93.25 261 LEU B CA 1
ATOM 4252 C C . LEU B 1 261 ? -16.812 31.672 -0.141 1 93.25 261 LEU B C 1
ATOM 4254 O O . LEU B 1 261 ? -17.219 32.844 -0.272 1 93.25 261 LEU B O 1
ATOM 4258 N N . LEU B 1 262 ? -16.312 31.219 0.997 1 93.38 262 LEU B N 1
ATOM 4259 C CA . LEU B 1 262 ? -16.266 32.062 2.189 1 93.38 262 LEU B CA 1
ATOM 4260 C C . LEU B 1 262 ? -14.906 32.719 2.344 1 93.38 262 LEU B C 1
ATOM 4262 O O . LEU B 1 262 ? -14.82 33.875 2.727 1 93.38 262 LEU B O 1
ATOM 4266 N N . ALA B 1 263 ? -13.852 31.922 2.164 1 92.44 263 ALA B N 1
ATOM 4267 C CA . ALA B 1 263 ? -12.484 32.406 2.332 1 92.44 263 ALA B CA 1
ATOM 4268 C C . ALA B 1 263 ? -11.5 31.578 1.518 1 92.44 263 ALA B C 1
ATOM 4270 O O . ALA B 1 263 ? -11.773 30.422 1.198 1 92.44 263 ALA B O 1
ATOM 4271 N N . ALA B 1 264 ? -10.383 32.156 1.082 1 91.88 264 ALA B N 1
ATOM 4272 C CA . ALA B 1 264 ? -9.266 31.516 0.406 1 91.88 264 ALA B CA 1
ATOM 4273 C C . ALA B 1 264 ? -7.93 32 0.973 1 91.88 264 ALA B C 1
ATOM 4275 O O . ALA B 1 264 ? -7.672 33.188 1.047 1 91.88 264 ALA B O 1
ATOM 4276 N N . SER B 1 265 ? -7.199 31.078 1.482 1 89.31 265 SER B N 1
ATOM 4277 C CA . SER B 1 265 ? -5.891 31.375 2.061 1 89.31 265 SER B CA 1
ATOM 4278 C C . SER B 1 265 ? -4.91 30.234 1.825 1 89.31 265 SER B C 1
ATOM 4280 O O . SER B 1 265 ? -5.234 29.266 1.132 1 89.31 265 SER B O 1
ATOM 4282 N N . LYS B 1 266 ? -3.693 30.359 2.369 1 84.88 266 LYS B N 1
ATOM 4283 C CA . LYS B 1 266 ? -2.688 29.312 2.277 1 84.88 266 LYS B CA 1
ATOM 4284 C C . LYS B 1 266 ? -3.127 28.062 3.043 1 84.88 266 LYS B C 1
ATOM 4286 O O . LYS B 1 266 ? -2.648 26.969 2.771 1 84.88 266 LYS B O 1
ATOM 4291 N N . GLN B 1 267 ? -4.082 28.312 3.906 1 89.44 267 GLN B N 1
ATOM 4292 C CA . GLN B 1 267 ? -4.551 27.203 4.723 1 89.44 267 GLN B CA 1
ATOM 4293 C C . GLN B 1 267 ? -5.586 26.375 3.975 1 89.44 267 GLN B C 1
ATOM 4295 O O . GLN B 1 267 ? -5.859 25.234 4.352 1 89.44 267 GLN B O 1
ATOM 4300 N N . GLY B 1 268 ? -6.227 26.984 2.994 1 94.12 268 GLY B N 1
ATOM 4301 C CA . GLY B 1 268 ? -7.23 26.266 2.223 1 94.12 268 GLY B CA 1
ATOM 4302 C C . GLY B 1 268 ? -8.328 27.172 1.689 1 94.12 268 GLY B C 1
ATOM 4303 O O . GLY B 1 268 ? -8.258 28.391 1.818 1 94.12 268 GLY B O 1
ATOM 4304 N N . ILE B 1 269 ? -9.258 26.578 0.985 1 94.75 269 ILE B N 1
ATOM 4305 C CA . ILE B 1 269 ? -10.43 27.25 0.432 1 94.75 269 ILE B CA 1
ATOM 4306 C C . ILE B 1 269 ? -11.672 26.859 1.224 1 94.75 269 ILE B C 1
ATOM 4308 O O . ILE B 1 269 ? -12.055 25.688 1.245 1 94.75 269 ILE B O 1
ATOM 4312 N N . ASP B 1 270 ? -12.289 27.812 1.853 1 96.19 270 ASP B N 1
ATOM 4313 C CA . ASP B 1 270 ? -13.445 27.562 2.711 1 96.19 270 ASP B CA 1
ATOM 4314 C C . ASP B 1 270 ? -14.75 27.734 1.94 1 96.19 270 ASP B C 1
ATOM 4316 O O . ASP B 1 270 ? -15.008 28.812 1.384 1 96.19 270 ASP B O 1
ATOM 4320 N N . ILE B 1 271 ? -15.562 26.734 1.902 1 96.5 271 ILE B N 1
ATOM 4321 C CA . ILE B 1 271 ? -16.844 26.734 1.199 1 96.5 271 ILE B CA 1
ATOM 4322 C C . ILE B 1 271 ? -17.984 26.562 2.197 1 96.5 271 ILE B C 1
ATOM 4324 O O . ILE B 1 271 ? -17.938 25.656 3.039 1 96.5 271 ILE B O 1
ATOM 4328 N N . ALA B 1 272 ? -19 27.406 2.094 1 97.06 272 ALA B N 1
ATOM 4329 C CA . ALA B 1 272 ? -20.172 27.328 2.969 1 97.06 272 ALA B CA 1
ATOM 4330 C C . ALA B 1 272 ? -20.922 26.016 2.766 1 97.06 272 ALA B C 1
ATOM 4332 O O . ALA B 1 272 ? -21.188 25.609 1.631 1 97.06 272 ALA B O 1
ATOM 4333 N N . CYS B 1 273 ? -21.203 25.328 3.877 1 97.94 273 CYS B N 1
ATOM 4334 C CA . CYS B 1 273 ? -22.031 24.125 3.857 1 97.94 273 CYS B CA 1
ATOM 4335 C C . CYS B 1 273 ? -23.359 24.359 4.555 1 97.94 273 CYS B C 1
ATOM 4337 O O . CYS B 1 273 ? -23.672 25.484 4.949 1 97.94 273 CYS B O 1
ATOM 4339 N N . GLY B 1 274 ? -24.297 23.312 4.48 1 97.5 274 GLY B N 1
ATOM 4340 C CA . GLY B 1 274 ? -25.531 23.453 5.227 1 97.5 274 GLY B CA 1
ATOM 4341 C C . GLY B 1 274 ? -25.312 23.844 6.68 1 97.5 274 GLY B C 1
ATOM 4342 O O . GLY B 1 274 ? -26.078 24.625 7.238 1 97.5 274 GLY B O 1
ATOM 4343 N N . GLN B 1 275 ? -24.359 23.203 7.234 1 97.56 275 GLN B N 1
ATOM 4344 C CA . GLN B 1 275 ? -23.844 23.547 8.555 1 97.56 275 GLN B CA 1
ATOM 4345 C C . GLN B 1 275 ? -22.328 23.594 8.562 1 97.56 275 GLN B C 1
ATOM 4347 O O . GLN B 1 275 ? -21.672 22.641 8.164 1 97.56 275 GLN B O 1
ATOM 4352 N N . GLY B 1 276 ? -21.828 24.719 9.008 1 98 276 GLY B N 1
ATOM 4353 C CA . GLY B 1 276 ? -20.375 24.859 8.992 1 98 276 GLY B CA 1
ATOM 4354 C C . GLY B 1 276 ? -19.812 25.125 7.613 1 98 276 GLY B C 1
ATOM 4355 O O . GLY B 1 276 ? -20.547 25.531 6.703 1 98 276 GLY B O 1
ATOM 4356 N N . ALA B 1 277 ? -18.5 25.047 7.52 1 98.12 277 ALA B N 1
ATOM 4357 C CA . ALA B 1 277 ? -17.797 25.234 6.25 1 98.12 277 ALA B CA 1
ATOM 4358 C C . ALA B 1 277 ? -16.781 24.125 6.012 1 98.12 277 ALA B C 1
ATOM 4360 O O . ALA B 1 277 ? -16.25 23.547 6.965 1 98.12 277 ALA B O 1
ATOM 4361 N N . LEU B 1 278 ? -16.641 23.766 4.75 1 97.81 278 LEU B N 1
ATOM 4362 C CA . LEU B 1 278 ? -15.609 22.812 4.359 1 97.81 278 LEU B CA 1
ATOM 4363 C C . LEU B 1 278 ? -14.367 23.531 3.861 1 97.81 278 LEU B C 1
ATOM 4365 O O . LEU B 1 278 ? -14.445 24.344 2.934 1 97.81 278 LEU B O 1
ATOM 4369 N N . ARG B 1 279 ? -13.234 23.359 4.539 1 97.5 279 ARG B N 1
ATOM 4370 C CA . ARG B 1 279 ? -11.961 23.875 4.066 1 97.5 279 ARG B CA 1
ATOM 4371 C C . ARG B 1 279 ? -11.25 22.859 3.176 1 97.5 279 ARG B C 1
ATOM 4373 O O . ARG B 1 279 ? -10.773 21.828 3.658 1 97.5 279 ARG B O 1
ATOM 4380 N N . VAL B 1 280 ? -11.18 23.141 1.885 1 97.06 280 VAL B N 1
ATOM 4381 C CA . VAL B 1 280 ? -10.477 22.312 0.919 1 97.06 280 VAL B CA 1
ATOM 4382 C C . VAL B 1 280 ? -8.977 22.578 0.988 1 97.06 280 VAL B C 1
ATOM 4384 O O . VAL B 1 280 ? -8.547 23.734 0.844 1 97.06 280 VAL B O 1
ATOM 4387 N N . ARG B 1 281 ? -8.219 21.547 1.165 1 96.94 281 ARG B N 1
ATOM 4388 C CA . ARG B 1 281 ? -6.785 21.734 1.364 1 96.94 281 ARG B CA 1
ATOM 4389 C C . ARG B 1 281 ? -5.988 21.141 0.203 1 96.94 281 ARG B C 1
ATOM 4391 O O . ARG B 1 281 ? -4.926 21.656 -0.152 1 96.94 281 ARG B O 1
ATOM 4398 N N . VAL B 1 282 ? -6.406 20.062 -0.312 1 96.69 282 VAL B N 1
ATOM 4399 C CA . VAL B 1 282 ? -5.777 19.375 -1.438 1 96.69 282 VAL B CA 1
ATOM 4400 C C . VAL B 1 282 ? -6.82 19.078 -2.512 1 96.69 282 VAL B C 1
ATOM 4402 O O . VAL B 1 282 ? -7.879 18.516 -2.219 1 96.69 282 VAL B O 1
ATOM 4405 N N . LEU B 1 283 ? -6.527 19.484 -3.721 1 96.56 283 LEU B N 1
ATOM 4406 C CA . LEU B 1 283 ? -7.496 19.281 -4.793 1 96.56 283 LEU B CA 1
ATOM 4407 C C . LEU B 1 283 ? -6.789 19 -6.117 1 96.56 283 LEU B C 1
ATOM 4409 O O . LEU B 1 283 ? -5.562 19.047 -6.191 1 96.56 283 LEU B O 1
ATOM 4413 N N . GLN B 1 284 ? -7.578 18.594 -7.035 1 96 284 GLN B N 1
ATOM 4414 C CA . GLN B 1 284 ? -7.094 18.219 -8.359 1 96 284 GLN B CA 1
ATOM 4415 C C . GLN B 1 284 ? -7.969 18.812 -9.453 1 96 284 GLN B C 1
ATOM 4417 O O . GLN B 1 284 ? -9.188 18.609 -9.461 1 96 284 GLN B O 1
ATOM 4422 N N . ARG B 1 285 ? -7.312 19.5 -10.367 1 93.31 285 ARG B N 1
ATOM 4423 C CA . ARG B 1 285 ? -8.023 20 -11.531 1 93.31 285 ARG B CA 1
ATOM 4424 C C . ARG B 1 285 ? -8.219 18.922 -12.578 1 93.31 285 ARG B C 1
ATOM 4426 O O . ARG B 1 285 ? -7.539 17.891 -12.547 1 93.31 285 ARG B O 1
ATOM 4433 N N . GLU B 1 286 ? -9.18 19.172 -13.469 1 89.75 286 GLU B N 1
ATOM 4434 C CA . GLU B 1 286 ? -9.43 18.188 -14.523 1 89.75 286 GLU B CA 1
ATOM 4435 C C . GLU B 1 286 ? -8.156 17.891 -15.312 1 89.75 286 GLU B C 1
ATOM 4437 O O . GLU B 1 286 ? -7.496 18.797 -15.797 1 89.75 286 GLU B O 1
ATOM 4442 N N . GLY B 1 287 ? -7.867 16.641 -15.352 1 85.44 287 GLY B N 1
ATOM 4443 C CA . GLY B 1 287 ? -6.707 16.219 -16.125 1 85.44 287 GLY B CA 1
ATOM 4444 C C . GLY B 1 287 ? -5.391 16.484 -15.414 1 85.44 287 GLY B C 1
ATOM 4445 O O . GLY B 1 287 ? -4.32 16.188 -15.953 1 85.44 287 GLY B O 1
ATOM 4446 N N . GLY B 1 288 ? -5.426 17.094 -14.266 1 88 288 GLY B N 1
ATOM 4447 C CA . GLY B 1 288 ? -4.211 17.438 -13.547 1 88 288 GLY B CA 1
ATOM 4448 C C . GLY B 1 288 ? -3.885 16.469 -12.422 1 88 288 GLY B C 1
ATOM 4449 O O . GLY B 1 288 ? -4.547 15.445 -12.273 1 88 288 GLY B O 1
ATOM 4450 N N . LYS B 1 289 ? -2.76 16.812 -11.711 1 90.06 289 LYS B N 1
ATOM 4451 C CA . LYS B 1 289 ? -2.363 16.078 -10.508 1 90.06 289 LYS B CA 1
ATOM 4452 C C . LYS B 1 289 ? -2.941 16.719 -9.258 1 90.06 289 LYS B C 1
ATOM 4454 O O . LYS B 1 289 ? -3.455 17.844 -9.312 1 90.06 289 LYS B O 1
ATOM 4459 N N . ALA B 1 290 ? -2.934 15.992 -8.156 1 93.81 290 ALA B N 1
ATOM 4460 C CA . ALA B 1 290 ? -3.318 16.578 -6.879 1 93.81 290 ALA B CA 1
ATOM 4461 C C . ALA B 1 290 ? -2.348 17.688 -6.469 1 93.81 290 ALA B C 1
ATOM 4463 O O . ALA B 1 290 ? -1.129 17.5 -6.523 1 93.81 290 ALA B O 1
ATOM 4464 N N . ILE B 1 291 ? -2.877 18.812 -6.141 1 92.69 291 ILE B N 1
ATOM 4465 C CA . ILE B 1 291 ? -2.076 19.953 -5.727 1 92.69 291 ILE B CA 1
ATOM 4466 C C . ILE B 1 291 ? -2.686 20.578 -4.477 1 92.69 291 ILE B C 1
ATOM 4468 O O . ILE B 1 291 ? -3.826 20.281 -4.117 1 92.69 291 ILE B O 1
ATOM 4472 N N . THR B 1 292 ? -1.97 21.453 -3.795 1 92.62 292 THR B N 1
ATOM 4473 C CA . THR B 1 292 ? -2.459 22.141 -2.605 1 92.62 292 THR B CA 1
ATOM 4474 C C . THR B 1 292 ? -3.414 23.266 -2.988 1 92.62 292 THR B C 1
ATOM 4476 O O . THR B 1 292 ? -3.346 23.797 -4.098 1 92.62 292 THR B O 1
ATOM 4479 N N . ALA B 1 293 ? -4.25 23.562 -2.023 1 93 293 ALA B N 1
ATOM 4480 C CA . ALA B 1 293 ? -5.129 24.703 -2.236 1 93 293 ALA B CA 1
ATOM 4481 C C . ALA B 1 293 ? -4.328 25.969 -2.543 1 93 293 ALA B C 1
ATOM 4483 O O . ALA B 1 293 ? -4.723 26.781 -3.387 1 93 293 ALA B O 1
ATOM 4484 N N . ALA B 1 294 ? -3.236 26.109 -1.902 1 90.75 294 ALA B N 1
ATOM 4485 C CA . ALA B 1 294 ? -2.367 27.25 -2.137 1 90.75 294 ALA B CA 1
ATOM 4486 C C . ALA B 1 294 ? -1.89 27.297 -3.586 1 90.75 294 ALA B C 1
ATOM 4488 O O . ALA B 1 294 ? -1.919 28.344 -4.227 1 90.75 294 ALA B O 1
ATOM 4489 N N . ASP B 1 295 ? -1.439 26.172 -4.086 1 89.62 295 ASP B N 1
ATOM 4490 C CA . ASP B 1 295 ? -0.982 26.094 -5.469 1 89.62 295 ASP B CA 1
ATOM 4491 C C . ASP B 1 295 ? -2.125 26.359 -6.441 1 89.62 295 ASP B C 1
ATOM 4493 O O . ASP B 1 295 ? -1.927 27 -7.477 1 89.62 295 ASP B O 1
ATOM 4497 N N . TYR B 1 296 ? -3.254 25.844 -6.137 1 91.38 296 TYR B N 1
ATOM 4498 C CA . TYR B 1 296 ? -4.441 26.078 -6.949 1 91.38 296 TYR B CA 1
ATOM 4499 C C . TYR B 1 296 ? -4.77 27.562 -7.023 1 91.38 296 TYR B C 1
ATOM 4501 O O . TYR B 1 296 ? -5.016 28.094 -8.109 1 91.38 296 TYR B O 1
ATOM 4509 N N . LEU B 1 297 ? -4.777 28.219 -5.867 1 90.38 297 LEU B N 1
ATOM 4510 C CA . LEU B 1 297 ? -5.09 29.641 -5.781 1 90.38 297 LEU B CA 1
ATOM 4511 C C . LEU B 1 297 ? -4.059 30.469 -6.535 1 90.38 297 LEU B C 1
ATOM 4513 O O . LEU B 1 297 ? -4.398 31.484 -7.137 1 90.38 297 LEU B O 1
ATOM 4517 N N . ASN B 1 298 ? -2.861 30 -6.496 1 87.69 298 ASN B N 1
ATOM 4518 C CA . ASN B 1 298 ? -1.799 30.688 -7.219 1 87.69 298 ASN B CA 1
ATOM 4519 C C . ASN B 1 298 ? -2.016 30.641 -8.727 1 87.69 298 ASN B C 1
ATOM 4521 O O . ASN B 1 298 ? -1.632 31.547 -9.453 1 87.69 298 ASN B O 1
ATOM 4525 N N . ALA B 1 299 ? -2.582 29.562 -9.148 1 84.19 299 ALA B N 1
ATOM 4526 C CA . ALA B 1 299 ? -2.828 29.375 -10.578 1 84.19 299 ALA B CA 1
ATOM 4527 C C . ALA B 1 299 ? -4.102 30.109 -11.016 1 84.19 299 ALA B C 1
ATOM 4529 O O . ALA B 1 299 ? -4.289 30.391 -12.195 1 84.19 299 ALA B O 1
ATOM 4530 N N . ARG B 1 300 ? -4.996 30.344 -10.07 1 79.88 300 ARG B N 1
ATOM 4531 C CA . ARG B 1 300 ? -6.277 30.984 -10.359 1 79.88 300 ARG B CA 1
ATOM 4532 C C . ARG B 1 300 ? -6.285 32.438 -9.883 1 79.88 300 ARG B C 1
ATOM 4534 O O . ARG B 1 300 ? -6.809 32.75 -8.812 1 79.88 300 ARG B O 1
ATOM 4541 N N . ARG B 1 301 ? -5.891 33.312 -10.602 1 69.81 301 ARG B N 1
ATOM 4542 C CA . ARG B 1 301 ? -5.77 34.75 -10.266 1 69.81 301 ARG B CA 1
ATOM 4543 C C . ARG B 1 301 ? -7.141 35.406 -10.148 1 69.81 301 ARG B C 1
ATOM 4545 O O . ARG B 1 301 ? -7.262 36.5 -9.625 1 69.81 301 ARG B O 1
ATOM 4552 N N . ASP B 1 302 ? -8.125 34.688 -10.633 1 68.38 302 ASP B N 1
ATOM 4553 C CA . ASP B 1 302 ? -9.469 35.25 -10.656 1 68.38 302 ASP B CA 1
ATOM 4554 C C . ASP B 1 302 ? -10.188 35.031 -9.328 1 68.38 302 ASP B C 1
ATOM 4556 O O . ASP B 1 302 ? -11.211 35.656 -9.047 1 68.38 302 ASP B O 1
ATOM 4560 N N . LEU B 1 303 ? -9.672 34.094 -8.609 1 64.69 303 LEU B N 1
ATOM 4561 C CA . LEU B 1 303 ? -10.305 33.812 -7.328 1 64.69 303 LEU B CA 1
ATOM 4562 C C . LEU B 1 303 ? -9.773 34.75 -6.246 1 64.69 303 LEU B C 1
ATOM 4564 O O . LEU B 1 303 ? -8.57 34.969 -6.145 1 64.69 303 LEU B O 1
ATOM 4568 N N . PRO B 1 304 ? -10.57 35.688 -5.836 1 56.41 304 PRO B N 1
ATOM 4569 C CA . PRO B 1 304 ? -10.062 36.625 -4.816 1 56.41 304 PRO B CA 1
ATOM 4570 C C . PRO B 1 304 ? -9.344 35.906 -3.682 1 56.41 304 PRO B C 1
ATOM 4572 O O . PRO B 1 304 ? -9.781 34.844 -3.238 1 56.41 304 PRO B O 1
ATOM 4575 N N . ALA B 1 305 ? -7.895 35.719 -3.717 1 52.59 305 ALA B N 1
ATOM 4576 C CA . ALA B 1 305 ? -7.234 35.375 -2.469 1 52.59 305 ALA B CA 1
ATOM 4577 C C . ALA B 1 305 ? -7.965 35.969 -1.266 1 52.59 305 ALA B C 1
ATOM 4579 O O . ALA B 1 305 ? -7.965 37.188 -1.071 1 52.59 305 ALA B O 1
ATOM 4580 N N . LEU B 1 306 ? -9.203 35.469 -0.879 1 46.47 306 LEU B N 1
ATOM 4581 C CA . LEU B 1 306 ? -9.758 36.219 0.246 1 46.47 306 LEU B CA 1
ATOM 4582 C C . LEU B 1 306 ? -8.797 36.188 1.43 1 46.47 306 LEU B C 1
ATOM 4584 O O . LEU B 1 306 ? -8.328 35.125 1.846 1 46.47 306 LEU B O 1
ATOM 4588 N N . ARG B 1 307 ? -7.84 37.156 1.543 1 39.22 307 ARG B N 1
ATOM 4589 C CA . ARG B 1 307 ? -7.145 37.438 2.793 1 39.22 307 ARG B CA 1
ATOM 4590 C C . ARG B 1 307 ? -8.133 37.562 3.949 1 39.22 307 ARG B C 1
ATOM 4592 O O . ARG B 1 307 ? -9.266 38 3.76 1 39.22 307 ARG B O 1
#

Secondary structure (DSSP, 8-state):
--EEEEE-SGGGHHHHHHHHTTT-EEEEE-PPPEEETTTTEEE--HHHHHHHHHT--EE--S-S-SHHHHHHHHHT--SEEEEES--SPPPHHHHHSSTT-EEEEESS-TTTTEES-HHHHHHHHT-SEEEEEEEE--SSTT-SPEEEEEEEEPPTT--HHHHHHHHHHHHHHHHHHHHHHHHTT-PPPPBPPPSTT--EEPPP-GGGGB--TTSBHHHHHHHHHHTTTTT-EEEEETTEEEEEEEEEEE-----SPTT-EEEEETTEEEEE-SBSEEEEEEEEETTS-EEEHHHHHHH-TTS----/--EEEEE-SGGGHHHHHHHHTTT-EEEEE-PPPEEETTTTEEE--HHHHHHHHHT--EE--S-S-SHHHHHHHHHT--SEEEEES--SPPPHHHHHSSTT-EEEEESS-TTTTEES-HHHHHHHHT-SEEEEEEEE--SSTT-SPEEEEEEEEPPTT--HHHHHHHHHHHHHHHHHHHHHHHHTT-PPPPBPPPSTT--EEPPP-GGGGB--TTSBHHHHHHHHHHTTTTT-EEEEETTEEEEEEEEEEE-----SPTT-EEEEETTEEEEE-SBSEEEEEEEEETTS-EEEHHHHHHH-TTS----

Nearest PDB structures (foldseek):
  2bln-assembly2_B  TM=9.056E-01  e=1.848E-31  Escherichia coli
  4qpc-assembly1_A  TM=8.689E-01  e=8.119E-31  Danio rerio
  4ts4-assembly1_A  TM=8.725E-01  e=3.718E-29  Danio rerio
  2bw0-assembly1_A  TM=8.430E-01  e=3.090E-29  Homo sapiens
  1s3i-assembly1_A  TM=8.583E-01  e=7.327E-29  Rattus norvegicus

Sequence (614 aa):
MRIVFAGTPDFAVASLRAAAQRHEVVAVYTQPDRPAGRGRGLTPSPVKLDAIARGIPVFQPQTLRSPEALATLRALQPDLMVVVAYGLILPKAVLAAPTHGCWNVHASLLPRWRGAAPIQRAIEAGDTETGVCLMQMEAGLDTGPVLLSQRVEIGEQETGGQLHDRLAALGAQVLSDGLGLLRAGIRPVAQPQPAEGVTYAHKLDKAQARLDWAQPAEELARRVRAFNPWPVAEAILAGERVRLHGAVALDLAHQQAPGTLLAASKQGIDIACGQGALRVRVLQREGGKAITAADYLNARRDLPALRMRIVFAGTPDFAVASLRAAAQRHEVVAVYTQPDRPAGRGRGLTPSPVKLDAIARGIPVFQPQTLRSPEALATLRALQPDLMVVVAYGLILPKAVLAAPTHGCWNVHASLLPRWRGAAPIQRAIEAGDTETGVCLMQMEAGLDTGPVLLSQRVEIGEQETGGQLHDRLAALGAQVLSDGLGLLRAGIRPVAQPQPAEGVTYAHKLDKAQARLDWAQPAEELARRVRAFNPWPVAEAILAGERVRLHGAVALDLAHQQAPGTLLAASKQGIDIACGQGALRVRVLQREGGKAITAADYLNARRDLPALR